Protein AF-0000000074573754 (afdb_homodimer)

Solvent-accessible surface area (backbone atoms only — not comparable to full-atom values): 38544 Å² total; per-residue (Å²): 132,82,50,72,94,44,50,67,53,55,49,32,38,73,66,68,53,31,72,45,97,80,56,43,25,44,46,75,56,83,82,34,53,30,40,33,40,94,71,38,74,14,42,49,56,51,73,85,36,44,64,54,54,50,40,57,41,22,70,36,55,61,22,27,59,49,54,50,67,49,28,42,54,57,42,52,58,48,34,42,51,96,59,43,67,60,50,39,44,52,50,56,72,63,30,66,61,51,62,74,62,58,78,70,80,76,76,80,67,81,81,65,86,69,71,79,72,52,65,67,39,33,39,30,33,42,49,74,48,63,83,47,62,59,21,83,86,52,29,24,32,32,43,36,34,27,19,66,39,34,60,39,70,47,76,42,77,23,66,54,82,48,54,69,54,50,43,54,53,49,45,48,49,29,36,73,53,22,57,42,49,29,41,32,32,48,56,92,45,90,58,42,75,63,41,50,50,44,38,29,45,54,65,14,39,72,67,48,44,72,43,70,48,48,78,91,73,60,54,64,52,61,53,46,50,52,54,52,50,57,34,45,61,62,66,32,50,95,78,35,32,50,47,73,75,46,45,39,30,38,49,26,24,56,29,67,28,56,34,87,92,72,69,43,16,17,43,47,61,55,50,70,52,91,64,37,47,73,68,52,51,50,50,51,49,26,64,71,66,53,48,87,54,72,73,69,53,52,62,24,51,63,40,28,58,56,42,56,48,44,52,46,45,46,49,41,45,46,46,43,42,48,44,40,49,45,38,47,50,40,49,54,53,58,62,64,41,57,19,60,80,82,70,82,70,84,70,82,69,80,81,73,82,127,133,82,50,73,92,44,49,67,53,54,50,32,39,72,66,67,50,30,70,44,97,81,57,41,25,42,45,73,56,83,83,34,53,30,41,33,40,94,74,38,75,13,43,50,56,52,74,85,35,42,66,53,53,51,41,58,41,23,70,36,56,60,21,26,59,50,55,48,68,50,28,40,54,58,40,52,57,47,34,43,52,96,58,44,69,62,50,39,45,52,50,56,71,63,30,66,62,51,64,74,62,58,79,69,78,77,78,81,67,81,82,64,85,70,73,79,72,51,66,68,39,33,39,30,32,42,48,73,47,63,83,48,62,60,22,83,88,52,29,24,32,32,44,36,34,26,20,66,38,33,60,38,70,47,74,41,77,23,66,55,82,46,54,70,55,51,42,53,52,48,46,50,49,28,37,74,53,22,56,41,48,29,43,33,32,46,58,91,44,88,56,42,74,64,43,51,51,45,39,30,43,53,65,16,40,74,67,49,44,74,40,70,49,49,79,91,74,62,55,63,53,60,53,47,49,52,51,50,51,56,34,46,60,61,67,34,50,96,78,35,32,51,45,74,75,47,45,40,31,38,50,27,24,55,28,67,28,57,35,88,91,74,68,43,15,16,42,47,61,54,51,68,54,90,64,38,46,72,68,51,51,50,51,49,49,26,63,71,66,53,48,86,55,74,72,71,56,54,60,23,50,64,40,27,59,58,46,57,47,42,51,46,45,45,49,41,45,46,46,42,42,50,44,42,48,46,39,46,50,40,48,56,51,56,63,64,41,58,21,59,79,82,71,83,69,82,69,82,68,79,80,75,81,128

Sequence (708 aa):
MSDPSLSWLYKQVENGEGKQGSGLRFLVENDILYATGEAGKRLVVPVSCRPLVLHLAHTIPWAGHLGQQKTYMRLGSRFFWPTMFKDVKQYCSTCPDCQVTSHIKVRQAPLHPLPVIGTPFRRIAMDVVGPLEKSSSGYKYILVICDYATRFPEAFPLRSIKTPKIISALVQLFSRVGVPDEIITDQATNFTSGTMKQLQKELGIKGIRTTPYHPQTDGLVERFNQTLKQMLRKFVADTGRDWDKWLPFVLFAYREVPQASTGFSPFELLYGWPVQGPLDLLRKEWEATKKPVPEGILSYVLQMRERLEKYQDEAQVNLERAQQDQKYWYDKRARQREFKPGEMVLILLPTSSNMSDPSLSWLYKQVENGEGKQGSGLRFLVENDILYATGEAGKRLVVPVSCRPLVLHLAHTIPWAGHLGQQKTYMRLGSRFFWPTMFKDVKQYCSTCPDCQVTSHIKVRQAPLHPLPVIGTPFRRIAMDVVGPLEKSSSGYKYILVICDYATRFPEAFPLRSIKTPKIISALVQLFSRVGVPDEIITDQATNFTSGTMKQLQKELGIKGIRTTPYHPQTDGLVERFNQTLKQMLRKFVADTGRDWDKWLPFVLFAYREVPQASTGFSPFELLYGWPVQGPLDLLRKEWEATKKPVPEGILSYVLQMRERLEKYQDEAQVNLERAQQDQKYWYDKRARQREFKPGEMVLILLPTSSN

Nearest PDB structures (foldseek):
  5ejk-assembly1_H  TM=6.898E-01  e=1.369E-09  Rous sarcoma virus - Prague C
  4fw1-assembly1_B  TM=7.582E-01  e=3.941E-08  Rous sarcoma virus - Prague C
  5ejk-assembly1_B  TM=7.195E-01  e=7.345E-09  Rous sarcoma virus - Prague C
  4fw2-assembly1_B  TM=7.451E-01  e=6.419E-08  Rous sarcoma virus - Prague C
  7jn3-assembly1_E  TM=5.873E-01  e=1.569E-08  Rous sarcoma virus (strain Schmidt-Ruppin A)

Radius of gyration: 29.5 Å; Cα contacts (8 Å, |Δi|>4): 1077; chains: 2; bounding box: 59×87×104 Å

Secondary structure (DSSP, 8-state):
---HHHHHHHHHHHTT----TTS-EEEEETTEEEEEETTEEEEE--GGGHHHHHHHHHTSTTTTT--HHHHHHHHHTTEE-TTHHHHHHHHHHT-HHHHHHTTS--------------STTSEEEEEEE-PPPPPTTS--EEEEEEETTT--EEEEEES---HHHHHHHHHHHHHHH---SEEEE-TTSS--HHHHHHHHHHHT-TT-EEEE--TTT--HHHHHHHHHHHHHHTT--TT-TTHHHHHHHHHHHHHHS--TTTSS-HHHHHHSSPPP-HHHHHHHHHHHHT---SSSSHHHHHHHHHHHHHHHHHHHHHHHHHHHHHHHHHHHHHHT----TT------------/---HHHHHHHHHHHTT----TTS-EEEEETTEEEEEETTEEEEEPPGGGHHHHHHHHHTSTTTTT--HHHHHHHHHTTEE-TTHHHHHHHHHHT-HHHHHHTTS--------------STTSEEEEEEE-PPPPPTTS--EEEEEEETTT--EEEEEES---HHHHHHHHHHHHHHH---SEEEE-TTTT--HHHHHHHHHHHT-TT-EEEE--TTT--HHHHHHHHHHHHHHTT--TT-TTHHHHHHHHHHHHHHS--TTTSS-HHHHHHSSPPP-HHHHHHHHHHHHT---SSSSTHHHHHHHHHHHHHHHHHHHHHHHHHHHHHHHHHHHHHT----TT------------

Structure (mmCIF, N/CA/C/O backbone):
data_AF-0000000074573754-model_v1
#
loop_
_entity.id
_entity.type
_entity.pdbx_description
1 polymer 'Gypsy retrotransposon integrase-like protein 1'
#
loop_
_atom_site.group_PDB
_atom_site.id
_atom_site.type_symbol
_atom_site.label_atom_id
_atom_site.label_alt_id
_atom_site.label_comp_id
_atom_site.label_asym_id
_atom_site.label_entity_id
_atom_site.label_seq_id
_atom_site.pdbx_PDB_ins_code
_atom_site.Cartn_x
_atom_site.Cartn_y
_atom_site.Cartn_z
_atom_site.occupancy
_atom_site.B_iso_or_equiv
_atom_site.auth_seq_id
_atom_site.auth_comp_id
_atom_site.auth_asym_id
_atom_site.auth_atom_id
_atom_site.pdbx_PDB_model_num
ATOM 1 N N . MET A 1 1 ? -12.898 42.094 7.832 1 47.41 1 MET A N 1
ATOM 2 C CA . MET A 1 1 ? -11.742 42.969 8.016 1 47.41 1 MET A CA 1
ATOM 3 C C . MET A 1 1 ? -10.609 42.594 7.07 1 47.41 1 MET A C 1
ATOM 5 O O . MET A 1 1 ? -10.352 41.406 6.855 1 47.41 1 MET A O 1
ATOM 9 N N . SER A 1 2 ? -10.219 43.469 6.215 1 64.5 2 SER A N 1
ATOM 10 C CA . SER A 1 2 ? -9.297 43.406 5.082 1 64.5 2 SER A CA 1
ATOM 11 C C . SER A 1 2 ? -7.902 43 5.531 1 64.5 2 SER A C 1
ATOM 13 O O . SER A 1 2 ? -7.363 43.562 6.488 1 64.5 2 SER A O 1
ATOM 15 N N . ASP A 1 3 ? -7.465 41.781 5.371 1 77.62 3 ASP A N 1
ATOM 16 C CA . ASP A 1 3 ? -6.105 41.344 5.641 1 77.62 3 ASP A CA 1
ATOM 17 C C . ASP A 1 3 ? -5.082 42.188 4.906 1 77.62 3 ASP A C 1
ATOM 19 O O . ASP A 1 3 ? -4.934 42.094 3.686 1 77.62 3 ASP A O 1
ATOM 23 N N . PRO A 1 4 ? -4.555 43.219 5.711 1 79.38 4 PRO A N 1
ATOM 24 C CA . PRO A 1 4 ? -3.637 44.188 5.07 1 79.38 4 PRO A CA 1
ATOM 25 C C . PRO A 1 4 ? -2.512 43.469 4.309 1 79.38 4 PRO A C 1
ATOM 27 O O . PRO A 1 4 ? -2.014 44 3.312 1 79.38 4 PRO A O 1
ATOM 30 N N . SER A 1 5 ? -2.193 42.312 4.812 1 80.81 5 SER A N 1
ATOM 31 C CA . SER A 1 5 ? -1.087 41.594 4.18 1 80.81 5 SER A CA 1
ATOM 32 C C . SER A 1 5 ? -1.455 41.125 2.773 1 80.81 5 SER A C 1
ATOM 34 O O . SER A 1 5 ? -0.579 40.781 1.977 1 80.81 5 SER A O 1
ATOM 36 N N . LEU A 1 6 ? -2.752 41.281 2.418 1 81.94 6 LEU A N 1
ATOM 37 C CA . LEU A 1 6 ? -3.195 40.719 1.139 1 81.94 6 LEU A CA 1
ATOM 38 C C . LEU A 1 6 ? -3.803 41.812 0.267 1 81.94 6 LEU A C 1
ATOM 40 O O . LEU A 1 6 ? -4.195 41.562 -0.874 1 81.94 6 LEU A O 1
ATOM 44 N N . SER A 1 7 ? -3.93 43 0.853 1 79 7 SER A N 1
ATOM 45 C CA . SER A 1 7 ? -4.617 44.094 0.177 1 79 7 SER A CA 1
ATOM 46 C C . SER A 1 7 ? -4.047 44.312 -1.219 1 79 7 SER A C 1
ATOM 48 O O . SER A 1 7 ? -4.797 44.531 -2.172 1 79 7 SER A O 1
ATOM 50 N N . TRP A 1 8 ? -2.691 44.219 -1.201 1 77.25 8 TRP A N 1
ATOM 51 C CA . TRP A 1 8 ? -2.061 44.5 -2.484 1 77.25 8 TRP A CA 1
ATOM 52 C C . TRP A 1 8 ? -2.369 43.406 -3.5 1 77.25 8 TRP A C 1
ATOM 54 O O . TRP A 1 8 ? -2.391 43.656 -4.707 1 77.25 8 TRP A O 1
ATOM 64 N N . LEU A 1 9 ? -2.658 42.219 -3.104 1 77.44 9 LEU A N 1
ATOM 65 C CA . LEU A 1 9 ? -2.98 41.125 -4.004 1 77.44 9 LEU A CA 1
ATOM 66 C C . LEU A 1 9 ? -4.348 41.344 -4.648 1 77.44 9 LEU A C 1
ATOM 68 O O . LEU A 1 9 ? -4.527 41.062 -5.836 1 77.44 9 LEU A O 1
ATOM 72 N N . TYR A 1 10 ? -5.238 41.844 -3.904 1 75.56 10 TYR A N 1
ATOM 73 C CA . TYR A 1 10 ? -6.57 42.125 -4.43 1 75.56 10 TYR A CA 1
ATOM 74 C C . TYR A 1 10 ? -6.52 43.219 -5.488 1 75.56 10 TYR A C 1
ATOM 76 O O . TYR A 1 10 ? -7.242 43.156 -6.488 1 75.56 10 TYR A O 1
ATOM 84 N N . LYS A 1 11 ? -5.668 44.094 -5.238 1 75.69 11 LYS A N 1
ATOM 85 C CA . LYS A 1 11 ? -5.492 45.188 -6.211 1 75.69 11 LYS A CA 1
ATOM 86 C C . LYS A 1 11 ? -4.934 44.656 -7.527 1 75.69 11 LYS A C 1
ATOM 88 O O . LYS A 1 11 ? -5.312 45.125 -8.602 1 75.69 11 LYS A O 1
ATOM 93 N N . GLN A 1 12 ? -4.066 43.719 -7.379 1 75.06 12 GLN A N 1
ATOM 94 C CA . GLN A 1 12 ? -3.494 43.125 -8.578 1 75.06 12 GLN A CA 1
ATOM 95 C C . GLN A 1 12 ? -4.562 42.406 -9.406 1 75.06 12 GLN A C 1
ATOM 97 O O . GLN A 1 12 ? -4.523 42.438 -10.633 1 75.06 12 GLN A O 1
ATOM 102 N N . VAL A 1 13 ? -5.441 41.75 -8.812 1 73.25 13 VAL A N 1
ATOM 103 C CA . VAL A 1 13 ? -6.543 41.094 -9.492 1 73.25 13 VAL A CA 1
ATOM 104 C C . VAL A 1 13 ? -7.414 42.094 -10.219 1 73.25 13 VAL A C 1
ATOM 106 O O . VAL A 1 13 ? -7.812 41.875 -11.367 1 73.25 13 VAL A O 1
ATOM 109 N N . GLU A 1 14 ? -7.676 43.156 -9.531 1 70.06 14 GLU A N 1
ATOM 110 C CA . GLU A 1 14 ? -8.539 44.188 -10.094 1 70.06 14 GLU A CA 1
ATOM 111 C C . GLU A 1 14 ? -7.891 44.844 -11.312 1 70.06 14 GLU A C 1
ATOM 113 O O . GLU A 1 14 ? -8.578 45.188 -12.281 1 70.06 14 GLU A O 1
ATOM 118 N N . ASN A 1 15 ? -6.594 44.969 -11.203 1 69.88 15 ASN A N 1
ATOM 119 C CA . ASN A 1 15 ? -5.898 45.656 -12.281 1 69.88 15 ASN A CA 1
ATOM 120 C C . ASN A 1 15 ? -5.602 44.719 -13.445 1 69.88 15 ASN A C 1
ATOM 122 O O . ASN A 1 15 ? -5.145 45.188 -14.5 1 69.88 15 ASN A O 1
ATOM 126 N N . GLY A 1 16 ? -6.137 43.406 -13.344 1 64.69 16 GLY A N 1
ATOM 127 C CA . GLY A 1 16 ? -5.871 42.469 -14.422 1 64.69 16 GLY A CA 1
ATOM 128 C C . GLY A 1 16 ? -4.391 42.219 -14.633 1 64.69 16 GLY A C 1
ATOM 129 O O . GLY A 1 16 ? -3.99 41.688 -15.68 1 64.69 16 GLY A O 1
ATOM 130 N N . GLU A 1 17 ? -3.559 42.844 -13.875 1 56.53 17 GLU A N 1
ATOM 131 C CA . GLU A 1 17 ? -2.109 42.781 -14.039 1 56.53 17 GLU A CA 1
ATOM 132 C C . GLU A 1 17 ? -1.535 41.5 -13.453 1 56.53 17 GLU A C 1
ATOM 134 O O . GLU A 1 17 ? -1.316 41.406 -12.242 1 56.53 17 GLU A O 1
ATOM 139 N N . GLY A 1 18 ? -1.991 40.406 -13.75 1 55.06 18 GLY A N 1
ATOM 140 C CA . GLY A 1 18 ? -1.605 39.125 -13.18 1 55.06 18 GLY A CA 1
ATOM 141 C C . GLY A 1 18 ? -0.103 38.938 -13.125 1 55.06 18 GLY A C 1
ATOM 142 O O . GLY A 1 18 ? 0.375 37.906 -12.609 1 55.06 18 GLY A O 1
ATOM 143 N N . LYS A 1 19 ? 0.656 39.531 -14.078 1 54.75 19 LYS A N 1
ATOM 144 C CA . LYS A 1 19 ? 2.035 39.125 -14.305 1 54.75 19 LYS A CA 1
ATOM 145 C C . LYS A 1 19 ? 3.004 39.938 -13.438 1 54.75 19 LYS A C 1
ATOM 147 O O . LYS A 1 19 ? 3.234 41.125 -13.695 1 54.75 19 LYS A O 1
ATOM 152 N N . GLN A 1 20 ? 2.953 39.688 -12.133 1 53.62 20 GLN A N 1
ATOM 153 C CA . GLN A 1 20 ? 4.207 40.219 -11.609 1 53.62 20 GLN A CA 1
ATOM 154 C C . GLN A 1 20 ? 5.402 39.438 -12.148 1 53.62 20 GLN A C 1
ATOM 156 O O . GLN A 1 20 ? 5.238 38.344 -12.688 1 53.62 20 GLN A O 1
ATOM 161 N N . GLY A 1 21 ? 6.59 40.125 -12.289 1 52.53 21 GLY A N 1
ATOM 162 C CA . GLY A 1 21 ? 7.863 39.562 -12.703 1 52.53 21 GLY A CA 1
ATOM 163 C C . GLY A 1 21 ? 8.039 38.125 -12.258 1 52.53 21 GLY A C 1
ATOM 164 O O . GLY A 1 21 ? 8.836 37.375 -12.836 1 52.53 21 GLY A O 1
ATOM 165 N N . SER A 1 22 ? 7.398 37.75 -11.266 1 60.69 22 SER A N 1
ATOM 166 C CA . SER A 1 22 ? 7.68 36.438 -10.68 1 60.69 22 SER A CA 1
ATOM 167 C C . SER A 1 22 ? 6.805 35.344 -11.305 1 60.69 22 SER A C 1
ATOM 169 O O . SER A 1 22 ? 6.953 34.188 -10.992 1 60.69 22 SER A O 1
ATOM 171 N N . GLY A 1 23 ? 6.059 35.719 -12.359 1 72.81 23 GLY A N 1
ATOM 172 C CA . GLY A 1 23 ? 5.246 34.688 -13.016 1 72.81 23 GLY A CA 1
ATOM 173 C C . GLY A 1 23 ? 4.027 34.281 -12.211 1 72.81 23 GLY A C 1
ATOM 174 O O . GLY A 1 23 ? 3.309 33.344 -12.578 1 72.81 23 GLY A O 1
ATOM 175 N N . LEU A 1 24 ? 3.744 35.062 -11.117 1 81.62 24 LEU A N 1
ATOM 176 C CA . LEU A 1 24 ? 2.582 34.781 -10.281 1 81.62 24 LEU A CA 1
ATOM 177 C C . LEU A 1 24 ? 1.385 35.625 -10.703 1 81.62 24 LEU A C 1
ATOM 179 O O . LEU A 1 24 ? 1.534 36.812 -11.008 1 81.62 24 LEU A O 1
ATOM 183 N N . ARG A 1 25 ? 0.215 34.969 -10.852 1 85.5 25 ARG A N 1
ATOM 184 C CA . ARG A 1 25 ? -1.062 35.625 -11.133 1 85.5 25 ARG A CA 1
ATOM 185 C C . ARG A 1 25 ? -2.074 35.344 -10.031 1 85.5 25 ARG A C 1
ATOM 187 O O . ARG A 1 25 ? -2.08 34.25 -9.445 1 85.5 25 ARG A O 1
ATOM 194 N N . PHE A 1 26 ? -2.805 36.406 -9.781 1 89.44 26 PHE A N 1
ATOM 195 C CA . PHE A 1 26 ? -3.797 36.281 -8.719 1 89.44 26 PHE A CA 1
ATOM 196 C C . PHE A 1 26 ? -5.211 36.344 -9.289 1 89.44 26 PHE A C 1
ATOM 198 O O . PHE A 1 26 ? -5.484 37.125 -10.195 1 89.44 26 PHE A O 1
ATOM 205 N N . LEU A 1 27 ? -6.047 35.469 -8.82 1 88.44 27 LEU A N 1
ATOM 206 C CA . LEU A 1 27 ? -7.43 35.438 -9.289 1 88.44 27 LEU A CA 1
ATOM 207 C C . LEU A 1 27 ? -8.383 35.156 -8.141 1 88.44 27 LEU A C 1
ATOM 209 O O . LEU A 1 27 ? -7.996 34.531 -7.141 1 88.44 27 LEU A O 1
ATOM 213 N N . VAL A 1 28 ? -9.578 35.656 -8.266 1 88.44 28 VAL A N 1
ATOM 214 C CA . VAL A 1 28 ? -10.633 35.406 -7.293 1 88.44 28 VAL A CA 1
ATOM 215 C C . VAL A 1 28 ? -11.688 34.5 -7.906 1 88.44 28 VAL A C 1
ATOM 217 O O . VAL A 1 28 ? -12.219 34.781 -8.984 1 88.44 28 VAL A O 1
ATOM 220 N N . GLU A 1 29 ? -11.797 33.344 -7.297 1 87.38 29 GLU A N 1
ATOM 221 C CA . GLU A 1 29 ? -12.836 32.375 -7.688 1 87.38 29 GLU A CA 1
ATOM 222 C C . GLU A 1 29 ? -13.742 32.062 -6.504 1 87.38 29 GLU A C 1
ATOM 224 O O . GLU A 1 29 ? -13.266 31.578 -5.465 1 87.38 29 GLU A O 1
ATOM 229 N N . ASN A 1 30 ? -15.031 32.281 -6.695 1 87.5 30 ASN A N 1
ATOM 230 C CA . ASN A 1 30 ? -15.992 32 -5.637 1 87.5 30 ASN A CA 1
ATOM 231 C C . ASN A 1 30 ? -15.609 32.688 -4.332 1 87.5 30 ASN A C 1
ATOM 233 O O . ASN A 1 30 ? -15.578 32.062 -3.275 1 87.5 30 ASN A O 1
ATOM 237 N N . ASP A 1 31 ? -15.094 33.875 -4.465 1 85.12 31 ASP A N 1
ATOM 238 C CA . ASP A 1 31 ? -14.781 34.75 -3.338 1 85.12 31 ASP A CA 1
ATOM 239 C C . ASP A 1 31 ? -13.531 34.281 -2.604 1 85.12 31 ASP A C 1
ATOM 241 O O . ASP A 1 31 ? -13.328 34.625 -1.436 1 85.12 31 ASP A O 1
ATOM 245 N N . ILE A 1 32 ? -12.82 33.469 -3.299 1 89.31 32 ILE A N 1
ATOM 246 C CA . ILE A 1 32 ? -11.562 33 -2.723 1 89.31 32 ILE A CA 1
ATOM 247 C C . ILE A 1 32 ? -10.391 33.438 -3.598 1 89.31 32 ILE A C 1
ATOM 249 O O . ILE A 1 32 ? -10.461 33.344 -4.824 1 89.31 32 ILE A O 1
ATOM 253 N N . LEU A 1 33 ? -9.43 33.969 -2.926 1 90.69 33 LEU A N 1
ATOM 254 C CA . LEU A 1 33 ? -8.242 34.438 -3.633 1 90.69 33 LEU A CA 1
ATOM 255 C C . LEU A 1 33 ? -7.25 33.312 -3.863 1 90.69 33 LEU A C 1
ATOM 257 O O . LEU A 1 33 ? -6.938 32.562 -2.941 1 90.69 33 LEU A O 1
ATOM 261 N N . TYR A 1 34 ? -6.797 33.188 -5.125 1 93.44 34 TYR A N 1
ATOM 262 C CA . TYR A 1 34 ? -5.816 32.188 -5.496 1 93.44 34 TYR A CA 1
ATOM 263 C C . TYR A 1 34 ? -4.59 32.812 -6.137 1 93.44 34 TYR A C 1
ATOM 265 O O . TYR A 1 34 ? -4.691 33.875 -6.77 1 93.44 34 TYR A O 1
ATOM 273 N N . ALA A 1 35 ? -3.494 32.188 -5.836 1 92.06 35 ALA A N 1
ATOM 274 C CA . ALA A 1 35 ? -2.266 32.5 -6.566 1 92.06 35 ALA A CA 1
ATOM 275 C C . ALA A 1 35 ? -1.965 31.406 -7.594 1 92.06 35 ALA A C 1
ATOM 277 O O . ALA A 1 35 ? -1.926 30.219 -7.258 1 92.06 35 ALA A O 1
ATOM 278 N N . THR A 1 36 ? -1.83 31.828 -8.844 1 90.38 36 THR A N 1
ATOM 279 C CA . THR A 1 36 ? -1.549 30.844 -9.898 1 90.38 36 THR A CA 1
ATOM 280 C C . THR A 1 36 ? -0.174 31.094 -10.508 1 90.38 36 THR A C 1
ATOM 282 O O . THR A 1 36 ? 0.23 32.25 -10.695 1 90.38 36 THR A O 1
ATOM 285 N N . GLY A 1 37 ? 0.581 30 -10.656 1 85.31 37 GLY A N 1
ATOM 286 C CA . GLY A 1 37 ? 1.907 30.047 -11.25 1 85.31 37 GLY A CA 1
ATOM 287 C C . GLY A 1 37 ? 2.416 28.672 -11.664 1 85.31 37 GLY A C 1
ATOM 288 O O . GLY A 1 37 ? 1.631 27.797 -12.031 1 85.31 37 GLY A O 1
ATOM 289 N N . GLU A 1 38 ? 3.693 28.547 -11.68 1 77.31 38 GLU A N 1
ATOM 290 C CA . GLU A 1 38 ? 4.32 27.281 -12.094 1 77.31 38 GLU A CA 1
ATOM 291 C C . GLU A 1 38 ? 3.947 26.141 -11.148 1 77.31 38 GLU A C 1
ATOM 293 O O . GLU A 1 38 ? 3.818 25 -11.578 1 77.31 38 GLU A O 1
ATOM 298 N N . ALA A 1 39 ? 3.658 26.562 -9.961 1 81.12 39 ALA A N 1
ATOM 299 C CA . ALA A 1 39 ? 3.363 25.562 -8.938 1 81.12 39 ALA A CA 1
ATOM 300 C C . ALA A 1 39 ? 1.884 25.188 -8.945 1 81.12 39 ALA A C 1
ATOM 302 O O . ALA A 1 39 ? 1.438 24.375 -8.133 1 81.12 39 ALA A O 1
ATOM 303 N N . GLY A 1 40 ? 1.163 25.859 -9.789 1 86.44 40 GLY A N 1
ATOM 304 C CA . GLY A 1 40 ? -0.258 25.547 -9.859 1 86.44 40 GLY A CA 1
ATOM 305 C C . GLY A 1 40 ? -1.12 26.578 -9.141 1 86.44 40 GLY A C 1
ATOM 306 O O . GLY A 1 40 ? -0.685 27.703 -8.898 1 86.44 40 GLY A O 1
ATOM 307 N N . LYS A 1 41 ? -2.352 26.203 -8.922 1 92.56 41 LYS A N 1
ATOM 308 C CA . LYS A 1 41 ? -3.311 27.047 -8.227 1 92.56 41 LYS A CA 1
ATOM 309 C C . LYS A 1 41 ? -3.223 26.859 -6.719 1 92.56 41 LYS A C 1
ATOM 311 O O . LYS A 1 41 ? -3.461 25.766 -6.211 1 92.56 41 LYS A O 1
ATOM 316 N N . ARG A 1 42 ? -2.879 27.875 -6.02 1 95.19 42 ARG A N 1
ATOM 317 C CA . ARG A 1 42 ? -2.691 27.812 -4.574 1 95.19 42 ARG A CA 1
ATOM 318 C C . ARG A 1 42 ? -3.646 28.766 -3.859 1 95.19 42 ARG A C 1
ATOM 320 O O . ARG A 1 42 ? -3.881 29.891 -4.32 1 95.19 42 ARG A O 1
ATOM 327 N N . LEU A 1 43 ? -4.164 28.312 -2.816 1 95.31 43 LEU A N 1
ATOM 328 C CA . LEU A 1 43 ? -5.078 29.125 -2.021 1 95.31 43 LEU A CA 1
ATOM 329 C C . LEU A 1 43 ? -4.316 30.156 -1.195 1 95.31 43 LEU A C 1
ATOM 331 O O . LEU A 1 43 ? -3.371 29.812 -0.483 1 95.31 43 LEU A O 1
ATOM 335 N N . VAL A 1 44 ? -4.695 31.406 -1.367 1 94 44 VAL A N 1
ATOM 336 C CA . VAL A 1 44 ? -4.051 32.469 -0.585 1 94 44 VAL A CA 1
ATOM 337 C C . VAL A 1 44 ? -4.602 32.469 0.838 1 94 44 VAL A C 1
ATOM 339 O O . VAL A 1 44 ? -5.816 32.469 1.04 1 94 44 VAL A O 1
ATOM 342 N N . VAL A 1 45 ? -3.678 32.438 1.842 1 94.62 45 VAL A N 1
ATOM 343 C CA . VAL A 1 45 ? -4.078 32.25 3.232 1 94.62 45 VAL A CA 1
ATOM 344 C C . VAL A 1 45 ? -4.004 33.562 3.975 1 94.62 45 VAL A C 1
ATOM 346 O O . VAL A 1 45 ? -2.951 34.219 4.004 1 94.62 45 VAL A O 1
ATOM 349 N N . PRO A 1 46 ? -5.094 34 4.527 1 91.94 46 PRO A N 1
ATOM 350 C CA . PRO A 1 46 ? -5.062 35.219 5.34 1 91.94 46 PRO A CA 1
ATOM 351 C C . PRO A 1 46 ? -4.215 35.062 6.602 1 91.94 46 PRO A C 1
ATOM 353 O O . PRO A 1 46 ? -3.967 33.938 7.051 1 91.94 46 PRO A O 1
ATOM 356 N N . VAL A 1 47 ? -3.826 36.094 7.152 1 91.56 47 VAL A N 1
ATOM 357 C CA . VAL A 1 47 ? -2.912 36.125 8.289 1 91.56 47 VAL A CA 1
ATOM 358 C C . VAL A 1 47 ? -3.512 35.375 9.461 1 91.56 47 VAL A C 1
ATOM 360 O O . VAL A 1 47 ? -2.801 34.656 10.172 1 91.56 47 VAL A O 1
ATOM 363 N N . SER A 1 48 ? -4.793 35.5 9.68 1 89 48 SER A N 1
ATOM 364 C CA . SER A 1 48 ? -5.465 34.875 10.828 1 89 48 SER A CA 1
ATOM 365 C C . SER A 1 48 ? -5.418 33.375 10.766 1 89 48 SER A C 1
ATOM 367 O O . SER A 1 48 ? -5.52 32.688 11.789 1 89 48 SER A O 1
ATOM 369 N N . CYS A 1 49 ? -5.176 32.781 9.578 1 92 49 CYS A N 1
ATOM 370 C CA . CYS A 1 49 ? -5.242 31.328 9.406 1 92 49 CYS A CA 1
ATOM 371 C C . CYS A 1 49 ? -3.848 30.734 9.281 1 92 49 CYS A C 1
ATOM 373 O O . CYS A 1 49 ? -3.689 29.516 9.297 1 92 49 CYS A O 1
ATOM 375 N N . ARG A 1 50 ? -2.896 31.562 9.148 1 93.31 50 ARG A N 1
ATOM 376 C CA . ARG A 1 50 ? -1.543 31.109 8.844 1 93.31 50 ARG A CA 1
ATOM 377 C C . ARG A 1 50 ? -0.984 30.266 9.984 1 93.31 50 ARG A C 1
ATOM 379 O O . ARG A 1 50 ? -0.338 29.234 9.75 1 93.31 50 ARG A O 1
ATOM 386 N N . PRO A 1 51 ? -1.254 30.625 11.273 1 91.69 51 PRO A N 1
ATOM 387 C CA . PRO A 1 51 ? -0.775 29.766 12.359 1 91.69 51 PRO A CA 1
ATOM 388 C C . PRO A 1 51 ? -1.338 28.344 12.273 1 91.69 51 PRO A C 1
ATOM 390 O O . PRO A 1 51 ? -0.62 27.375 12.539 1 91.69 51 PRO A O 1
ATOM 393 N N . LEU A 1 52 ? -2.52 28.234 11.875 1 87.94 52 LEU A N 1
ATOM 394 C CA . LEU A 1 52 ? -3.156 26.922 11.742 1 87.94 52 LEU A CA 1
ATOM 395 C C . LEU A 1 52 ? -2.49 26.109 10.641 1 87.94 52 LEU A C 1
ATOM 397 O O . LEU A 1 52 ? -2.162 24.938 10.852 1 87.94 52 LEU A O 1
ATOM 401 N N . VAL A 1 53 ? -2.307 26.703 9.547 1 92.75 53 VAL A N 1
ATOM 402 C CA . VAL A 1 53 ? -1.737 26.016 8.391 1 92.75 53 VAL A CA 1
ATOM 403 C C . VAL A 1 53 ? -0.3 25.594 8.695 1 92.75 53 VAL A C 1
ATOM 405 O O . VAL A 1 53 ? 0.124 24.5 8.336 1 92.75 53 VAL A O 1
ATOM 408 N N . LEU A 1 54 ? 0.417 26.469 9.398 1 94.62 54 LEU A N 1
ATOM 409 C CA . LEU A 1 54 ? 1.786 26.156 9.797 1 94.62 54 LEU A CA 1
ATOM 410 C C . LEU A 1 54 ? 1.816 24.984 10.773 1 94.62 54 LEU A C 1
ATOM 412 O O . LEU A 1 54 ? 2.662 24.094 10.664 1 94.62 54 LEU A O 1
ATOM 416 N N . HIS A 1 55 ? 0.945 24.969 11.641 1 90.5 55 HIS A N 1
ATOM 417 C CA . HIS A 1 55 ? 0.843 23.891 12.617 1 90.5 55 HIS A CA 1
ATOM 418 C C . HIS A 1 55 ? 0.575 22.547 11.938 1 90.5 55 HIS A C 1
ATOM 420 O O . HIS A 1 55 ? 1.246 21.562 12.219 1 90.5 55 HIS A O 1
ATOM 426 N N . LEU A 1 56 ? -0.298 22.547 10.961 1 88.25 56 LEU A N 1
ATOM 427 C CA . LEU A 1 56 ? -0.679 21.328 10.242 1 88.25 56 LEU A CA 1
ATOM 428 C C . LEU A 1 56 ? 0.452 20.859 9.336 1 88.25 56 LEU A C 1
ATOM 430 O O . LEU A 1 56 ? 0.601 19.656 9.094 1 88.25 56 LEU A O 1
ATOM 434 N N . ALA A 1 57 ? 1.196 21.781 8.945 1 94.12 57 ALA A N 1
ATOM 435 C CA . ALA A 1 57 ? 2.242 21.453 7.984 1 94.12 57 ALA A CA 1
ATOM 436 C C . ALA A 1 57 ? 3.514 20.984 8.688 1 94.12 57 ALA A C 1
ATOM 438 O O . ALA A 1 57 ? 4.418 20.438 8.055 1 94.12 57 ALA A O 1
ATOM 439 N N . HIS A 1 58 ? 3.59 21.141 10.023 1 93.38 58 HIS A N 1
ATOM 440 C CA . HIS A 1 58 ? 4.859 20.859 10.688 1 93.38 58 HIS A CA 1
ATOM 441 C C . HIS A 1 58 ? 4.656 20.016 11.938 1 93.38 58 HIS A C 1
ATOM 443 O O . HIS A 1 58 ? 5.312 18.984 12.102 1 93.38 58 HIS A O 1
ATOM 449 N N . THR A 1 59 ? 3.773 20.328 12.719 1 88.69 59 THR A N 1
ATOM 450 C CA . THR A 1 59 ? 3.783 19.938 14.125 1 88.69 59 THR A CA 1
ATOM 451 C C . THR A 1 59 ? 3.004 18.641 14.328 1 88.69 59 THR A C 1
ATOM 453 O O . THR A 1 59 ? 3.34 17.828 15.203 1 88.69 59 THR A O 1
ATOM 456 N N . ILE A 1 60 ? 2.006 18.422 13.523 1 84.62 60 ILE A N 1
ATOM 457 C CA . ILE A 1 60 ? 1.17 17.25 13.742 1 84.62 60 ILE A CA 1
ATOM 458 C C . ILE A 1 60 ? 1.892 16 13.234 1 84.62 60 ILE A C 1
ATOM 460 O O . ILE A 1 60 ? 2.777 16.094 12.383 1 84.62 60 ILE A O 1
ATOM 464 N N . PRO A 1 61 ? 1.497 14.867 13.664 1 84.5 61 PRO A N 1
ATOM 465 C CA . PRO A 1 61 ? 2.168 13.625 13.273 1 84.5 61 PRO A CA 1
ATOM 466 C C . PRO A 1 61 ? 2.154 13.398 11.766 1 84.5 61 PRO A C 1
ATOM 468 O O . PRO A 1 61 ? 3.139 12.914 11.195 1 84.5 61 PRO A O 1
ATOM 471 N N . TRP A 1 62 ? 1.11 13.844 11.117 1 87.25 62 TRP A N 1
ATOM 472 C CA . TRP A 1 62 ? 0.973 13.672 9.672 1 87.25 62 TRP A CA 1
ATOM 473 C C . TRP A 1 62 ? 2.021 14.492 8.922 1 87.25 62 TRP A C 1
ATOM 475 O O . TRP A 1 62 ? 2.238 14.289 7.727 1 87.25 62 TRP A O 1
ATOM 485 N N . ALA A 1 63 ? 2.609 15.398 9.641 1 91.44 63 ALA A N 1
ATOM 486 C CA . ALA A 1 63 ? 3.621 16.25 9.016 1 91.44 63 ALA A CA 1
ATOM 487 C C . ALA A 1 63 ? 5.016 15.914 9.531 1 91.44 63 ALA A C 1
ATOM 489 O O . ALA A 1 63 ? 6.02 16.297 8.93 1 91.44 63 ALA A O 1
ATOM 490 N N . GLY A 1 64 ? 5.121 15.32 10.656 1 90.81 64 GLY A N 1
ATOM 491 C CA . GLY A 1 64 ? 6.297 14.609 11.125 1 90.81 64 GLY A CA 1
ATOM 492 C C . GLY A 1 64 ? 7.43 15.531 11.539 1 90.81 64 GLY A C 1
ATOM 493 O O . GLY A 1 64 ? 8.594 15.125 11.57 1 90.81 64 GLY A O 1
ATOM 494 N N . HIS A 1 65 ? 7.18 16.844 11.664 1 93.06 65 HIS A N 1
ATOM 495 C CA . HIS A 1 65 ? 8.195 17.812 12.07 1 93.06 65 HIS A CA 1
ATOM 496 C C . HIS A 1 65 ? 9.383 17.797 11.117 1 93.06 65 HIS A C 1
ATOM 498 O O . HIS A 1 65 ? 10.539 17.875 11.547 1 93.06 65 HIS A O 1
ATOM 504 N N . LEU A 1 66 ? 9.109 17.609 9.906 1 93.12 66 LEU A N 1
ATOM 505 C CA . LEU A 1 66 ? 10.172 17.641 8.906 1 93.12 66 LEU A CA 1
ATOM 506 C C . LEU A 1 66 ? 10.789 19.031 8.812 1 93.12 66 LEU A C 1
ATOM 508 O O . LEU A 1 66 ? 10.219 20 9.328 1 93.12 66 LEU A O 1
ATOM 512 N N . GLY A 1 67 ? 11.906 19.188 8.203 1 92.31 67 GLY A N 1
ATOM 513 C CA . GLY A 1 67 ? 12.68 20.406 8.156 1 92.31 67 GLY A CA 1
ATOM 514 C C . GLY A 1 67 ? 11.961 21.531 7.43 1 92.31 67 GLY A C 1
ATOM 515 O O . GLY A 1 67 ? 10.867 21.344 6.902 1 92.31 67 GLY A O 1
ATOM 516 N N . GLN A 1 68 ? 12.617 22.688 7.438 1 94.44 68 GLN A N 1
ATOM 517 C CA . GLN A 1 68 ? 12.039 23.906 6.906 1 94.44 68 GLN A CA 1
ATOM 518 C C . GLN A 1 68 ? 11.719 23.766 5.422 1 94.44 68 GLN A C 1
ATOM 520 O O . GLN A 1 68 ? 10.641 24.172 4.973 1 94.44 68 GLN A O 1
ATOM 525 N N . GLN A 1 69 ? 12.602 23.219 4.707 1 93.69 69 GLN A N 1
ATOM 526 C CA . GLN A 1 69 ? 12.398 23.078 3.27 1 93.69 69 GLN A CA 1
ATOM 527 C C . GLN A 1 69 ? 11.219 22.156 2.971 1 93.69 69 GLN A C 1
ATOM 529 O O . GLN A 1 69 ? 10.367 22.469 2.133 1 93.69 69 GLN A O 1
ATOM 534 N N . LYS A 1 70 ? 11.172 21.047 3.613 1 94.94 70 LYS A N 1
ATOM 535 C CA . LYS A 1 70 ? 10.086 20.094 3.4 1 94.94 70 LYS A CA 1
ATOM 536 C C . LYS A 1 70 ? 8.75 20.688 3.842 1 94.94 70 LYS A C 1
ATOM 538 O O . LYS A 1 70 ? 7.73 20.469 3.182 1 94.94 70 LYS A O 1
ATOM 543 N N . THR A 1 71 ? 8.773 21.391 4.945 1 96.75 71 THR A N 1
ATOM 544 C CA . THR A 1 71 ? 7.559 22.047 5.418 1 96.75 71 THR A CA 1
ATOM 545 C C . THR A 1 71 ? 7.078 23.078 4.406 1 96.75 71 THR A C 1
ATOM 547 O O . THR A 1 71 ? 5.883 23.172 4.113 1 96.75 71 THR A O 1
ATOM 550 N N . TYR A 1 72 ? 8.031 23.781 3.875 1 96.56 72 TYR A N 1
ATOM 551 C CA . TYR A 1 72 ? 7.695 24.781 2.865 1 96.56 72 TYR A CA 1
ATOM 552 C C . TYR A 1 72 ? 7.105 24.125 1.624 1 96.56 72 TYR A C 1
ATOM 554 O O . TYR A 1 72 ? 6.113 24.594 1.072 1 96.56 72 TYR A O 1
ATOM 562 N N . MET A 1 73 ? 7.695 23.078 1.199 1 94.44 73 MET A N 1
ATOM 563 C CA . MET A 1 73 ? 7.211 22.375 0.013 1 94.44 73 MET A CA 1
ATOM 564 C C . MET A 1 73 ? 5.809 21.828 0.242 1 94.44 73 MET A C 1
ATOM 566 O O . MET A 1 73 ? 4.973 21.859 -0.663 1 94.44 73 MET A O 1
ATOM 570 N N . ARG A 1 74 ? 5.574 21.359 1.412 1 95.75 74 ARG A N 1
ATOM 571 C CA . ARG A 1 74 ? 4.258 20.859 1.78 1 95.75 74 ARG A CA 1
ATOM 572 C C . ARG A 1 74 ? 3.201 21.953 1.675 1 95.75 74 ARG A C 1
ATOM 574 O O . ARG A 1 74 ? 2.119 21.734 1.128 1 95.75 74 ARG A O 1
ATOM 581 N N . LEU A 1 75 ? 3.508 23.109 2.086 1 96.75 75 LEU A N 1
ATOM 582 C CA . LEU A 1 75 ? 2.588 24.234 2.076 1 96.75 75 LEU A CA 1
ATOM 583 C C . LEU A 1 75 ? 2.479 24.844 0.679 1 96.75 75 LEU A C 1
ATOM 585 O O . LEU A 1 75 ? 1.38 25.156 0.217 1 96.75 75 LEU A O 1
ATOM 589 N N . GLY A 1 76 ? 3.59 24.938 0.072 1 94.62 76 GLY A N 1
ATOM 590 C CA . GLY A 1 76 ? 3.689 25.672 -1.18 1 94.62 76 GLY A CA 1
ATOM 591 C C . GLY A 1 76 ? 2.939 25.016 -2.32 1 94.62 76 GLY A C 1
ATOM 592 O O . GLY A 1 76 ? 2.637 25.656 -3.326 1 94.62 76 GLY A O 1
ATOM 593 N N . SER A 1 77 ? 2.664 23.797 -2.15 1 92.62 77 SER A N 1
ATOM 594 C CA . SER A 1 77 ? 1.916 23.094 -3.193 1 92.62 77 SER A CA 1
ATOM 595 C C . SER A 1 77 ? 0.419 23.359 -3.066 1 92.62 77 SER A C 1
ATOM 597 O O . SER A 1 77 ? -0.346 23.062 -3.99 1 92.62 77 SER A O 1
ATOM 599 N N . ARG A 1 78 ? -0.024 24.016 -2.002 1 94.38 78 ARG A N 1
ATOM 600 C CA . ARG A 1 78 ? -1.45 24.156 -1.721 1 94.38 78 ARG A CA 1
ATOM 601 C C . ARG A 1 78 ? -1.817 25.594 -1.417 1 94.38 78 ARG A C 1
ATOM 603 O O . ARG A 1 78 ? -2.91 26.062 -1.762 1 94.38 78 ARG A O 1
ATOM 610 N N . PHE A 1 79 ? -0.884 26.234 -0.806 1 96.19 79 PHE A N 1
ATOM 611 C CA . PHE A 1 79 ? -1.19 27.547 -0.235 1 96.19 79 PHE A CA 1
ATOM 612 C C . PHE A 1 79 ? -0.148 28.578 -0.653 1 96.19 79 PHE A C 1
ATOM 614 O O . PHE A 1 79 ? 0.911 28.219 -1.174 1 96.19 79 PHE A O 1
ATOM 621 N N . PHE A 1 80 ? -0.54 29.844 -0.434 1 94.5 80 PHE A N 1
ATOM 622 C CA . PHE A 1 80 ? 0.386 30.938 -0.717 1 94.5 80 PHE A CA 1
ATOM 623 C C . PHE A 1 80 ? 0.116 32.125 0.198 1 94.5 80 PHE A C 1
ATOM 625 O O . PHE A 1 80 ? -1.039 32.438 0.491 1 94.5 80 PHE A O 1
ATOM 632 N N . TRP A 1 81 ? 1.133 32.719 0.652 1 94.56 81 TRP A N 1
ATOM 633 C CA . TRP A 1 81 ? 1.13 34.062 1.173 1 94.56 81 TRP A CA 1
ATOM 634 C C . TRP A 1 81 ? 2.512 34.719 1.044 1 94.56 81 TRP A C 1
ATOM 636 O O . TRP A 1 81 ? 3.516 34 0.925 1 94.56 81 TRP A O 1
ATOM 646 N N . PRO A 1 82 ? 2.707 35.938 0.869 1 90.19 82 PRO A N 1
ATOM 647 C CA . PRO A 1 82 ? 3.949 36.625 0.473 1 90.19 82 PRO A CA 1
ATOM 648 C C . PRO A 1 82 ? 5.121 36.25 1.387 1 90.19 82 PRO A C 1
ATOM 650 O O . PRO A 1 82 ? 6.246 36.062 0.911 1 90.19 82 PRO A O 1
ATOM 653 N N . THR A 1 83 ? 4.977 36.125 2.742 1 93.62 83 THR A N 1
ATOM 654 C CA . THR A 1 83 ? 6.082 35.875 3.66 1 93.62 83 THR A CA 1
ATOM 655 C C . THR A 1 83 ? 6.117 34.406 4.098 1 93.62 83 THR A C 1
ATOM 657 O O . THR A 1 83 ? 6.625 34.094 5.176 1 93.62 83 THR A O 1
ATOM 660 N N . MET A 1 84 ? 5.676 33.594 3.193 1 95.81 84 MET A N 1
ATOM 661 C CA . MET A 1 84 ? 5.484 32.188 3.598 1 95.81 84 MET A CA 1
ATOM 662 C C . MET A 1 84 ? 6.816 31.547 3.959 1 95.81 84 MET A C 1
ATOM 664 O O . MET A 1 84 ? 6.93 30.891 4.996 1 95.81 84 MET A O 1
ATOM 668 N N . PHE A 1 85 ? 7.793 31.734 3.096 1 95.56 85 PHE A N 1
ATOM 669 C CA . PHE A 1 85 ? 9.078 31.094 3.35 1 95.56 85 PHE A CA 1
ATOM 670 C C . PHE A 1 85 ? 9.664 31.547 4.676 1 95.56 85 PHE A C 1
ATOM 672 O O . PHE A 1 85 ? 10.125 30.734 5.48 1 95.56 85 PHE A O 1
ATOM 679 N N . LYS A 1 86 ? 9.664 32.844 4.863 1 96.19 86 LYS A N 1
ATOM 680 C CA . LYS A 1 86 ? 10.172 33.406 6.105 1 96.19 86 LYS A CA 1
ATOM 681 C C . LYS A 1 86 ? 9.383 32.906 7.309 1 96.19 86 LYS A C 1
ATOM 683 O O . LYS A 1 86 ? 9.969 32.562 8.344 1 96.19 86 LYS A O 1
ATOM 688 N N . ASP A 1 87 ? 8.117 32.844 7.164 1 97.19 87 ASP A N 1
ATOM 689 C CA . ASP A 1 87 ? 7.25 32.406 8.25 1 97.19 87 ASP A CA 1
ATOM 690 C C . ASP A 1 87 ? 7.508 30.938 8.594 1 97.19 87 ASP A C 1
ATOM 692 O O . ASP A 1 87 ? 7.523 30.562 9.766 1 97.19 87 ASP A O 1
ATOM 696 N N . VAL A 1 88 ? 7.691 30.078 7.562 1 97.81 88 VAL A N 1
ATOM 697 C CA . VAL A 1 88 ? 7.984 28.672 7.766 1 97.81 88 VAL A CA 1
ATOM 698 C C . VAL A 1 88 ? 9.32 28.516 8.5 1 97.81 88 VAL A C 1
ATOM 700 O O . VAL A 1 88 ? 9.422 27.75 9.453 1 97.81 88 VAL A O 1
ATOM 703 N N . LYS A 1 89 ? 10.297 29.219 8.031 1 96.5 89 LYS A N 1
ATOM 704 C CA . LYS A 1 89 ? 11.609 29.172 8.664 1 96.5 89 LYS A CA 1
ATOM 705 C C . LYS A 1 89 ? 11.516 29.547 10.141 1 96.5 89 LYS A C 1
ATOM 707 O O . LYS A 1 89 ? 12.07 28.859 11 1 96.5 89 LYS A O 1
ATOM 712 N N . GLN A 1 90 ? 10.875 30.625 10.383 1 96.56 90 GLN A N 1
ATOM 713 C CA . GLN A 1 90 ? 10.711 31.078 11.766 1 96.56 90 GLN A CA 1
ATOM 714 C C . GLN A 1 90 ? 9.953 30.062 12.594 1 96.56 90 GLN A C 1
ATOM 716 O O . GLN A 1 90 ? 10.352 29.75 13.719 1 96.56 90 GLN A O 1
ATOM 721 N N . TYR A 1 91 ? 8.891 29.547 12.078 1 96.56 91 TYR A N 1
ATOM 722 C CA . TYR A 1 91 ? 8.07 28.562 12.789 1 96.56 91 TYR A CA 1
ATOM 723 C C . TYR A 1 91 ? 8.875 27.328 13.141 1 96.56 91 TYR A C 1
ATOM 725 O O . TYR A 1 91 ? 8.875 26.891 14.297 1 96.56 91 TYR A O 1
ATOM 733 N N . CYS A 1 92 ? 9.547 26.75 12.164 1 95.19 92 CYS A N 1
ATOM 734 C CA . CYS A 1 92 ? 10.312 25.531 12.367 1 95.19 92 CYS A CA 1
ATOM 735 C C . CYS A 1 92 ? 11.461 25.75 13.344 1 95.19 92 CYS A C 1
ATOM 737 O O . CYS A 1 92 ? 11.773 24.891 14.164 1 95.19 92 CYS A O 1
ATOM 739 N N . SER A 1 93 ? 12.094 26.922 13.266 1 93.56 93 SER A N 1
ATOM 740 C CA . SER A 1 93 ? 13.234 27.234 14.109 1 93.56 93 SER A CA 1
ATOM 741 C C . SER A 1 93 ? 12.812 27.453 15.555 1 93.56 93 SER A C 1
ATOM 743 O O . SER A 1 93 ? 13.625 27.328 16.469 1 93.56 93 SER A O 1
ATOM 745 N N . THR A 1 94 ? 11.562 27.781 15.766 1 93.62 94 THR A N 1
ATOM 746 C CA . THR A 1 94 ? 11.094 28.078 17.125 1 93.62 94 THR A CA 1
ATOM 747 C C . THR A 1 94 ? 10.227 26.953 17.656 1 93.62 94 THR A C 1
ATOM 749 O O . THR A 1 94 ? 9.633 27.062 18.734 1 93.62 94 THR A O 1
ATOM 752 N N . CYS A 1 95 ? 10.07 25.922 16.891 1 91.88 95 CYS A N 1
ATOM 753 C CA . CYS A 1 95 ? 9.258 24.797 17.344 1 91.88 95 CYS A CA 1
ATOM 754 C C . CYS A 1 95 ? 9.859 24.141 18.594 1 91.88 95 CYS A C 1
ATOM 756 O O . CYS A 1 95 ? 11.008 23.703 18.562 1 91.88 95 CYS A O 1
ATOM 758 N N . PRO A 1 96 ? 9.164 24.078 19.641 1 87.81 96 PRO A N 1
ATOM 759 C CA . PRO A 1 96 ? 9.711 23.531 20.891 1 87.81 96 PRO A CA 1
ATOM 760 C C . PRO A 1 96 ? 10.148 22.078 20.766 1 87.81 96 PRO A C 1
ATOM 762 O O . PRO A 1 96 ? 11.195 21.703 21.297 1 87.81 96 PRO A O 1
ATOM 765 N N . ASP A 1 97 ? 9.367 21.266 20.125 1 86 97 ASP A N 1
ATOM 766 C CA . ASP A 1 97 ? 9.688 19.859 19.984 1 86 97 ASP A CA 1
ATOM 767 C C . ASP A 1 97 ? 10.977 19.656 19.203 1 86 97 ASP A C 1
ATOM 769 O O . ASP A 1 97 ? 11.789 18.797 19.531 1 86 97 ASP A O 1
ATOM 773 N N . CYS A 1 98 ? 11.125 20.422 18.188 1 88.25 98 CYS A N 1
ATOM 774 C CA . CYS A 1 98 ? 12.305 20.2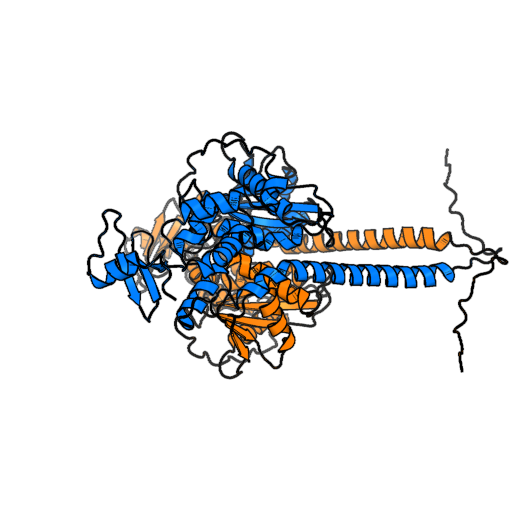97 17.344 1 88.25 98 CYS A CA 1
ATOM 775 C C . CYS A 1 98 ? 13.539 20.828 18.062 1 88.25 98 CYS A C 1
ATOM 777 O O . CYS A 1 98 ? 14.648 20.344 17.828 1 88.25 98 CYS A O 1
ATOM 779 N N . GLN A 1 99 ? 13.422 21.797 18.844 1 83.38 99 GLN A N 1
ATOM 780 C CA . GLN A 1 99 ? 14.539 22.391 19.562 1 83.38 99 GLN A CA 1
ATOM 781 C C . GLN A 1 99 ? 15.109 21.406 20.578 1 83.38 99 GLN A C 1
ATOM 783 O O . GLN A 1 99 ? 16.312 21.359 20.812 1 83.38 99 GLN A O 1
ATOM 788 N N . VAL A 1 100 ? 14.297 20.672 21.125 1 80.12 100 VAL A N 1
ATOM 789 C CA . VAL A 1 100 ? 14.703 19.734 22.172 1 80.12 100 VAL A CA 1
ATOM 790 C C . VAL A 1 100 ? 15.422 18.531 21.547 1 80.12 100 VAL A C 1
ATOM 792 O O . VAL A 1 100 ? 16.328 17.953 22.141 1 80.12 100 VAL A O 1
ATOM 795 N N . THR A 1 101 ? 15.078 18.203 20.375 1 71.25 101 THR A N 1
ATOM 796 C CA . THR A 1 101 ? 15.578 16.969 19.797 1 71.25 101 THR A CA 1
ATOM 797 C C . THR A 1 101 ? 16.688 17.25 18.797 1 71.25 101 THR A C 1
ATOM 799 O O . THR A 1 101 ? 17.359 16.328 18.312 1 71.25 101 THR A O 1
ATOM 802 N N . SER A 1 102 ? 16.953 18.453 18.172 1 61.25 102 SER A N 1
ATOM 803 C CA . SER A 1 102 ? 17.781 18.812 17.031 1 61.25 102 SER A CA 1
ATOM 804 C C . SER A 1 102 ? 19.266 18.547 17.312 1 61.25 102 SER A C 1
ATOM 806 O O . SER A 1 102 ? 20.094 18.625 16.406 1 61.25 102 SER A O 1
ATOM 808 N N . HIS A 1 103 ? 19.719 18.078 18.375 1 54.62 103 HIS A N 1
ATOM 809 C CA . HIS A 1 103 ? 21.156 18.109 18.594 1 54.62 103 HIS A CA 1
ATOM 810 C C . HIS A 1 103 ? 21.875 17.156 17.625 1 54.62 103 HIS A C 1
ATOM 812 O O . HIS A 1 103 ? 23.109 17.094 17.609 1 54.62 103 HIS A O 1
ATOM 818 N N . ILE A 1 104 ? 21.25 16.219 17.016 1 49.06 104 ILE A N 1
ATOM 819 C CA . ILE A 1 104 ? 22.156 15.305 16.328 1 49.06 104 ILE A CA 1
ATOM 820 C C . ILE A 1 104 ? 22.266 15.688 14.859 1 49.06 104 ILE A C 1
ATOM 822 O O . ILE A 1 104 ? 21.266 15.688 14.133 1 49.06 104 ILE A O 1
ATOM 826 N N . LYS A 1 105 ? 23.375 16.453 14.461 1 47.69 105 LYS A N 1
ATOM 827 C CA . LYS A 1 105 ? 23.75 16.844 13.102 1 47.69 105 LYS A CA 1
ATOM 828 C C . LYS A 1 105 ? 23.781 15.625 12.18 1 47.69 105 LYS A C 1
ATOM 830 O O . LYS A 1 105 ? 24.469 14.641 12.453 1 47.69 105 LYS A O 1
ATOM 835 N N . VAL A 1 106 ? 22.797 15.469 11.344 1 47.22 106 VAL A N 1
ATOM 836 C CA . VAL A 1 106 ? 22.828 14.398 10.352 1 47.22 106 VAL A CA 1
ATOM 837 C C . VAL A 1 106 ? 23.781 14.773 9.219 1 47.22 106 VAL A C 1
ATOM 839 O O . VAL A 1 106 ? 23.734 15.898 8.711 1 47.22 106 VAL A O 1
ATOM 842 N N . ARG A 1 107 ? 24.969 14.188 9.07 1 43.94 107 ARG A N 1
ATOM 843 C CA . ARG A 1 107 ? 25.938 14.344 7.992 1 43.94 107 ARG A CA 1
ATOM 844 C C . ARG A 1 107 ? 25.281 14.164 6.629 1 43.94 107 ARG A C 1
ATOM 846 O O . ARG A 1 107 ? 24.531 13.211 6.422 1 43.94 107 ARG A O 1
ATOM 853 N N . GLN A 1 108 ? 25.297 15.172 5.855 1 44.5 108 GLN A N 1
ATOM 854 C CA . GLN A 1 108 ? 24.75 15.172 4.5 1 44.5 108 GLN A CA 1
ATOM 855 C C . GLN A 1 108 ? 25.422 14.094 3.648 1 44.5 108 GLN A C 1
ATOM 857 O O . GLN A 1 108 ? 26.641 14.031 3.561 1 44.5 108 GLN A O 1
ATOM 862 N N . ALA A 1 109 ? 24.938 13.008 3.598 1 43.03 109 ALA A N 1
ATOM 863 C CA . ALA A 1 109 ? 25.562 12.047 2.689 1 43.03 109 ALA A CA 1
ATOM 864 C C . ALA A 1 109 ? 25.453 12.516 1.24 1 43.03 109 ALA A C 1
ATOM 866 O O . ALA A 1 109 ? 24.469 13.156 0.86 1 43.03 109 ALA A O 1
ATOM 867 N N . PRO A 1 110 ? 26.609 12.367 0.565 1 43.5 110 PRO A N 1
ATOM 868 C CA . PRO A 1 110 ? 26.594 12.773 -0.843 1 43.5 110 PRO A CA 1
ATOM 869 C C . PRO A 1 110 ? 25.484 12.094 -1.642 1 43.5 110 PRO A C 1
ATOM 871 O O . PRO A 1 110 ? 25.125 10.953 -1.362 1 43.5 110 PRO A O 1
ATOM 874 N N . LEU A 1 111 ? 24.672 12.875 -2.312 1 45.34 111 LEU A N 1
ATOM 875 C CA . LEU A 1 111 ? 23.641 12.383 -3.201 1 45.34 111 LEU A CA 1
ATOM 876 C C . LEU A 1 111 ? 24.234 11.562 -4.34 1 45.34 111 LEU A C 1
ATOM 878 O O . LEU A 1 111 ? 25.141 12.023 -5.027 1 45.34 111 LEU A O 1
ATOM 882 N N . HIS A 1 112 ? 24.406 10.406 -4.246 1 45.22 112 HIS A N 1
ATOM 883 C CA . HIS A 1 112 ? 24.781 9.664 -5.449 1 45.22 112 HIS A CA 1
ATOM 884 C C . HIS A 1 112 ? 23.625 9.617 -6.438 1 45.22 112 HIS A C 1
ATOM 886 O O . HIS A 1 112 ? 22.453 9.5 -6.039 1 45.22 112 HIS A O 1
ATOM 892 N N . PRO A 1 113 ? 23.938 9.984 -7.668 1 45.09 113 PRO A N 1
ATOM 893 C CA . PRO A 1 113 ? 22.906 9.93 -8.703 1 45.09 113 PRO A CA 1
ATOM 894 C C . PRO A 1 113 ? 22.141 8.602 -8.703 1 45.09 113 PRO A C 1
ATOM 896 O O . PRO A 1 113 ? 22.766 7.539 -8.625 1 45.09 113 PRO A O 1
ATOM 899 N N . LEU A 1 114 ? 21.109 8.594 -8.227 1 48.78 114 LEU A N 1
ATOM 900 C CA . LEU A 1 114 ? 20.297 7.379 -8.188 1 48.78 114 LEU A CA 1
ATOM 901 C C . LEU A 1 114 ? 19.906 6.938 -9.594 1 48.78 114 LEU A C 1
ATOM 903 O O . LEU A 1 114 ? 19.609 7.77 -10.445 1 48.78 114 LEU A O 1
ATOM 907 N N . PRO A 1 115 ? 20.281 5.773 -9.961 1 46.53 115 PRO A N 1
ATOM 908 C CA . PRO A 1 115 ? 19.906 5.246 -11.281 1 46.53 115 PRO A CA 1
ATOM 909 C C . PRO A 1 115 ? 18.484 5.605 -11.68 1 46.53 115 PRO A C 1
ATOM 911 O O . PRO A 1 115 ? 17.656 5.949 -10.82 1 46.53 115 PRO A O 1
ATOM 914 N N . VAL A 1 116 ? 18.266 5.602 -13.094 1 49.62 116 VAL A N 1
ATOM 915 C CA . VAL A 1 116 ? 17.047 5.746 -13.898 1 49.62 116 VAL A CA 1
ATOM 916 C C . VAL A 1 116 ? 15.875 5.062 -13.195 1 49.62 116 VAL A C 1
ATOM 918 O O . VAL A 1 116 ? 16.047 4.008 -12.578 1 49.62 116 VAL A O 1
ATOM 921 N N . ILE A 1 117 ? 14.82 5.832 -13.047 1 58.72 117 ILE A N 1
ATOM 922 C CA . ILE A 1 117 ? 13.539 5.48 -12.445 1 58.72 117 ILE A CA 1
ATOM 923 C C . ILE A 1 117 ? 13.031 4.176 -13.055 1 58.72 117 ILE A C 1
ATOM 925 O O . ILE A 1 117 ? 12.75 4.105 -14.25 1 58.72 117 ILE A O 1
ATOM 929 N N . GLY A 1 118 ? 13.383 3.062 -12.562 1 76.06 118 GLY A N 1
ATOM 930 C CA . GLY A 1 118 ? 12.867 1.759 -12.953 1 76.06 118 GLY A CA 1
ATOM 931 C C . GLY A 1 118 ? 11.453 1.512 -12.469 1 76.06 118 GLY A C 1
ATOM 932 O O . GLY A 1 118 ? 10.789 2.426 -11.969 1 76.06 118 GLY A O 1
ATOM 933 N N . THR A 1 119 ? 10.852 0.475 -12.805 1 84.5 119 THR A N 1
ATOM 934 C CA . THR A 1 119 ? 9.547 0.039 -12.32 1 84.5 119 THR A CA 1
ATOM 935 C C . THR A 1 119 ? 9.508 0.011 -10.797 1 84.5 119 THR A C 1
ATOM 937 O O . THR A 1 119 ? 10.422 -0.524 -10.156 1 84.5 119 THR A O 1
ATOM 940 N N . PRO A 1 120 ? 8.547 0.689 -10.258 1 91.06 120 PRO A N 1
ATOM 941 C CA . PRO A 1 120 ? 8.453 0.728 -8.797 1 91.06 120 PRO A CA 1
ATOM 942 C C . PRO A 1 120 ? 8.547 -0.658 -8.164 1 91.06 120 PRO A C 1
ATOM 944 O O . PRO A 1 120 ? 7.961 -1.616 -8.68 1 91.06 120 PRO A O 1
ATOM 947 N N . PHE A 1 121 ? 9.391 -0.759 -7.137 1 92.25 121 PHE A N 1
ATOM 948 C CA . PHE A 1 121 ? 9.531 -1.877 -6.211 1 92.25 121 PHE A CA 1
ATOM 949 C C . PHE A 1 121 ? 10.18 -3.07 -6.902 1 92.25 121 PHE A C 1
ATOM 951 O O . PHE A 1 121 ? 10.086 -4.199 -6.422 1 92.25 121 PHE A O 1
ATOM 958 N N . ARG A 1 122 ? 10.82 -2.875 -8.039 1 87.94 122 ARG A N 1
ATOM 959 C CA . ARG A 1 122 ? 11.625 -3.922 -8.664 1 87.94 122 ARG A CA 1
ATOM 960 C C . ARG A 1 122 ? 12.961 -4.09 -7.949 1 87.94 122 ARG A C 1
ATOM 962 O O . ARG A 1 122 ? 13.516 -5.191 -7.91 1 87.94 122 ARG A O 1
ATOM 969 N N . ARG A 1 123 ? 13.422 -3.006 -7.492 1 86.5 123 ARG A N 1
ATOM 970 C CA . ARG A 1 123 ? 14.617 -2.99 -6.66 1 86.5 123 ARG A CA 1
ATOM 971 C C . ARG A 1 123 ? 14.344 -2.307 -5.324 1 86.5 123 ARG A C 1
ATOM 973 O O . ARG A 1 123 ? 13.961 -1.137 -5.285 1 86.5 123 ARG A O 1
ATOM 980 N N . ILE A 1 124 ? 14.539 -3.113 -4.25 1 89.81 124 ILE A N 1
ATOM 981 C CA . ILE A 1 124 ? 14.234 -2.539 -2.945 1 89.81 124 ILE A CA 1
ATOM 982 C C . ILE A 1 124 ? 15.438 -2.678 -2.021 1 89.81 124 ILE A C 1
ATOM 984 O O . ILE A 1 124 ? 16.219 -3.623 -2.148 1 89.81 124 ILE A O 1
ATOM 988 N N . ALA A 1 125 ? 15.594 -1.646 -1.155 1 87.81 125 ALA A N 1
ATOM 989 C CA . ALA A 1 125 ? 16.562 -1.702 -0.064 1 87.81 125 ALA A CA 1
ATOM 990 C C . ALA A 1 125 ? 15.875 -2.037 1.259 1 87.81 125 ALA A C 1
ATOM 992 O O . ALA A 1 125 ? 14.773 -1.556 1.535 1 87.81 125 ALA A O 1
ATOM 993 N N . MET A 1 126 ? 16.484 -2.855 2.033 1 88.94 126 MET A N 1
ATOM 994 C CA . MET A 1 126 ? 15.891 -3.244 3.309 1 88.94 126 MET A CA 1
ATOM 995 C C . MET A 1 126 ? 16.906 -3.121 4.441 1 88.94 126 MET A C 1
ATOM 997 O O . MET A 1 126 ? 18.094 -3.428 4.258 1 88.94 126 MET A O 1
ATOM 1001 N N . ASP A 1 127 ? 16.469 -2.709 5.594 1 86.88 127 ASP A N 1
ATOM 1002 C CA . ASP A 1 127 ? 17.266 -2.59 6.816 1 86.88 127 ASP A CA 1
ATOM 1003 C C . ASP A 1 127 ? 16.391 -2.758 8.055 1 86.88 127 ASP A C 1
ATOM 1005 O O . ASP A 1 127 ? 15.156 -2.662 7.973 1 86.88 127 ASP A O 1
ATOM 1009 N N . VAL A 1 128 ? 17.047 -3.105 9.133 1 90.25 128 VAL A N 1
ATOM 1010 C CA . VAL A 1 128 ? 16.312 -3.248 10.383 1 90.25 128 VAL A CA 1
ATOM 1011 C C . VAL A 1 128 ? 16.781 -2.186 11.375 1 90.25 128 VAL A C 1
ATOM 1013 O O . VAL A 1 128 ? 17.984 -2.037 11.617 1 90.25 128 VAL A O 1
ATOM 1016 N N . VAL A 1 129 ? 15.844 -1.455 11.852 1 91.06 129 VAL A N 1
ATOM 1017 C CA . VAL A 1 129 ? 16.109 -0.485 12.914 1 91.06 129 VAL A CA 1
ATOM 1018 C C . VAL A 1 129 ? 15.789 -1.104 14.273 1 91.06 129 VAL A C 1
ATOM 1020 O O . VAL A 1 129 ? 14.695 -1.633 14.477 1 91.06 129 VAL A O 1
ATOM 1023 N N . GLY A 1 130 ? 16.656 -0.904 15.227 1 89.44 130 GLY A N 1
ATOM 1024 C CA . GLY A 1 130 ? 16.438 -1.405 16.578 1 89.44 130 GLY A CA 1
ATOM 1025 C C . GLY A 1 130 ? 17.656 -2.094 17.156 1 89.44 130 GLY A C 1
ATOM 1026 O O . GLY A 1 130 ? 18.719 -2.127 16.547 1 89.44 130 GLY A O 1
ATOM 1027 N N . PRO A 1 131 ? 17.672 -2.576 18.297 1 91.25 131 PRO A N 1
ATOM 1028 C CA . PRO A 1 131 ? 16.469 -2.645 19.125 1 91.25 131 PRO A CA 1
ATOM 1029 C C . PRO A 1 131 ? 16.047 -1.281 19.672 1 91.25 131 PRO A C 1
ATOM 1031 O O . PRO A 1 131 ? 16.891 -0.467 20.031 1 91.25 131 PRO A O 1
ATOM 1034 N N . LEU A 1 132 ? 14.75 -1.106 19.594 1 92.25 132 LEU A N 1
ATOM 1035 C CA . LEU A 1 132 ? 14.109 0.054 20.203 1 92.25 132 LEU A CA 1
ATOM 1036 C C . LEU A 1 132 ? 13.461 -0.32 21.531 1 92.25 132 LEU A C 1
ATOM 1038 O O . LEU A 1 132 ? 13.469 -1.489 21.938 1 92.25 132 LEU A O 1
ATOM 1042 N N . GLU A 1 133 ? 13.055 0.744 22.25 1 91.19 133 GLU A N 1
ATOM 1043 C CA . GLU A 1 133 ? 12.242 0.454 23.438 1 91.19 133 GLU A CA 1
ATOM 1044 C C . GLU A 1 133 ? 11.031 -0.397 23.078 1 91.19 133 GLU A C 1
ATOM 1046 O O . GLU A 1 133 ? 10.344 -0.117 22.094 1 91.19 133 GLU A O 1
ATOM 1051 N N . LYS A 1 134 ? 10.906 -1.418 23.891 1 92.12 134 LYS A N 1
ATOM 1052 C CA . LYS A 1 134 ? 9.773 -2.293 23.609 1 92.12 134 LYS A CA 1
ATOM 1053 C C . LYS A 1 134 ? 8.453 -1.524 23.688 1 92.12 134 LYS A C 1
ATOM 1055 O O . LYS A 1 134 ? 8.156 -0.886 24.703 1 92.12 134 LYS A O 1
ATOM 1060 N N . SER A 1 135 ? 7.738 -1.636 22.641 1 91.38 135 SER A N 1
ATOM 1061 C CA . SER A 1 135 ? 6.461 -0.93 22.609 1 91.38 135 SER A CA 1
ATOM 1062 C C . SER A 1 135 ? 5.41 -1.646 23.453 1 91.38 135 SER A C 1
ATOM 1064 O O . SER A 1 135 ? 5.602 -2.803 23.844 1 91.38 135 SER A O 1
ATOM 1066 N N . SER A 1 136 ? 4.324 -0.973 23.703 1 84.06 136 SER A N 1
ATOM 1067 C CA . SER A 1 136 ? 3.221 -1.557 24.453 1 84.06 136 SER A CA 1
ATOM 1068 C C . SER A 1 136 ? 2.623 -2.752 23.719 1 84.06 136 SER A C 1
ATOM 1070 O O . SER A 1 136 ? 2.084 -3.666 24.344 1 84.06 136 SER A O 1
ATOM 1072 N N . SER A 1 137 ? 2.824 -2.77 22.422 1 86.81 137 SER A N 1
ATOM 1073 C CA . SER A 1 137 ? 2.322 -3.875 21.609 1 86.81 137 SER A CA 1
ATOM 1074 C C . SER A 1 137 ? 3.367 -4.98 21.469 1 86.81 137 SER A C 1
ATOM 1076 O O . SER A 1 137 ? 3.137 -5.977 20.781 1 86.81 137 SER A O 1
ATOM 1078 N N . GLY A 1 138 ? 4.535 -4.75 22.016 1 90.5 138 GLY A N 1
ATOM 1079 C CA . GLY A 1 138 ? 5.559 -5.785 22.078 1 90.5 138 GLY A CA 1
ATOM 1080 C C . GLY A 1 138 ? 6.574 -5.703 20.969 1 90.5 138 GLY A C 1
ATOM 1081 O O . GLY A 1 138 ? 7.375 -6.625 20.781 1 90.5 138 GLY A O 1
ATOM 1082 N N . TYR A 1 139 ? 6.582 -4.637 20.25 1 94.31 139 TYR A N 1
ATOM 1083 C CA . TYR A 1 139 ? 7.52 -4.473 19.141 1 94.31 139 TYR A CA 1
ATOM 1084 C C . TYR A 1 139 ? 8.844 -3.904 19.625 1 94.31 139 TYR A C 1
ATOM 1086 O 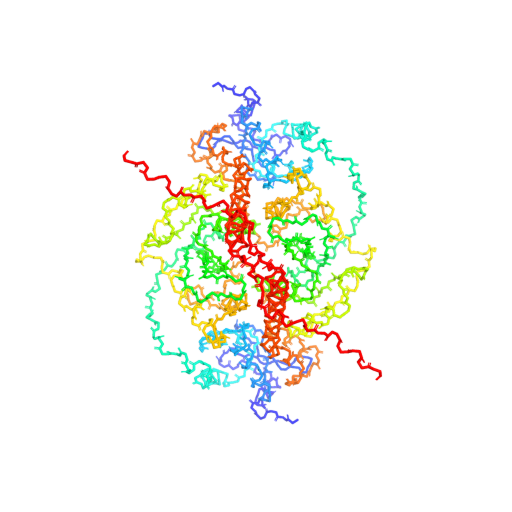O . TYR A 1 139 ? 8.875 -3.064 20.531 1 94.31 139 TYR A O 1
ATOM 1094 N N . LYS A 1 140 ? 9.938 -4.363 18.969 1 95.62 140 LYS A N 1
ATOM 1095 C CA . LYS A 1 140 ? 11.266 -3.9 19.375 1 95.62 140 LYS A CA 1
ATOM 1096 C C . LYS A 1 140 ? 12.078 -3.445 18.172 1 95.62 140 LYS A C 1
ATOM 1098 O O . LYS A 1 140 ? 13.141 -2.84 18.312 1 95.62 140 LYS A O 1
ATOM 1103 N N . TYR A 1 141 ? 11.609 -3.811 17.016 1 93.69 141 TYR A N 1
ATOM 1104 C CA . TYR A 1 141 ? 12.352 -3.525 15.797 1 93.69 141 TYR A CA 1
ATOM 1105 C C . TYR A 1 141 ? 11.438 -2.945 14.727 1 93.69 141 TYR A C 1
ATOM 1107 O O . TYR A 1 141 ? 10.211 -3.059 14.82 1 93.69 141 TYR A O 1
ATOM 1115 N N . ILE A 1 142 ? 12.055 -2.246 13.75 1 95.75 142 ILE A N 1
ATOM 1116 C CA . ILE A 1 142 ? 11.352 -1.804 12.547 1 95.75 142 ILE A CA 1
ATOM 1117 C C . ILE A 1 142 ? 12.07 -2.332 11.312 1 95.75 142 ILE A C 1
ATOM 1119 O O . ILE A 1 142 ? 13.258 -2.061 11.109 1 95.75 142 ILE A O 1
ATOM 1123 N N . LEU A 1 143 ? 11.398 -3.162 10.555 1 93.69 143 LEU A N 1
ATOM 1124 C CA . LEU A 1 143 ? 11.891 -3.473 9.219 1 93.69 143 LEU A CA 1
ATOM 1125 C C . LEU A 1 143 ? 11.602 -2.33 8.258 1 93.69 143 LEU A C 1
ATOM 1127 O O . LEU A 1 143 ? 10.438 -2.008 8 1 93.69 143 LEU A O 1
ATOM 1131 N N . VAL A 1 144 ? 12.641 -1.753 7.762 1 95 144 VAL A N 1
ATOM 1132 C CA . VAL A 1 144 ? 12.492 -0.617 6.859 1 95 144 VAL A CA 1
ATOM 1133 C C . VAL A 1 144 ? 12.844 -1.043 5.434 1 95 144 VAL A C 1
ATOM 1135 O O . VAL A 1 144 ? 13.859 -1.693 5.203 1 95 144 VAL A O 1
ATOM 1138 N N . ILE A 1 145 ? 11.945 -0.706 4.527 1 93.94 145 ILE A N 1
ATOM 1139 C CA . ILE A 1 145 ? 12.133 -0.996 3.111 1 93.94 145 ILE A CA 1
ATOM 1140 C C . ILE A 1 145 ? 11.969 0.284 2.295 1 93.94 145 ILE A C 1
ATOM 1142 O O . ILE A 1 145 ? 11.047 1.067 2.539 1 93.94 145 ILE A O 1
ATOM 1146 N N . CYS A 1 146 ? 12.875 0.498 1.383 1 93.25 146 CYS A N 1
ATOM 1147 C CA . CYS A 1 146 ? 12.766 1.659 0.507 1 93.25 146 CYS A CA 1
ATOM 1148 C C . CYS A 1 146 ? 12.875 1.25 -0.957 1 93.25 146 CYS A C 1
ATOM 1150 O O . CYS A 1 146 ? 13.758 0.469 -1.324 1 93.25 146 CYS A O 1
ATOM 1152 N N . ASP A 1 147 ? 11.969 1.721 -1.72 1 91.12 147 ASP A N 1
ATOM 1153 C CA . ASP A 1 147 ? 11.992 1.479 -3.158 1 91.12 147 ASP A CA 1
ATOM 1154 C C . ASP A 1 147 ? 13.008 2.385 -3.852 1 91.12 147 ASP A C 1
ATOM 1156 O O . ASP A 1 147 ? 13.008 3.6 -3.646 1 91.12 147 ASP A O 1
ATOM 1160 N N . TYR A 1 148 ? 13.789 1.82 -4.684 1 85.38 148 TYR A N 1
ATOM 1161 C CA . TYR A 1 148 ? 14.812 2.607 -5.355 1 85.38 148 TYR A CA 1
ATOM 1162 C C . TYR A 1 148 ? 14.203 3.521 -6.41 1 85.38 148 TYR A C 1
ATOM 1164 O O . TYR A 1 148 ? 14.695 4.625 -6.645 1 85.38 148 TYR A O 1
ATOM 1172 N N . ALA A 1 149 ? 13.148 3.041 -7.004 1 86.31 149 ALA A N 1
ATOM 1173 C CA . ALA A 1 149 ? 12.562 3.785 -8.117 1 86.31 149 ALA A CA 1
ATOM 1174 C C . ALA A 1 149 ? 11.82 5.02 -7.629 1 86.31 149 ALA A C 1
ATOM 1176 O O . ALA A 1 149 ? 11.93 6.098 -8.219 1 86.31 149 ALA A O 1
ATOM 1177 N N . THR A 1 150 ? 11.094 4.879 -6.504 1 88.19 150 THR A N 1
ATOM 1178 C CA . THR A 1 150 ? 10.18 5.941 -6.102 1 88.19 150 THR A CA 1
ATOM 1179 C C . THR A 1 150 ? 10.609 6.551 -4.773 1 88.19 150 THR A C 1
ATOM 1181 O O . THR A 1 150 ? 10.062 7.574 -4.352 1 88.19 150 THR A O 1
ATOM 1184 N N . ARG A 1 151 ? 11.508 5.926 -4.062 1 89.38 151 ARG A N 1
ATOM 1185 C CA . ARG A 1 151 ? 11.945 6.332 -2.73 1 89.38 151 ARG A CA 1
ATOM 1186 C C . ARG A 1 151 ? 10.828 6.148 -1.71 1 89.38 151 ARG A C 1
ATOM 1188 O O . ARG A 1 151 ? 10.883 6.703 -0.609 1 89.38 151 ARG A O 1
ATOM 1195 N N . PHE A 1 152 ? 9.836 5.395 -2.107 1 95.06 152 PHE A N 1
ATOM 1196 C CA . PHE A 1 152 ? 8.711 5.102 -1.226 1 95.06 152 PHE A CA 1
ATOM 1197 C C . PHE A 1 152 ? 9.148 4.188 -0.085 1 95.06 152 PHE A C 1
ATOM 1199 O O . PHE A 1 152 ? 9.578 3.057 -0.319 1 95.06 152 PHE A O 1
ATOM 1206 N N . PRO A 1 153 ? 8.992 4.699 1.126 1 96.94 153 PRO A N 1
ATOM 1207 C CA . PRO A 1 153 ? 9.391 3.855 2.258 1 96.94 153 PRO A CA 1
ATOM 1208 C C . PRO A 1 153 ? 8.234 3.016 2.797 1 96.94 153 PRO A C 1
ATOM 1210 O O . PRO A 1 153 ? 7.078 3.445 2.75 1 96.94 153 PRO A O 1
ATOM 1213 N N . GLU A 1 154 ? 8.516 1.854 3.178 1 97.38 154 GLU A N 1
ATOM 1214 C CA . GLU A 1 154 ? 7.66 1.008 4.004 1 97.38 154 GLU A CA 1
ATOM 1215 C C . GLU A 1 154 ? 8.352 0.629 5.309 1 97.38 154 GLU A C 1
ATOM 1217 O O . GLU A 1 154 ? 9.578 0.504 5.355 1 97.38 154 GLU A O 1
ATOM 1222 N N . ALA A 1 155 ? 7.602 0.574 6.32 1 97.06 155 ALA A N 1
ATOM 1223 C CA . ALA A 1 155 ? 8.141 0.194 7.625 1 97.06 155 ALA A CA 1
ATOM 1224 C C . ALA A 1 155 ? 7.176 -0.727 8.367 1 97.06 155 ALA A C 1
ATOM 1226 O O . ALA A 1 155 ? 5.973 -0.454 8.438 1 97.06 155 ALA A O 1
ATOM 1227 N N . PHE A 1 156 ? 7.715 -1.785 8.867 1 96.25 156 PHE A N 1
ATOM 1228 C CA . PHE A 1 156 ? 6.938 -2.775 9.602 1 96.25 156 PHE A CA 1
ATOM 1229 C C . PHE A 1 156 ? 7.5 -2.98 11.008 1 96.25 156 PHE A C 1
ATOM 1231 O O . PHE A 1 156 ? 8.672 -3.318 11.164 1 96.25 156 PHE A O 1
ATOM 1238 N N . PRO A 1 157 ? 6.68 -2.711 12.031 1 96.31 157 PRO A N 1
ATOM 1239 C CA . PRO A 1 157 ? 7.148 -3.076 13.375 1 96.31 157 PRO A CA 1
ATOM 1240 C C . PRO A 1 157 ? 7.289 -4.586 13.562 1 96.31 157 PRO A C 1
ATOM 1242 O O . PRO A 1 157 ? 6.465 -5.352 13.055 1 96.31 157 PRO A O 1
ATOM 1245 N N . LEU A 1 158 ? 8.344 -5.004 14.219 1 94.12 158 LEU A N 1
ATOM 1246 C CA . LEU A 1 158 ? 8.617 -6.418 14.453 1 94.12 158 LEU A CA 1
ATOM 1247 C C . LEU A 1 158 ? 8.883 -6.68 15.938 1 94.12 158 LEU A C 1
ATOM 1249 O O . LEU A 1 158 ? 9.523 -5.871 16.609 1 94.12 158 LEU A O 1
ATOM 1253 N N . ARG A 1 159 ? 8.422 -7.805 16.375 1 91.38 159 ARG A N 1
ATOM 1254 C CA . ARG A 1 159 ? 8.719 -8.211 17.75 1 91.38 159 ARG A CA 1
ATOM 1255 C C . ARG A 1 159 ? 10.109 -8.828 17.844 1 91.38 159 ARG A C 1
ATOM 1257 O O . ARG A 1 159 ? 10.742 -8.766 18.906 1 91.38 159 ARG A O 1
ATOM 1264 N N . SER A 1 160 ? 10.531 -9.438 16.734 1 87.94 160 SER A N 1
ATOM 1265 C CA . SER A 1 160 ? 11.859 -10.039 16.641 1 87.94 160 SER A CA 1
ATOM 1266 C C . SER A 1 160 ? 12.391 -9.992 15.211 1 87.94 160 SER A C 1
ATOM 1268 O O . SER A 1 160 ? 11.633 -9.703 14.281 1 87.94 160 SER A O 1
ATOM 1270 N N . ILE A 1 161 ? 13.602 -10.219 15.086 1 83.12 161 ILE A N 1
ATOM 1271 C CA . ILE A 1 161 ? 14.203 -10.156 13.758 1 83.12 161 ILE A CA 1
ATOM 1272 C C . ILE A 1 161 ? 14.414 -11.57 13.219 1 83.12 161 ILE A C 1
ATOM 1274 O O . ILE A 1 161 ? 15.25 -11.789 12.336 1 83.12 161 ILE A O 1
ATOM 1278 N N . LYS A 1 162 ? 13.672 -12.383 13.828 1 79.56 162 LYS A N 1
ATOM 1279 C CA . LYS A 1 162 ? 13.734 -13.742 13.305 1 79.56 162 LYS A CA 1
ATOM 1280 C C . LYS A 1 162 ? 13.156 -13.82 11.898 1 79.56 162 LYS A C 1
ATOM 1282 O O . LYS A 1 162 ? 12.227 -13.086 11.555 1 79.56 162 LYS A O 1
ATOM 1287 N N . THR A 1 163 ? 13.555 -14.734 11.172 1 76.62 163 THR A N 1
ATOM 1288 C CA . THR A 1 163 ? 13.289 -14.883 9.75 1 76.62 163 THR A CA 1
ATOM 1289 C C . THR A 1 163 ? 11.789 -14.945 9.484 1 76.62 163 THR A C 1
ATOM 1291 O O . THR A 1 163 ? 11.273 -14.273 8.586 1 76.62 163 THR A O 1
ATOM 1294 N N . PRO A 1 164 ? 11.016 -15.664 10.258 1 75.81 164 PRO A N 1
ATOM 1295 C CA . PRO A 1 164 ? 9.586 -15.766 9.953 1 75.81 164 PRO A CA 1
ATOM 1296 C C . PRO A 1 164 ? 8.867 -14.414 10.023 1 75.81 164 PRO A C 1
ATOM 1298 O O . PRO A 1 164 ? 7.941 -14.164 9.25 1 75.81 164 PRO A O 1
ATOM 1301 N N . LYS A 1 165 ? 9.336 -13.656 10.961 1 83.06 165 LYS A N 1
ATOM 1302 C CA . LYS A 1 165 ? 8.703 -12.344 11.102 1 83.06 165 LYS A CA 1
ATOM 1303 C C . LYS A 1 165 ? 9.055 -11.438 9.93 1 83.06 165 LYS A C 1
ATOM 1305 O O . LYS A 1 165 ? 8.203 -10.688 9.438 1 83.06 165 LYS A O 1
ATOM 1310 N N . ILE A 1 166 ? 10.195 -11.523 9.492 1 83.25 166 ILE A N 1
ATOM 1311 C CA . ILE A 1 166 ? 10.648 -10.727 8.352 1 83.25 166 ILE A CA 1
ATOM 1312 C C . ILE A 1 166 ? 9.922 -11.18 7.09 1 83.25 166 ILE A C 1
ATOM 1314 O O . ILE A 1 166 ? 9.461 -10.352 6.301 1 83.25 166 ILE A O 1
ATOM 1318 N N . ILE A 1 167 ? 9.797 -12.383 6.934 1 79.69 167 ILE A N 1
ATOM 1319 C CA . ILE A 1 167 ? 9.125 -12.945 5.766 1 79.69 167 ILE A CA 1
ATOM 1320 C C . ILE A 1 167 ? 7.668 -12.508 5.746 1 79.69 167 ILE A C 1
ATOM 1322 O O . ILE A 1 167 ? 7.137 -12.141 4.695 1 79.69 167 ILE A O 1
ATOM 1326 N N . SER A 1 168 ? 7.102 -12.594 6.875 1 83.12 168 SER A N 1
ATOM 1327 C CA . SER A 1 168 ? 5.707 -12.172 6.969 1 83.12 168 SER A CA 1
ATOM 1328 C C . SER A 1 168 ? 5.531 -10.727 6.516 1 83.12 168 SER A C 1
ATOM 1330 O O . SER A 1 168 ? 4.586 -10.406 5.797 1 83.12 168 SER A O 1
ATOM 1332 N N . ALA A 1 169 ? 6.477 -9.93 6.922 1 89.44 169 ALA A N 1
ATOM 1333 C CA . ALA A 1 169 ? 6.441 -8.523 6.527 1 89.44 169 ALA A CA 1
ATOM 1334 C C . ALA A 1 169 ? 6.648 -8.367 5.023 1 89.44 169 ALA A C 1
ATOM 1336 O O . ALA A 1 169 ? 5.953 -7.586 4.375 1 89.44 169 ALA A O 1
ATOM 1337 N N . LEU A 1 170 ? 7.496 -9.094 4.504 1 86.94 170 LEU A N 1
ATOM 1338 C CA . LEU A 1 170 ? 7.797 -9.016 3.078 1 86.94 170 LEU A CA 1
ATOM 1339 C C . LEU A 1 170 ? 6.621 -9.523 2.248 1 86.94 170 LEU A C 1
ATOM 1341 O O . LEU A 1 170 ? 6.309 -8.953 1.199 1 86.94 170 LEU A O 1
ATOM 1345 N N . VAL A 1 171 ? 6.012 -10.555 2.697 1 84.88 171 VAL A N 1
ATOM 1346 C CA . VAL A 1 171 ? 4.852 -11.094 1.996 1 84.88 171 VAL A CA 1
ATOM 1347 C C . VAL A 1 171 ? 3.742 -10.047 1.96 1 84.88 171 VAL A C 1
ATOM 1349 O O . VAL A 1 171 ? 3.076 -9.875 0.937 1 84.88 171 VAL A O 1
ATOM 1352 N N . GLN A 1 172 ? 3.58 -9.398 3.039 1 91.06 172 GLN A N 1
ATOM 1353 C CA . GLN A 1 172 ? 2.592 -8.328 3.082 1 91.06 172 GLN A CA 1
ATOM 1354 C C . GLN A 1 172 ? 2.916 -7.242 2.061 1 91.06 172 GLN A C 1
ATOM 1356 O O . GLN A 1 172 ? 2.033 -6.781 1.334 1 91.06 172 GLN A O 1
ATOM 1361 N N . LEU A 1 173 ? 4.145 -6.891 2.002 1 93.5 173 LEU A N 1
ATOM 1362 C CA . LEU A 1 173 ? 4.57 -5.871 1.052 1 93.5 173 LEU A CA 1
ATOM 1363 C C . LEU A 1 173 ? 4.375 -6.344 -0.384 1 93.5 173 LEU A C 1
ATOM 1365 O O . LEU A 1 173 ? 3.766 -5.645 -1.196 1 93.5 173 LEU A O 1
ATOM 1369 N N . PHE A 1 174 ? 4.809 -7.531 -0.662 1 90.69 174 PHE A N 1
ATOM 1370 C CA . PHE A 1 174 ? 4.781 -8.055 -2.023 1 90.69 174 PHE A CA 1
ATOM 1371 C C . PHE A 1 174 ? 3.344 -8.242 -2.498 1 90.69 174 PHE A C 1
ATOM 1373 O O . PHE A 1 174 ? 3.051 -8.086 -3.686 1 90.69 174 PHE A O 1
ATOM 1380 N N . SER A 1 175 ? 2.492 -8.547 -1.59 1 92.75 175 SER A N 1
ATOM 1381 C CA . SER A 1 175 ? 1.085 -8.703 -1.943 1 92.75 175 SER A CA 1
ATOM 1382 C C . SER A 1 175 ? 0.489 -7.387 -2.434 1 92.75 175 SER A C 1
ATOM 1384 O O . SER A 1 175 ? -0.562 -7.379 -3.078 1 92.75 175 SER A O 1
ATOM 1386 N N . ARG A 1 176 ? 1.153 -6.312 -2.127 1 95.88 176 ARG A N 1
ATOM 1387 C CA . ARG A 1 176 ? 0.612 -5 -2.467 1 95.88 176 ARG A CA 1
ATOM 1388 C C . ARG A 1 176 ? 1.318 -4.414 -3.686 1 95.88 176 ARG A C 1
ATOM 1390 O O . ARG A 1 176 ? 0.701 -3.717 -4.4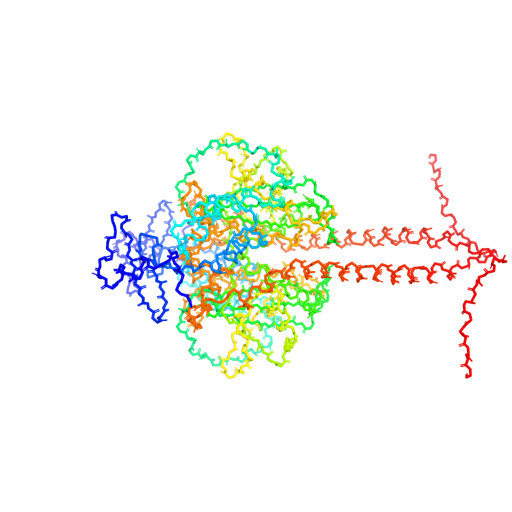92 1 95.88 176 ARG A O 1
ATOM 1397 N N . VAL A 1 177 ? 2.602 -4.754 -3.781 1 95.25 177 VAL A N 1
ATOM 1398 C CA . VAL A 1 177 ? 3.357 -4.02 -4.789 1 95.25 177 VAL A CA 1
ATOM 1399 C C . VAL A 1 177 ? 4.062 -5 -5.727 1 95.25 177 VAL A C 1
ATOM 1401 O O . VAL A 1 177 ? 4.73 -4.586 -6.676 1 95.25 177 VAL A O 1
ATOM 1404 N N . GLY A 1 178 ? 3.971 -6.254 -5.473 1 90.94 178 GLY A N 1
ATOM 1405 C CA . GLY A 1 178 ? 4.602 -7.258 -6.316 1 90.94 178 GLY A CA 1
ATOM 1406 C C . GLY A 1 178 ? 5.945 -7.723 -5.789 1 90.94 178 GLY A C 1
ATOM 1407 O O . GLY A 1 178 ? 6.484 -7.137 -4.844 1 90.94 178 GLY A O 1
ATOM 1408 N N . VAL A 1 179 ? 6.434 -8.758 -6.43 1 87.5 179 VAL A N 1
ATOM 1409 C CA . VAL A 1 179 ? 7.719 -9.336 -6.055 1 87.5 179 VAL A CA 1
ATOM 1410 C C . VAL A 1 179 ? 8.852 -8.586 -6.75 1 87.5 179 VAL A C 1
ATOM 1412 O O . VAL A 1 179 ? 8.805 -8.359 -7.961 1 87.5 179 VAL A O 1
ATOM 1415 N N . PRO A 1 180 ? 9.844 -8.172 -5.996 1 87.69 180 PRO A N 1
ATOM 1416 C CA . PRO A 1 180 ? 10.953 -7.434 -6.609 1 87.69 180 PRO A CA 1
ATOM 1417 C C . PRO A 1 180 ? 11.914 -8.344 -7.379 1 87.69 180 PRO A C 1
ATOM 1419 O O . PRO A 1 180 ? 11.883 -9.562 -7.203 1 87.69 180 PRO A O 1
ATOM 1422 N N . ASP A 1 181 ? 12.75 -7.668 -8.164 1 83.94 181 ASP A N 1
ATOM 1423 C CA . ASP A 1 181 ? 13.844 -8.367 -8.836 1 83.94 181 ASP A CA 1
ATOM 1424 C C . ASP A 1 181 ? 15.055 -8.492 -7.922 1 83.94 181 ASP A C 1
ATOM 1426 O O . ASP A 1 181 ? 15.812 -9.461 -8.016 1 83.94 181 ASP A O 1
ATOM 1430 N N . GLU A 1 182 ? 15.148 -7.484 -7.082 1 83.81 182 GLU A N 1
ATOM 1431 C CA . GLU A 1 182 ? 16.375 -7.391 -6.285 1 83.81 182 GLU A CA 1
ATOM 1432 C C . GLU A 1 182 ? 16.094 -6.766 -4.922 1 83.81 182 GLU A C 1
ATOM 1434 O O . GLU A 1 182 ? 15.344 -5.793 -4.816 1 83.81 182 GLU A O 1
ATOM 1439 N N . ILE A 1 183 ? 16.641 -7.43 -3.914 1 84.06 183 ILE A N 1
ATOM 1440 C CA . ILE A 1 183 ? 16.609 -6.895 -2.559 1 84.06 183 ILE A CA 1
ATOM 1441 C C . ILE A 1 183 ? 18.031 -6.578 -2.102 1 84.06 183 ILE A C 1
ATOM 1443 O O . ILE A 1 183 ? 18.891 -7.461 -2.055 1 84.06 183 ILE A O 1
ATOM 1447 N N . ILE A 1 184 ? 18.281 -5.332 -1.806 1 80.94 184 ILE A N 1
ATOM 1448 C CA . ILE A 1 184 ? 19.578 -4.879 -1.352 1 80.94 184 ILE A CA 1
ATOM 1449 C C . ILE A 1 184 ? 19.578 -4.727 0.168 1 80.94 184 ILE A C 1
ATOM 1451 O O . ILE A 1 184 ? 18.703 -4.07 0.73 1 80.94 184 ILE A O 1
ATOM 1455 N N . THR A 1 185 ? 20.438 -5.484 0.873 1 78.62 185 THR A N 1
ATOM 1456 C CA . THR A 1 185 ? 20.531 -5.402 2.326 1 78.62 185 THR A CA 1
ATOM 1457 C C . THR A 1 185 ? 21.938 -5.02 2.766 1 78.62 185 THR A C 1
ATOM 1459 O O . THR A 1 185 ? 22.906 -5.246 2.033 1 78.62 185 THR A O 1
ATOM 1462 N N . ASP A 1 186 ? 22.078 -4.258 3.842 1 62.88 186 ASP A N 1
ATOM 1463 C CA . ASP A 1 186 ? 23.406 -4.004 4.406 1 62.88 186 ASP A CA 1
ATOM 1464 C C . ASP A 1 186 ? 23.938 -5.234 5.141 1 62.88 186 ASP A C 1
ATOM 1466 O O . ASP A 1 186 ? 23.25 -5.793 5.996 1 62.88 186 ASP A O 1
ATOM 1470 N N . GLN A 1 187 ? 24.969 -5.934 4.547 1 55.75 187 GLN A N 1
ATOM 1471 C CA . GLN A 1 187 ? 25.594 -7.145 5.07 1 55.75 187 GLN A CA 1
ATOM 1472 C C . GLN A 1 187 ? 25.953 -6.984 6.547 1 55.75 187 GLN A C 1
ATOM 1474 O O . GLN A 1 187 ? 26.141 -7.973 7.254 1 55.75 187 GLN A O 1
ATOM 1479 N N . ALA A 1 188 ? 26.328 -5.875 6.871 1 52.47 188 ALA A N 1
ATOM 1480 C CA . ALA A 1 188 ? 26.734 -5.793 8.273 1 52.47 188 ALA A CA 1
ATOM 1481 C C . ALA A 1 188 ? 25.547 -6.07 9.195 1 52.47 188 ALA A C 1
ATOM 1483 O O . ALA A 1 188 ? 25.734 -6.266 10.406 1 52.47 188 ALA A O 1
ATOM 1484 N N . THR A 1 189 ? 24.406 -6.113 8.523 1 56 189 THR A N 1
ATOM 1485 C CA . THR A 1 189 ? 23.234 -6.074 9.391 1 56 189 THR A CA 1
ATOM 1486 C C . THR A 1 189 ? 22.688 -7.48 9.633 1 56 189 THR A C 1
ATOM 1488 O O . THR A 1 189 ? 23.281 -8.461 9.18 1 56 189 THR A O 1
ATOM 1491 N N . ASN A 1 190 ? 21.469 -7.602 10.344 1 58.28 190 ASN A N 1
ATOM 1492 C CA . ASN A 1 190 ? 20.609 -8.648 10.883 1 58.28 190 ASN A CA 1
ATOM 1493 C C . ASN A 1 190 ? 20.141 -9.609 9.789 1 58.28 190 ASN A C 1
ATOM 1495 O O . ASN A 1 190 ? 19.5 -10.617 10.078 1 58.28 190 ASN A O 1
ATOM 1499 N N . PHE A 1 191 ? 20.516 -9.211 8.555 1 60.84 191 PHE A N 1
ATOM 1500 C CA . PHE A 1 191 ? 20.047 -10.125 7.527 1 60.84 191 PHE A CA 1
ATOM 1501 C C . PHE A 1 191 ? 21.172 -11.016 7.031 1 60.84 191 PHE A C 1
ATOM 1503 O O . PHE A 1 191 ? 22.094 -10.547 6.363 1 60.84 191 PHE A O 1
ATOM 1510 N N . THR A 1 192 ? 21.109 -12.117 7.617 1 58.59 192 THR A N 1
ATOM 1511 C CA . THR A 1 192 ? 22.141 -13.094 7.266 1 58.59 192 THR A CA 1
ATOM 1512 C C . THR A 1 192 ? 21.812 -13.781 5.949 1 58.59 192 THR A C 1
ATOM 1514 O O . THR A 1 192 ? 20.672 -13.711 5.477 1 58.59 192 THR A O 1
ATOM 1517 N N . SER A 1 193 ? 22.844 -14.219 5.285 1 59.75 193 SER A N 1
ATOM 1518 C CA . SER A 1 193 ? 22.703 -15.078 4.113 1 59.75 193 SER A CA 1
ATOM 1519 C C . SER A 1 193 ? 21.625 -16.141 4.332 1 59.75 193 SER A C 1
ATOM 1521 O O . SER A 1 193 ? 20.844 -16.438 3.422 1 59.75 193 SER A O 1
ATOM 1523 N N . GLY A 1 194 ? 21.531 -16.516 5.512 1 61.72 194 GLY A N 1
ATOM 1524 C CA . GLY A 1 194 ? 20.547 -17.547 5.84 1 61.72 194 GLY A CA 1
ATOM 1525 C C . GLY A 1 194 ? 19.125 -17.047 5.801 1 61.72 194 GLY A C 1
ATOM 1526 O O . GLY A 1 194 ? 18.234 -17.719 5.27 1 61.72 194 GLY A O 1
ATOM 1527 N N . THR A 1 195 ? 18.938 -15.867 6.23 1 62.88 195 THR A N 1
ATOM 1528 C CA . THR A 1 195 ? 17.609 -15.266 6.223 1 62.88 195 THR A CA 1
ATOM 1529 C C . THR A 1 195 ? 17.141 -15.008 4.793 1 62.88 195 THR A C 1
ATOM 1531 O O . THR A 1 195 ? 15.984 -15.289 4.453 1 62.88 195 THR A O 1
ATOM 1534 N N . MET A 1 196 ? 18.031 -14.578 4.059 1 64.69 196 MET A N 1
ATOM 1535 C CA . MET A 1 196 ? 17.703 -14.281 2.672 1 64.69 196 MET A CA 1
ATOM 1536 C C . MET A 1 196 ? 17.406 -15.562 1.894 1 64.69 196 MET A C 1
ATOM 1538 O O . MET A 1 196 ? 16.5 -15.602 1.063 1 64.69 196 MET A O 1
ATOM 1542 N N . LYS A 1 197 ? 18.281 -16.438 2.213 1 65.62 197 LYS A N 1
ATOM 1543 C CA . LYS A 1 197 ? 18.047 -17.734 1.589 1 65.62 197 LYS A CA 1
ATOM 1544 C C . LYS A 1 197 ? 16.688 -18.297 1.986 1 65.62 197 LYS A C 1
ATOM 1546 O O . LYS A 1 197 ? 15.969 -18.859 1.151 1 65.62 197 LYS A O 1
ATOM 1551 N N . GLN A 1 198 ? 16.453 -18.047 3.203 1 64.12 198 GLN A N 1
ATOM 1552 C CA . GLN A 1 198 ? 15.164 -18.5 3.703 1 64.12 198 GLN A CA 1
ATOM 1553 C C . GLN A 1 198 ? 14.023 -17.719 3.068 1 64.12 198 GLN A C 1
ATOM 1555 O O . GLN A 1 198 ? 12.984 -18.281 2.736 1 64.12 198 GLN A O 1
ATOM 1560 N N . LEU A 1 199 ? 14.211 -16.5 2.871 1 63.25 199 LEU A N 1
ATOM 1561 C CA . LEU A 1 199 ? 13.211 -15.648 2.223 1 63.25 199 LEU A CA 1
ATOM 1562 C C . LEU A 1 199 ? 12.945 -16.125 0.796 1 63.25 199 LEU A C 1
ATOM 1564 O O . LEU A 1 199 ? 11.789 -16.234 0.382 1 63.25 199 LEU A O 1
ATOM 1568 N N . GLN A 1 200 ? 14.016 -16.297 0.182 1 63.97 200 GLN A N 1
ATOM 1569 C CA . GLN A 1 200 ? 13.906 -16.75 -1.197 1 63.97 200 GLN A CA 1
ATOM 1570 C C . GLN A 1 200 ? 13.172 -18.094 -1.274 1 63.97 200 GLN A C 1
ATOM 1572 O O . GLN A 1 200 ? 12.32 -18.281 -2.146 1 63.97 200 GLN A O 1
ATOM 1577 N N . LYS A 1 201 ? 13.562 -18.75 -0.313 1 61.59 201 LYS A N 1
ATOM 1578 C CA . LYS A 1 201 ? 12.953 -20.078 -0.242 1 61.59 201 LYS A CA 1
ATOM 1579 C C . LYS A 1 201 ? 11.461 -19.984 0.082 1 61.59 201 LYS A C 1
ATOM 1581 O O . LYS A 1 201 ? 10.641 -20.672 -0.534 1 61.59 201 LYS A O 1
ATOM 1586 N N . GLU A 1 202 ? 11.242 -19.109 0.944 1 60.5 202 GLU A N 1
ATOM 1587 C CA . GLU A 1 202 ? 9.867 -18.969 1.431 1 60.5 202 GLU A CA 1
ATOM 1588 C C . GLU A 1 202 ? 8.984 -18.266 0.402 1 60.5 202 GLU A C 1
ATOM 1590 O O . GLU A 1 202 ? 7.789 -18.547 0.31 1 60.5 202 GLU A O 1
ATOM 1595 N N . LEU A 1 203 ? 9.609 -17.391 -0.199 1 58.5 203 LEU A N 1
ATOM 1596 C CA . LEU A 1 203 ? 8.852 -16.656 -1.214 1 58.5 203 LEU A CA 1
ATOM 1597 C C . LEU A 1 203 ? 8.75 -17.484 -2.498 1 58.5 203 LEU A C 1
ATOM 1599 O O . LEU A 1 203 ? 7.883 -17.219 -3.338 1 58.5 203 LEU A O 1
ATOM 1603 N N . GLY A 1 204 ? 9.453 -18.594 -2.451 1 52.81 204 GLY A N 1
ATOM 1604 C CA . GLY A 1 204 ? 9.492 -19.453 -3.621 1 52.81 204 GLY A CA 1
ATOM 1605 C C . GLY A 1 204 ? 10.078 -18.781 -4.844 1 52.81 204 GLY A C 1
ATOM 1606 O O . GLY A 1 204 ? 9.742 -19.125 -5.977 1 52.81 204 GLY A O 1
ATOM 1607 N N . ILE A 1 205 ? 10.586 -17.672 -4.672 1 55.16 205 ILE A N 1
ATOM 1608 C CA . ILE A 1 205 ? 11.047 -16.891 -5.816 1 55.16 205 ILE A CA 1
ATOM 1609 C C . ILE A 1 205 ? 12.57 -16.938 -5.883 1 55.16 205 ILE A C 1
ATOM 1611 O O . ILE A 1 205 ? 13.258 -16.266 -5.098 1 55.16 205 ILE A O 1
ATOM 1615 N N . LYS A 1 206 ? 13.188 -18.031 -6.43 1 55.69 206 LYS A N 1
ATOM 1616 C CA . LYS A 1 206 ? 14.633 -18.109 -6.641 1 55.69 206 LYS A CA 1
ATOM 1617 C C . LYS A 1 206 ? 15.141 -16.875 -7.387 1 55.69 206 LYS A C 1
ATOM 1619 O O . LYS A 1 206 ? 16.328 -16.562 -7.336 1 55.69 206 LYS A O 1
ATOM 1624 N N . GLY A 1 207 ? 14.367 -16.094 -7.797 1 57.12 207 GLY A N 1
ATOM 1625 C CA . GLY A 1 207 ? 14.766 -15.055 -8.742 1 57.12 207 GLY A CA 1
ATOM 1626 C C . GLY A 1 207 ? 15.102 -13.734 -8.07 1 57.12 207 GLY A C 1
ATOM 1627 O O . GLY A 1 207 ? 15.57 -12.805 -8.727 1 57.12 207 GLY A O 1
ATOM 1628 N N . ILE A 1 208 ? 14.875 -13.773 -6.734 1 61.22 208 ILE A N 1
ATOM 1629 C CA . ILE A 1 208 ? 15.195 -12.477 -6.152 1 61.22 208 ILE A CA 1
ATOM 1630 C C . ILE A 1 208 ? 16.688 -12.398 -5.84 1 61.22 208 ILE A C 1
ATOM 1632 O O . ILE A 1 208 ? 17.203 -13.188 -5.047 1 61.22 208 ILE A O 1
ATOM 1636 N N . ARG A 1 209 ? 17.391 -11.57 -6.539 1 66.5 209 ARG A N 1
ATOM 1637 C CA . ARG A 1 209 ? 18.812 -11.344 -6.281 1 66.5 209 ARG A CA 1
ATOM 1638 C C . ARG A 1 209 ? 19.016 -10.547 -5 1 66.5 209 ARG A C 1
ATOM 1640 O O . ARG A 1 209 ? 18.297 -9.586 -4.738 1 66.5 209 ARG A O 1
ATOM 1647 N N . THR A 1 210 ? 19.734 -11.094 -4.113 1 65.38 210 THR A N 1
ATOM 1648 C CA . THR A 1 210 ? 20.109 -10.344 -2.918 1 65.38 210 THR A CA 1
ATOM 1649 C C . THR A 1 210 ? 21.516 -9.773 -3.051 1 65.38 210 THR A C 1
ATOM 1651 O O . THR A 1 210 ? 22.453 -10.484 -3.436 1 65.38 210 THR A O 1
ATOM 1654 N N . THR A 1 211 ? 21.672 -8.477 -3.061 1 63.75 211 THR A N 1
ATOM 1655 C CA . THR A 1 211 ? 22.969 -7.828 -3.191 1 63.75 211 THR A CA 1
ATOM 1656 C C . THR A 1 211 ? 23.359 -7.129 -1.892 1 63.75 211 THR A C 1
ATOM 1658 O O . THR A 1 211 ? 22.562 -6.395 -1.311 1 63.75 211 THR A O 1
ATOM 1661 N N . PRO A 1 212 ? 24.609 -7.594 -1.305 1 62.56 212 PRO A N 1
ATOM 1662 C CA . PRO A 1 212 ? 25.062 -6.867 -0.115 1 62.56 212 PRO A CA 1
ATOM 1663 C C . PRO A 1 212 ? 25.219 -5.371 -0.364 1 62.56 212 PRO A C 1
ATOM 1665 O O . PRO A 1 212 ? 25.594 -4.965 -1.471 1 62.56 212 PRO A O 1
ATOM 1668 N N . TYR A 1 213 ? 24.812 -4.703 0.702 1 57.53 213 TYR A N 1
ATOM 1669 C CA . TYR A 1 213 ? 24.906 -3.248 0.688 1 57.53 213 TYR A CA 1
ATOM 1670 C C . TYR A 1 213 ? 26.359 -2.793 0.595 1 57.53 213 TYR A C 1
ATOM 1672 O O . TYR A 1 213 ? 27.219 -3.324 1.291 1 57.53 213 TYR A O 1
ATOM 1680 N N . HIS A 1 214 ? 26.766 -2.033 -0.491 1 53.28 214 HIS A N 1
ATOM 1681 C CA . HIS A 1 214 ? 28.016 -1.298 -0.463 1 53.28 214 HIS A CA 1
ATOM 1682 C C . HIS A 1 214 ? 27.797 0.151 -0.041 1 53.28 214 HIS A C 1
ATOM 1684 O O . HIS A 1 214 ? 27.047 0.884 -0.686 1 53.28 214 HIS A O 1
ATOM 1690 N N . PRO A 1 215 ? 28.359 0.492 1.245 1 51.41 215 PRO A N 1
ATOM 1691 C CA . PRO A 1 215 ? 28.188 1.827 1.824 1 51.41 215 PRO A CA 1
ATOM 1692 C C . PRO A 1 215 ? 28.219 2.934 0.774 1 51.41 215 PRO A C 1
ATOM 1694 O O . PRO A 1 215 ? 27.516 3.943 0.916 1 51.41 215 PRO A O 1
ATOM 1697 N N . GLN A 1 216 ? 29.234 2.818 -0.062 1 47.19 216 GLN A N 1
ATOM 1698 C CA . GLN A 1 216 ? 29.484 3.926 -0.981 1 47.19 216 GLN A CA 1
ATOM 1699 C C . GLN A 1 216 ? 28.281 4.156 -1.897 1 47.19 216 GLN A C 1
ATOM 1701 O O . GLN A 1 216 ? 28.094 5.258 -2.414 1 47.19 216 GLN A O 1
ATOM 1706 N N . THR A 1 217 ? 27.594 3.111 -2.137 1 47.19 217 THR A N 1
ATOM 1707 C CA . THR A 1 217 ? 26.656 3.25 -3.236 1 47.19 217 THR A CA 1
ATOM 1708 C C . THR A 1 217 ? 25.234 3.398 -2.711 1 47.19 217 THR A C 1
ATOM 1710 O O . THR A 1 217 ? 24.375 3.967 -3.385 1 47.19 217 THR A O 1
ATOM 1713 N N . ASP A 1 218 ? 24.891 2.82 -1.505 1 57.78 218 ASP A N 1
ATOM 1714 C CA . ASP A 1 218 ? 23.453 2.678 -1.456 1 57.78 218 ASP A CA 1
ATOM 1715 C C . ASP A 1 218 ? 22.891 3.17 -0.122 1 57.78 218 ASP A C 1
ATOM 1717 O O . ASP A 1 218 ? 22.547 2.367 0.749 1 57.78 218 ASP A O 1
ATOM 1721 N N . GLY A 1 219 ? 23.062 4.531 0.14 1 72.31 219 GLY A N 1
ATOM 1722 C CA . GLY A 1 219 ? 22.719 5.191 1.39 1 72.31 219 GLY A CA 1
ATOM 1723 C C . GLY A 1 219 ? 21.25 5.512 1.512 1 72.31 219 GLY A C 1
ATOM 1724 O O . GLY A 1 219 ? 20.844 6.324 2.348 1 72.31 219 GLY A O 1
ATOM 1725 N N . LEU A 1 220 ? 20.406 4.855 0.689 1 79.69 220 LEU A N 1
ATOM 1726 C CA . LEU A 1 220 ? 18.984 5.219 0.646 1 79.69 220 LEU A CA 1
ATOM 1727 C C . LEU A 1 220 ? 18.297 4.887 1.966 1 79.69 220 LEU A C 1
ATOM 1729 O O . LEU A 1 220 ? 17.75 5.77 2.619 1 79.69 220 LEU A O 1
ATOM 1733 N N . VAL A 1 221 ? 18.406 3.682 2.439 1 84.25 221 VAL A N 1
ATOM 1734 C CA . VAL A 1 221 ? 17.688 3.24 3.633 1 84.25 221 VAL A CA 1
ATOM 1735 C C . VAL A 1 221 ? 18.312 3.863 4.875 1 84.25 221 VAL A C 1
ATOM 1737 O O . VAL A 1 221 ? 17.625 4.203 5.832 1 84.25 221 VAL A O 1
ATOM 1740 N N . GLU A 1 222 ? 19.672 4.039 4.887 1 81.62 222 GLU A N 1
ATOM 1741 C CA . GLU A 1 222 ? 20.359 4.652 6.023 1 81.62 222 GLU A CA 1
ATOM 1742 C C . GLU A 1 222 ? 19.891 6.086 6.238 1 81.62 222 GLU A C 1
ATOM 1744 O O . GLU A 1 222 ? 19.625 6.5 7.375 1 81.62 222 GLU A O 1
ATOM 1749 N N . ARG A 1 223 ? 19.828 6.793 5.172 1 82.75 223 ARG A N 1
ATOM 1750 C CA . ARG A 1 223 ? 19.359 8.172 5.258 1 82.75 223 ARG A CA 1
ATOM 1751 C C . ARG A 1 223 ? 17.922 8.234 5.746 1 82.75 223 ARG A C 1
ATOM 1753 O O . ARG A 1 223 ? 17.578 9.047 6.613 1 82.75 223 ARG A O 1
ATOM 1760 N N . PHE A 1 224 ? 17.172 7.367 5.211 1 90.69 224 PHE A N 1
ATOM 1761 C CA . PHE A 1 224 ? 15.773 7.355 5.645 1 90.69 224 PHE A CA 1
ATOM 1762 C C . PHE A 1 224 ? 15.664 6.949 7.113 1 90.69 224 PHE A C 1
ATOM 1764 O O . PHE A 1 224 ? 14.852 7.504 7.855 1 90.69 224 PHE A O 1
ATOM 1771 N N . ASN A 1 225 ? 16.469 5.984 7.48 1 90.38 225 ASN A N 1
ATOM 1772 C CA . ASN A 1 225 ? 16.422 5.539 8.867 1 90.38 225 ASN A CA 1
ATOM 1773 C C . ASN A 1 225 ? 16.75 6.68 9.836 1 90.38 225 ASN A C 1
ATOM 1775 O O . ASN A 1 225 ? 16.141 6.785 10.898 1 90.38 225 ASN A O 1
ATOM 1779 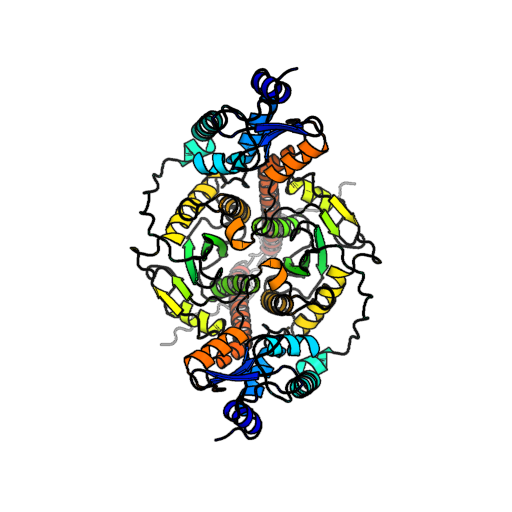N N . GLN A 1 226 ? 17.672 7.449 9.461 1 89.12 226 GLN A N 1
ATOM 1780 C CA . GLN A 1 226 ? 17.984 8.609 10.281 1 89.12 226 GLN A CA 1
ATOM 1781 C C . GLN A 1 226 ? 16.812 9.562 10.375 1 89.12 226 GLN A C 1
ATOM 1783 O O . GLN A 1 226 ? 16.469 10.031 11.469 1 89.12 226 GLN A O 1
ATOM 1788 N N . THR A 1 227 ? 16.234 9.836 9.258 1 91.12 227 THR A N 1
ATOM 1789 C CA . THR A 1 227 ? 15.07 10.711 9.211 1 91.12 227 THR A CA 1
ATOM 1790 C C . THR A 1 227 ? 13.93 10.117 10.031 1 91.12 227 THR A C 1
ATOM 1792 O O . THR A 1 227 ? 13.289 10.828 10.82 1 91.12 227 THR A O 1
ATOM 1795 N N . LEU A 1 228 ? 13.695 8.836 9.867 1 93.88 228 LEU A N 1
ATOM 1796 C CA . LEU A 1 228 ? 12.633 8.133 10.57 1 93.88 228 LEU A CA 1
ATOM 1797 C C . LEU A 1 228 ? 12.82 8.234 12.086 1 93.88 228 LEU A C 1
ATOM 1799 O O . LEU A 1 228 ? 11.875 8.562 12.805 1 93.88 228 LEU A O 1
ATOM 1803 N N . LYS A 1 229 ? 14 8.008 12.508 1 91.31 229 LYS A N 1
ATOM 1804 C CA . LYS A 1 229 ? 14.297 8.078 13.938 1 91.31 229 LYS A CA 1
ATOM 1805 C C . LYS A 1 229 ? 14.062 9.484 14.477 1 91.31 229 LYS A C 1
ATOM 1807 O O . LYS A 1 229 ? 13.484 9.648 15.555 1 91.31 229 LYS A O 1
ATOM 1812 N N . GLN A 1 230 ? 14.523 10.453 13.742 1 89.56 230 GLN A N 1
ATOM 1813 C CA . GLN A 1 230 ? 14.352 11.836 14.164 1 89.56 230 GLN A CA 1
ATOM 1814 C C . GLN A 1 230 ? 12.875 12.211 14.25 1 89.56 230 GLN A C 1
ATOM 1816 O O . GLN A 1 230 ? 12.453 12.875 15.203 1 89.56 230 GLN A O 1
ATOM 1821 N N . MET A 1 231 ? 12.117 11.766 13.305 1 92.12 231 MET A N 1
ATOM 1822 C CA . MET A 1 231 ? 10.68 12.055 13.305 1 92.12 231 MET A CA 1
ATOM 1823 C C . MET A 1 231 ? 9.992 11.375 14.484 1 92.12 231 MET A C 1
ATOM 1825 O O . MET A 1 231 ? 9.203 12 15.195 1 92.12 231 MET A O 1
ATOM 1829 N N . LEU A 1 232 ? 10.312 10.133 14.734 1 90.88 232 LEU A N 1
ATOM 1830 C CA . LEU A 1 232 ? 9.68 9.375 15.805 1 90.88 232 LEU A CA 1
ATOM 1831 C C . LEU A 1 232 ? 10.008 9.977 17.172 1 90.88 232 LEU A C 1
ATOM 1833 O O . LEU A 1 232 ? 9.156 10.023 18.062 1 90.88 232 LEU A O 1
ATOM 1837 N N . ARG A 1 233 ? 11.18 10.461 17.312 1 88.12 233 ARG A N 1
ATOM 1838 C CA . ARG A 1 233 ? 11.625 11.031 18.578 1 88.12 233 ARG A CA 1
ATOM 1839 C C . ARG A 1 233 ? 10.781 12.242 18.953 1 88.12 233 ARG A C 1
ATOM 1841 O O . ARG A 1 233 ? 10.609 12.531 20.141 1 88.12 233 ARG A O 1
ATOM 1848 N N . LYS A 1 234 ? 10.281 12.891 17.969 1 86.56 234 LYS A N 1
ATOM 1849 C CA . LYS A 1 234 ? 9.508 14.109 18.219 1 86.56 234 LYS A CA 1
ATOM 1850 C C . LYS A 1 234 ? 8.141 13.781 18.797 1 86.56 234 LYS A C 1
ATOM 1852 O O . LYS A 1 234 ? 7.461 14.656 19.328 1 86.56 234 LYS A O 1
ATOM 1857 N N . PHE A 1 235 ? 7.703 12.594 18.672 1 82.25 235 PHE A N 1
ATOM 1858 C CA . PHE A 1 235 ? 6.332 12.273 19.047 1 82.25 235 PHE A CA 1
ATOM 1859 C C . PHE A 1 235 ? 6.305 11.266 20.188 1 82.25 235 PHE A C 1
ATOM 1861 O O . PHE A 1 235 ? 5.309 11.164 20.906 1 82.25 235 PHE A O 1
ATOM 1868 N N . VAL A 1 236 ? 7.309 10.555 20.281 1 76.25 236 VAL A N 1
ATOM 1869 C CA . VAL A 1 236 ? 7.316 9.477 21.266 1 76.25 236 VAL A CA 1
ATOM 1870 C C . VAL A 1 236 ? 7.285 10.07 22.672 1 76.25 236 VAL A C 1
ATOM 1872 O O . VAL A 1 236 ? 7.957 11.062 22.953 1 76.25 236 VAL A O 1
ATOM 1875 N N . ALA A 1 237 ? 6.383 9.484 23.391 1 67.5 237 ALA A N 1
ATOM 1876 C CA . ALA A 1 237 ? 6.27 9.875 24.797 1 67.5 237 ALA A CA 1
ATOM 1877 C C . ALA A 1 237 ? 7.582 9.641 25.531 1 67.5 237 ALA A C 1
ATOM 1879 O O . ALA A 1 237 ? 8.508 9.039 25 1 67.5 237 ALA A O 1
ATOM 1880 N N . ASP A 1 238 ? 7.473 10.141 26.656 1 63.59 238 ASP A N 1
ATOM 1881 C CA . ASP A 1 238 ? 8.648 10.031 27.516 1 63.59 238 ASP A CA 1
ATOM 1882 C C . ASP A 1 238 ? 9.07 8.57 27.672 1 63.59 238 ASP A C 1
ATOM 1884 O O . ASP A 1 238 ? 10.266 8.266 27.719 1 63.59 238 ASP A O 1
ATOM 1888 N N . THR A 1 239 ? 8.039 7.723 27.578 1 65.62 239 THR A N 1
ATOM 1889 C CA . THR A 1 239 ? 8.367 6.316 27.797 1 65.62 239 THR A CA 1
ATOM 1890 C C . THR A 1 239 ? 8.906 5.688 26.516 1 65.62 239 THR A C 1
ATOM 1892 O O . THR A 1 239 ? 9.547 4.637 26.562 1 65.62 239 THR A O 1
ATOM 1895 N N . GLY A 1 240 ? 8.594 6.297 25.469 1 75.38 240 GLY A N 1
ATOM 1896 C CA . GLY A 1 240 ? 9.055 5.797 24.188 1 75.38 240 GLY A CA 1
ATOM 1897 C C . GLY A 1 240 ? 8.312 4.559 23.734 1 75.38 240 GLY A C 1
ATOM 1898 O O . GLY A 1 240 ? 8.633 3.988 22.688 1 75.38 240 GLY A O 1
ATOM 1899 N N . ARG A 1 241 ? 7.277 4.113 24.422 1 81.31 241 ARG A N 1
ATOM 1900 C CA . ARG A 1 241 ? 6.652 2.814 24.203 1 81.31 241 ARG A CA 1
ATOM 1901 C C . ARG A 1 241 ? 5.547 2.902 23.156 1 81.31 241 ARG A C 1
ATOM 1903 O O . ARG A 1 241 ? 4.879 1.908 22.859 1 81.31 241 ARG A O 1
ATOM 1910 N N . ASP A 1 242 ? 5.41 4.012 22.516 1 86.5 242 ASP A N 1
ATOM 1911 C CA . ASP A 1 242 ? 4.309 4.152 21.578 1 86.5 242 ASP A CA 1
ATOM 1912 C C . ASP A 1 242 ? 4.828 4.477 20.172 1 86.5 242 ASP A C 1
ATOM 1914 O O . ASP A 1 242 ? 4.078 4.961 19.328 1 86.5 242 ASP A O 1
ATOM 1918 N N . TRP A 1 243 ? 6.105 4.16 19.969 1 90.88 243 TRP A N 1
ATOM 1919 C CA . TRP A 1 243 ? 6.719 4.547 18.703 1 90.88 243 TRP A CA 1
ATOM 1920 C C . TRP A 1 243 ? 6.02 3.873 17.531 1 90.88 243 TRP A C 1
ATOM 1922 O O . TRP A 1 243 ? 5.918 4.453 16.453 1 90.88 243 TRP A O 1
ATOM 1932 N N . ASP A 1 244 ? 5.523 2.66 17.703 1 91.31 244 ASP A N 1
ATOM 1933 C CA . ASP A 1 244 ? 4.902 1.906 16.625 1 91.31 244 ASP A CA 1
ATOM 1934 C C . ASP A 1 244 ? 3.592 2.557 16.188 1 91.31 244 ASP A C 1
ATOM 1936 O O . ASP A 1 244 ? 3.205 2.459 15.023 1 91.31 244 ASP A O 1
ATOM 1940 N N . LYS A 1 245 ? 2.969 3.25 17.031 1 86.25 245 LYS A N 1
ATOM 1941 C CA . LYS A 1 245 ? 1.689 3.881 16.719 1 86.25 245 LYS A CA 1
ATOM 1942 C C . LYS A 1 245 ? 1.877 5.094 15.812 1 86.25 245 LYS A C 1
ATOM 1944 O O . LYS A 1 245 ? 0.966 5.465 15.07 1 86.25 245 LYS A O 1
ATOM 1949 N N . TRP A 1 246 ? 3.02 5.645 15.867 1 88.69 246 TRP A N 1
ATOM 1950 C CA . TRP A 1 246 ? 3.281 6.867 15.125 1 88.69 246 TRP A CA 1
ATOM 1951 C C . TRP A 1 246 ? 3.838 6.551 13.734 1 88.69 246 TRP A C 1
ATOM 1953 O O . TRP A 1 246 ? 3.873 7.418 12.859 1 88.69 246 TRP A O 1
ATOM 1963 N N . LEU A 1 247 ? 4.145 5.336 13.492 1 93.31 247 LEU A N 1
ATOM 1964 C CA . LEU A 1 247 ? 4.84 4.934 12.273 1 93.31 247 LEU A CA 1
ATOM 1965 C C . LEU A 1 247 ? 4.012 5.277 11.039 1 93.31 247 LEU A C 1
ATOM 1967 O O . LEU A 1 247 ? 4.516 5.91 10.109 1 93.31 247 LEU A O 1
ATOM 1971 N N . PRO A 1 248 ? 2.713 4.988 11.039 1 92.5 248 PRO A N 1
ATOM 1972 C CA . PRO A 1 248 ? 1.949 5.301 9.828 1 92.5 248 PRO A CA 1
ATOM 1973 C C . PRO A 1 248 ? 1.915 6.797 9.523 1 92.5 248 PRO A C 1
ATOM 1975 O O . PRO A 1 248 ? 1.976 7.195 8.359 1 92.5 248 PRO A O 1
ATOM 1978 N N . PHE A 1 249 ? 1.945 7.566 10.5 1 89.62 249 PHE A N 1
ATOM 1979 C CA . PHE A 1 249 ? 1.851 9.016 10.32 1 89.62 249 PHE A CA 1
ATOM 1980 C C . PHE A 1 249 ? 3.152 9.578 9.766 1 89.62 249 PHE A C 1
ATOM 1982 O O . PHE A 1 249 ? 3.143 10.344 8.797 1 89.62 249 PHE A O 1
ATOM 1989 N N . VAL A 1 250 ? 4.191 9.164 10.398 1 93.69 250 VAL A N 1
ATOM 1990 C CA . VAL A 1 250 ? 5.477 9.711 9.977 1 93.69 250 VAL A CA 1
ATOM 1991 C C . VAL A 1 250 ? 5.82 9.211 8.578 1 93.69 250 VAL A C 1
ATOM 1993 O O . VAL A 1 250 ? 6.445 9.93 7.789 1 93.69 250 VAL A O 1
ATOM 1996 N N . LEU A 1 251 ? 5.387 8.016 8.25 1 97.12 251 LEU A N 1
ATOM 1997 C CA . LEU A 1 251 ? 5.582 7.523 6.895 1 97.12 251 LEU A CA 1
ATOM 1998 C C . LEU A 1 251 ? 4.805 8.367 5.891 1 97.12 251 LEU A C 1
ATOM 2000 O O . LEU A 1 251 ? 5.332 8.719 4.832 1 97.12 251 LEU A O 1
ATOM 2004 N N . PHE A 1 252 ? 3.584 8.703 6.176 1 95.38 252 PHE A N 1
ATOM 2005 C CA . PHE A 1 252 ? 2.803 9.578 5.312 1 95.38 252 PHE A CA 1
ATOM 2006 C C . PHE A 1 252 ? 3.521 10.906 5.094 1 95.38 252 PHE A C 1
ATOM 2008 O O . PHE A 1 252 ? 3.617 11.383 3.963 1 95.38 252 PHE A O 1
ATOM 2015 N N . ALA A 1 253 ? 3.959 11.414 6.215 1 95.62 253 ALA A N 1
ATOM 2016 C CA . ALA A 1 253 ? 4.641 12.703 6.172 1 95.62 253 ALA A CA 1
ATOM 2017 C C . ALA A 1 253 ? 5.812 12.68 5.195 1 95.62 253 ALA A C 1
ATOM 2019 O O . ALA A 1 253 ? 6.004 13.617 4.422 1 95.62 253 ALA A O 1
ATOM 2020 N N . TYR A 1 254 ? 6.539 11.641 5.25 1 96.06 254 TYR A N 1
ATOM 2021 C CA . TYR A 1 254 ? 7.695 11.492 4.375 1 96.06 254 TYR A CA 1
ATOM 2022 C C . TYR A 1 254 ? 7.262 11.266 2.93 1 96.06 254 TYR A C 1
ATOM 2024 O O . TYR A 1 254 ? 7.844 11.836 2.004 1 96.06 254 TYR A O 1
ATOM 2032 N N . ARG A 1 255 ? 6.246 10.484 2.744 1 97 255 ARG A N 1
ATOM 2033 C CA . ARG A 1 255 ? 5.777 10.102 1.415 1 97 255 ARG A CA 1
ATOM 2034 C C . ARG A 1 255 ? 5.191 11.297 0.675 1 97 255 ARG A C 1
ATOM 2036 O O . ARG A 1 255 ? 5.172 11.328 -0.557 1 97 255 ARG A O 1
ATOM 2043 N N . GLU A 1 256 ? 4.754 12.242 1.391 1 96.06 256 GLU A N 1
ATOM 2044 C CA . GLU A 1 256 ? 3.984 13.352 0.827 1 96.06 256 GLU A CA 1
ATOM 2045 C C . GLU A 1 256 ? 4.902 14.43 0.264 1 96.06 256 GLU A C 1
ATOM 2047 O O . GLU A 1 256 ? 4.504 15.195 -0.619 1 96.06 256 GLU A O 1
ATOM 2052 N N . VAL A 1 257 ? 6.129 14.539 0.69 1 94.88 257 VAL A N 1
ATOM 2053 C CA . VAL A 1 257 ? 6.953 15.695 0.353 1 94.88 257 VAL A CA 1
ATOM 2054 C C . VAL A 1 257 ? 8.008 15.297 -0.677 1 94.88 257 VAL A C 1
ATOM 2056 O O . VAL A 1 257 ? 8.555 14.188 -0.616 1 94.88 257 VAL A O 1
ATOM 2059 N N . PRO A 1 258 ? 8.328 16.188 -1.554 1 89.12 258 PRO A N 1
ATOM 2060 C CA . PRO A 1 258 ? 9.344 15.891 -2.562 1 89.12 258 PRO A CA 1
ATOM 2061 C C . PRO A 1 258 ? 10.719 15.609 -1.951 1 89.12 258 PRO A C 1
ATOM 2063 O O . PRO A 1 258 ? 11.094 16.234 -0.958 1 89.12 258 PRO A O 1
ATOM 2066 N N . GLN A 1 259 ? 11.336 14.664 -2.547 1 84.56 259 GLN A N 1
ATOM 2067 C CA . GLN A 1 259 ? 12.703 14.352 -2.158 1 84.56 259 GLN A CA 1
ATOM 2068 C C . GLN A 1 259 ? 13.711 15.133 -3.002 1 84.56 259 GLN A C 1
ATOM 2070 O O . GLN A 1 259 ? 13.508 15.328 -4.203 1 84.56 259 GLN A O 1
ATOM 2075 N N . ALA A 1 260 ? 14.797 15.523 -2.354 1 78.5 260 ALA A N 1
ATOM 2076 C CA 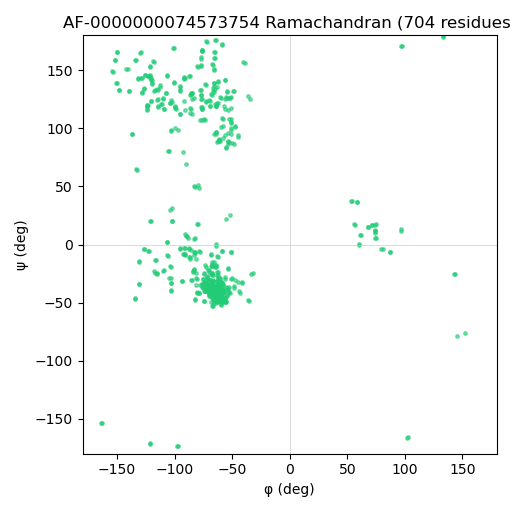. ALA A 1 260 ? 15.812 16.344 -3.025 1 78.5 260 ALA A CA 1
ATOM 2077 C C . ALA A 1 260 ? 16.422 15.586 -4.203 1 78.5 260 ALA A C 1
ATOM 2079 O O . ALA A 1 260 ? 16.734 16.188 -5.234 1 78.5 260 ALA A O 1
ATOM 2080 N N . SER A 1 261 ? 16.547 14.297 -4.074 1 73.31 261 SER A N 1
ATOM 2081 C CA . SER A 1 261 ? 17.219 13.477 -5.078 1 73.31 261 SER A CA 1
ATOM 2082 C C . SER A 1 261 ? 16.375 13.352 -6.344 1 73.31 261 SER A C 1
ATOM 2084 O O . SER A 1 261 ? 16.906 13.336 -7.453 1 73.31 261 SER A O 1
ATOM 2086 N N . THR A 1 262 ? 14.977 13.422 -6.242 1 76.69 262 THR A N 1
ATOM 2087 C CA . THR A 1 262 ? 14.109 13.172 -7.391 1 76.69 262 THR A CA 1
ATOM 2088 C C . THR A 1 262 ? 13.328 14.422 -7.77 1 76.69 262 THR A C 1
ATOM 2090 O O . THR A 1 262 ? 12.859 14.555 -8.898 1 76.69 262 THR A O 1
ATOM 2093 N N . GLY A 1 263 ? 13.148 15.25 -6.789 1 81.06 263 GLY A N 1
ATOM 2094 C CA . GLY A 1 263 ? 12.305 16.422 -6.996 1 81.06 263 GLY A CA 1
ATOM 2095 C C . GLY A 1 263 ? 10.828 16.125 -6.883 1 81.06 263 GLY A C 1
ATOM 2096 O O . GLY A 1 263 ? 9.992 17.031 -7.008 1 81.06 263 GLY A O 1
ATOM 2097 N N . PHE A 1 264 ? 10.5 14.852 -6.695 1 85.19 264 PHE A N 1
ATOM 2098 C CA . PHE A 1 264 ? 9.125 14.406 -6.539 1 85.19 264 PHE A CA 1
ATOM 2099 C C . PHE A 1 264 ? 8.938 13.688 -5.203 1 85.19 264 PHE A C 1
ATOM 2101 O O . PHE A 1 264 ? 9.898 13.195 -4.621 1 85.19 264 PHE A O 1
ATOM 2108 N N . SER A 1 265 ? 7.746 13.781 -4.801 1 90.81 265 SER A N 1
ATOM 2109 C CA . SER A 1 265 ? 7.461 13.008 -3.598 1 90.81 265 SER A CA 1
ATOM 2110 C C . SER A 1 265 ? 7.312 11.523 -3.92 1 90.81 265 SER A C 1
ATOM 2112 O O . SER A 1 265 ? 6.961 11.156 -5.043 1 90.81 265 SER A O 1
ATOM 2114 N N . PRO A 1 266 ? 7.57 10.68 -2.973 1 94 266 PRO A N 1
ATOM 2115 C CA . PRO A 1 266 ? 7.312 9.25 -3.166 1 94 266 PRO A CA 1
ATOM 2116 C C . PRO A 1 266 ? 5.875 8.961 -3.598 1 94 266 PRO A C 1
ATOM 2118 O O . PRO A 1 266 ? 5.645 8.102 -4.453 1 94 266 PRO A O 1
ATOM 2121 N N . PHE A 1 267 ? 4.871 9.656 -3.09 1 93.56 267 PHE A N 1
ATOM 2122 C CA . PHE A 1 267 ? 3.48 9.508 -3.504 1 93.56 267 PHE A CA 1
ATOM 2123 C C . PHE A 1 267 ? 3.322 9.805 -4.988 1 93.56 267 PHE A C 1
ATOM 2125 O O . PHE A 1 267 ? 2.686 9.047 -5.719 1 93.56 267 PHE A O 1
ATOM 2132 N N . GLU A 1 268 ? 3.885 10.844 -5.414 1 87.44 268 GLU A N 1
ATOM 2133 C CA . GLU A 1 268 ? 3.77 11.25 -6.812 1 87.44 268 GLU A CA 1
ATOM 2134 C C . GLU A 1 268 ? 4.406 10.219 -7.738 1 87.44 268 GLU A C 1
ATOM 2136 O O . GLU A 1 268 ? 3.846 9.883 -8.781 1 87.44 268 GLU A O 1
ATOM 2141 N N . LEU A 1 269 ? 5.5 9.766 -7.297 1 86.19 269 LEU A N 1
ATOM 2142 C CA . LEU A 1 269 ? 6.238 8.828 -8.141 1 86.19 269 LEU A CA 1
ATOM 2143 C C . LEU A 1 269 ? 5.566 7.457 -8.148 1 86.19 269 LEU A C 1
ATOM 2145 O O . LEU A 1 269 ? 5.598 6.754 -9.156 1 86.19 269 LEU A O 1
ATOM 2149 N N . LEU A 1 270 ? 4.961 7.105 -7.09 1 90.69 270 LEU A N 1
ATOM 2150 C CA . LEU A 1 270 ? 4.367 5.777 -6.992 1 90.69 270 LEU A CA 1
ATOM 2151 C C . LEU A 1 270 ? 2.996 5.742 -7.66 1 90.69 270 LEU A C 1
ATOM 2153 O O . LEU A 1 270 ? 2.686 4.809 -8.398 1 90.69 270 LEU A O 1
ATOM 2157 N N . TYR A 1 271 ? 2.133 6.727 -7.375 1 89.12 271 TYR A N 1
ATOM 2158 C CA . TYR A 1 271 ? 0.731 6.652 -7.773 1 89.12 271 TYR A CA 1
ATOM 2159 C C . TYR A 1 271 ? 0.46 7.535 -8.984 1 89.12 271 TYR A C 1
ATOM 2161 O O . TYR A 1 271 ? -0.344 7.18 -9.852 1 89.12 271 TYR A O 1
ATOM 2169 N N . GLY A 1 272 ? 1.037 8.688 -9.039 1 85.12 272 GLY A N 1
ATOM 2170 C CA . GLY A 1 272 ? 0.804 9.602 -10.141 1 85.12 272 GLY A CA 1
ATOM 2171 C C . GLY A 1 272 ? -0.398 10.5 -9.922 1 85.12 272 GLY A C 1
ATOM 2172 O O . GLY A 1 272 ? -0.735 11.312 -10.789 1 85.12 272 GLY A O 1
ATOM 2173 N N . TRP A 1 273 ? -1.13 10.289 -8.914 1 80.81 273 TRP A N 1
ATOM 2174 C CA . TRP A 1 273 ? -2.234 11.164 -8.539 1 80.81 273 TRP A CA 1
ATOM 2175 C C . TRP A 1 273 ? -1.998 11.773 -7.164 1 80.81 273 TRP A C 1
ATOM 2177 O O . TRP A 1 273 ? -1.208 11.258 -6.371 1 80.81 273 TRP A O 1
ATOM 2187 N N . PRO A 1 274 ? -2.646 12.891 -6.926 1 83.56 274 PRO A N 1
ATOM 2188 C CA . PRO A 1 274 ? -2.453 13.516 -5.613 1 83.56 274 PRO A CA 1
ATOM 2189 C C . PRO A 1 274 ? -3.086 12.719 -4.477 1 83.56 274 PRO A C 1
ATOM 2191 O O . PRO A 1 274 ? -4.281 12.422 -4.52 1 83.56 274 PRO A O 1
ATOM 2194 N N . VAL A 1 275 ? -2.254 12.406 -3.559 1 92.25 275 VAL A N 1
ATOM 2195 C CA . VAL A 1 275 ? -2.717 11.719 -2.359 1 92.25 275 VAL A CA 1
ATOM 2196 C C . VAL A 1 275 ? -3.201 12.742 -1.332 1 92.25 275 VAL A C 1
ATOM 2198 O O . VAL A 1 275 ? -2.5 13.711 -1.031 1 92.25 275 VAL A O 1
ATOM 2201 N N . GLN A 1 276 ? -4.359 12.531 -0.824 1 90.94 276 GLN A N 1
ATOM 2202 C CA . GLN A 1 276 ? -5.02 13.523 0.018 1 90.94 276 GLN A CA 1
ATOM 2203 C C . GLN A 1 276 ? -4.559 13.414 1.469 1 90.94 276 GLN A C 1
ATOM 2205 O O . GLN A 1 276 ? -4.609 12.328 2.057 1 90.94 276 GLN A O 1
ATOM 2210 N N . GLY A 1 277 ? -4.109 14.5 1.973 1 89.06 277 GLY A N 1
ATOM 2211 C CA . GLY A 1 277 ? -3.748 14.586 3.379 1 89.06 277 GLY A CA 1
ATOM 2212 C C . GLY A 1 277 ? -4.52 15.664 4.125 1 89.06 277 GLY A C 1
ATOM 2213 O O . GLY A 1 277 ? -5.484 16.219 3.596 1 89.06 277 GLY A O 1
ATOM 2214 N N . PRO A 1 278 ? -4.121 15.922 5.344 1 85.06 278 PRO A N 1
ATOM 2215 C CA . PRO A 1 278 ? -4.852 16.875 6.184 1 85.06 278 PRO A CA 1
ATOM 2216 C C . PRO A 1 278 ? -4.926 18.266 5.566 1 85.06 278 PRO A C 1
ATOM 2218 O O . PRO A 1 278 ? -5.973 18.922 5.625 1 85.06 278 PRO A O 1
ATOM 2221 N N . LEU A 1 279 ? -3.887 18.734 4.973 1 90.19 279 LEU A N 1
ATOM 2222 C CA . LEU A 1 279 ? -3.885 20.078 4.387 1 90.19 279 LEU A CA 1
ATOM 2223 C C . LEU A 1 279 ? -4.801 20.141 3.17 1 90.19 279 LEU A C 1
ATOM 2225 O O . LEU A 1 279 ? -5.41 21.172 2.9 1 90.19 279 LEU A O 1
ATOM 2229 N N . ASP A 1 280 ? -4.855 19.078 2.48 1 90.44 280 ASP A N 1
ATOM 2230 C CA . ASP A 1 280 ? -5.777 19.016 1.352 1 90.44 280 ASP A CA 1
ATOM 2231 C C . ASP A 1 280 ? -7.227 19.094 1.82 1 90.44 280 ASP A C 1
ATOM 2233 O O . ASP A 1 280 ? -8.055 19.75 1.183 1 90.44 280 ASP A O 1
ATOM 2237 N N . LEU A 1 281 ? -7.5 18.438 2.838 1 84.56 281 LEU A N 1
ATOM 2238 C CA . LEU A 1 281 ? -8.844 18.469 3.396 1 84.56 281 LEU A CA 1
ATOM 2239 C C . LEU A 1 281 ? -9.195 19.875 3.889 1 84.56 281 LEU A C 1
ATOM 2241 O O . LEU A 1 281 ? -10.328 20.328 3.721 1 84.56 281 LEU A O 1
ATOM 2245 N N . LEU A 1 282 ? -8.266 20.484 4.496 1 85.81 282 LEU A N 1
ATOM 2246 C CA . LEU A 1 282 ? -8.469 21.844 4.953 1 85.81 282 LEU A CA 1
ATOM 2247 C C . LEU A 1 282 ? -8.781 22.766 3.777 1 85.81 282 LEU A C 1
ATOM 2249 O O . LEU A 1 282 ? -9.719 23.562 3.84 1 85.81 282 LEU A O 1
ATOM 2253 N N . ARG A 1 283 ? -7.98 22.656 2.795 1 90.06 283 ARG A N 1
ATOM 2254 C CA . ARG A 1 283 ? -8.195 23.453 1.598 1 90.06 283 ARG A CA 1
ATOM 2255 C C . ARG A 1 283 ? -9.586 23.234 1.023 1 90.06 283 ARG A C 1
ATOM 2257 O O . ARG A 1 283 ? -10.289 24.188 0.678 1 90.06 283 ARG A O 1
ATOM 2264 N N . LYS A 1 284 ? -9.953 22.031 0.939 1 86.25 284 LYS A N 1
ATOM 2265 C CA . LYS A 1 284 ? -11.273 21.672 0.409 1 86.25 284 LYS A CA 1
ATOM 2266 C C . LYS A 1 284 ? -12.383 22.297 1.25 1 86.25 284 LYS A C 1
ATOM 2268 O O . LYS A 1 284 ? -13.375 22.797 0.709 1 86.25 284 LYS A O 1
ATOM 2273 N N . GLU A 1 285 ? -12.18 22.203 2.482 1 83.5 285 GLU A N 1
ATOM 2274 C CA . GLU A 1 285 ? -13.172 22.766 3.389 1 83.5 285 GLU A CA 1
ATOM 2275 C C . GLU A 1 285 ? -13.289 24.281 3.203 1 83.5 285 GLU A C 1
ATOM 2277 O O . GLU A 1 285 ? -14.398 24.828 3.158 1 83.5 285 GLU A O 1
ATOM 2282 N N . TRP A 1 286 ? -12.18 24.922 3.158 1 87 286 TRP A N 1
ATOM 2283 C CA . TRP A 1 286 ? -12.164 26.375 2.984 1 87 286 TRP A CA 1
ATOM 2284 C C . TRP A 1 286 ? -12.773 26.766 1.643 1 87 286 TRP A C 1
ATOM 2286 O O . TRP A 1 286 ? -13.461 27.781 1.541 1 87 286 TRP A O 1
ATOM 2296 N N . GLU A 1 287 ? -12.508 25.953 0.679 1 89.25 287 GLU A N 1
ATOM 2297 C CA . GLU A 1 287 ? -13.055 26.219 -0.646 1 89.25 287 GLU A CA 1
ATOM 2298 C C . GLU A 1 287 ? -14.562 25.984 -0.676 1 89.25 287 GLU A C 1
ATOM 2300 O O . GLU A 1 287 ? -15.297 26.688 -1.364 1 89.25 287 GLU A O 1
ATOM 2305 N N . ALA A 1 288 ? -14.961 25.047 0.031 1 83.19 288 ALA A N 1
ATOM 2306 C CA . ALA A 1 288 ? -16.391 24.703 0.069 1 83.19 288 ALA A CA 1
ATOM 2307 C C . ALA A 1 288 ? -17.172 25.75 0.857 1 83.19 288 ALA A C 1
ATOM 2309 O O . ALA A 1 288 ? -18.281 26.109 0.483 1 83.19 288 ALA A O 1
ATOM 2310 N N . THR A 1 289 ? -16.625 26.25 1.946 1 80.94 289 THR A N 1
ATOM 2311 C CA . THR A 1 289 ? -17.344 27.156 2.836 1 80.94 289 THR A CA 1
ATOM 2312 C C . THR A 1 289 ? -17.078 28.609 2.449 1 80.94 289 THR A C 1
ATOM 2314 O O . THR A 1 289 ? -17.734 29.516 2.949 1 80.94 289 THR A O 1
ATOM 2317 N N . LYS A 1 290 ? -16.156 28.781 1.541 1 75.69 290 LYS A N 1
ATOM 2318 C CA . LYS A 1 290 ? -15.742 30.094 1.095 1 75.69 290 LYS A CA 1
ATOM 2319 C C . LYS A 1 290 ? -15.266 30.953 2.27 1 75.69 290 LYS A C 1
ATOM 2321 O O . LYS A 1 290 ? -15.406 32.188 2.25 1 75.69 290 LYS A O 1
ATOM 2326 N N . LYS A 1 291 ? -14.969 30.281 3.418 1 72.06 291 LYS A N 1
ATOM 2327 C CA . LYS A 1 291 ? -14.547 31 4.617 1 72.06 291 LYS A CA 1
ATOM 2328 C C . LYS A 1 291 ? -13.375 30.297 5.289 1 72.06 291 LYS A C 1
ATOM 2330 O O . LYS A 1 291 ? -13.562 29.312 6.012 1 72.06 291 LYS A O 1
ATOM 2335 N N . PRO A 1 292 ? -12.219 30.828 4.906 1 68.94 292 PRO A N 1
ATOM 2336 C CA . PRO A 1 292 ? -11.109 30.297 5.695 1 68.94 292 PRO A CA 1
ATOM 2337 C C . PRO A 1 292 ? -11.195 30.672 7.172 1 68.94 292 PRO A C 1
ATOM 2339 O O . PRO A 1 292 ? -11.164 31.859 7.512 1 68.94 292 PRO A O 1
ATOM 2342 N N . VAL A 1 293 ? -11.742 29.766 8.031 1 65.88 293 VAL A N 1
ATOM 2343 C CA . VAL A 1 293 ? -11.836 29.969 9.477 1 65.88 293 VAL A CA 1
ATOM 2344 C C . VAL A 1 293 ? -10.875 29.031 10.195 1 65.88 293 VAL A C 1
ATOM 2346 O O . VAL A 1 293 ? -10.727 27.875 9.82 1 65.88 293 VAL A O 1
ATOM 2349 N N . PRO A 1 294 ? -10.008 29.734 11.047 1 61.72 294 PRO A N 1
ATOM 2350 C CA . PRO A 1 294 ? -9.102 28.859 11.805 1 61.72 294 PRO A CA 1
ATOM 2351 C C . PRO A 1 294 ? -9.844 27.766 12.586 1 61.72 294 PRO A C 1
ATOM 2353 O O . PRO A 1 294 ? -9.25 26.75 12.953 1 61.72 294 PRO A O 1
ATOM 2356 N N . GLU A 1 295 ? -11.195 27.984 12.844 1 54.03 295 GLU A N 1
ATOM 2357 C CA . GLU A 1 295 ? -12.031 27.156 13.703 1 54.03 295 GLU A CA 1
ATOM 2358 C C . GLU A 1 295 ? -12.711 26.047 12.898 1 54.03 295 GLU A C 1
ATOM 2360 O O . GLU A 1 295 ? -12.961 26.203 11.695 1 54.03 295 GLU A O 1
ATOM 2365 N N . GLY A 1 296 ? -12.359 24.656 13.195 1 49.94 296 GLY A N 1
ATOM 2366 C CA . GLY A 1 296 ? -13.195 23.562 12.742 1 49.94 296 GLY A CA 1
ATOM 2367 C C . GLY A 1 296 ? -12.43 22.266 12.523 1 49.94 296 GLY A C 1
ATOM 2368 O O . GLY A 1 296 ? -12.797 21.219 13.062 1 49.94 296 GLY A O 1
ATOM 2369 N N . ILE A 1 297 ? -11.758 22.312 11.438 1 47.5 297 ILE A N 1
ATOM 2370 C CA . ILE A 1 297 ? -11.273 21.016 10.984 1 47.5 297 ILE A CA 1
ATOM 2371 C C . ILE A 1 297 ? -10.266 20.453 11.992 1 47.5 297 ILE A C 1
ATOM 2373 O O . ILE A 1 297 ? -10.219 19.25 12.234 1 47.5 297 ILE A O 1
ATOM 2377 N N . LEU A 1 298 ? -9.453 21.438 12.562 1 47.22 298 LEU A N 1
ATOM 2378 C CA . LEU A 1 298 ? -8.148 21.125 13.148 1 47.22 298 LEU A CA 1
ATOM 2379 C C . LEU A 1 298 ? -8.312 20.594 14.57 1 47.22 298 LEU A C 1
ATOM 2381 O O . LEU A 1 298 ? -7.332 20.188 15.195 1 47.22 298 LEU A O 1
ATOM 2385 N N . SER A 1 299 ? -9.406 21 15.07 1 46.53 299 SER A N 1
ATOM 2386 C CA . SER A 1 299 ? -9.445 20.531 16.453 1 46.53 299 SER A CA 1
ATOM 2387 C C . SER A 1 299 ? -9 19.078 16.562 1 46.53 299 SER A C 1
ATOM 2389 O O . SER A 1 299 ? -8.305 18.703 17.516 1 46.53 299 SER A O 1
ATOM 2391 N N . TYR A 1 300 ? -9.422 18.406 15.656 1 42.94 300 TYR A N 1
ATOM 2392 C CA . TYR A 1 300 ? -9.328 16.969 15.805 1 42.94 300 TYR A CA 1
ATOM 2393 C C . TYR A 1 300 ? -7.93 16.469 15.453 1 42.94 300 TYR A C 1
ATOM 2395 O O . TYR A 1 300 ? -7.395 15.578 16.109 1 42.94 300 TYR A O 1
ATOM 2403 N N . VAL A 1 301 ? -7.285 17.094 14.477 1 46.31 301 VAL A N 1
ATOM 2404 C CA . VAL A 1 301 ? -5.906 16.672 14.227 1 46.31 301 VAL A CA 1
ATOM 2405 C C . VAL A 1 301 ? -5.094 16.781 15.516 1 46.31 301 VAL A C 1
ATOM 2407 O O . VAL A 1 301 ? -4.266 15.906 15.805 1 46.31 301 VAL A O 1
ATOM 2410 N N . LEU A 1 302 ? -5.473 17.828 16.203 1 45.66 302 LEU A N 1
ATOM 2411 C CA . LEU A 1 302 ? -4.758 18.141 17.438 1 45.66 302 LEU A CA 1
ATOM 2412 C C . LEU A 1 302 ? -5.035 17.109 18.516 1 45.66 302 LEU A C 1
ATOM 2414 O O . LEU A 1 302 ? -4.145 16.75 19.297 1 45.66 302 LEU A O 1
ATOM 2418 N N . GLN A 1 303 ? -6.242 16.594 18.391 1 48.94 303 GLN A N 1
ATOM 2419 C CA . GLN A 1 303 ? -6.621 15.664 19.453 1 48.94 303 GLN A CA 1
ATOM 2420 C C . GLN A 1 303 ? -6.09 14.258 19.188 1 48.94 303 GLN A C 1
ATOM 2422 O O . GLN A 1 303 ? -6.176 13.383 20.047 1 48.94 303 GLN A O 1
ATOM 2427 N N . MET A 1 304 ? -5.582 14.188 18.094 1 48.44 304 MET A N 1
ATOM 2428 C CA . MET A 1 304 ? -5.094 12.852 17.75 1 48.44 304 MET A CA 1
ATOM 2429 C C . MET A 1 304 ? -4.047 12.391 18.766 1 48.44 304 MET A C 1
ATOM 2431 O O . MET A 1 304 ? -4.066 11.234 19.188 1 48.44 304 MET A O 1
ATOM 2435 N N . ARG A 1 305 ? -3.174 13.336 19.156 1 47.91 305 ARG A N 1
ATOM 2436 C CA . ARG A 1 305 ? -2.184 12.953 20.156 1 47.91 305 ARG A CA 1
ATOM 2437 C C . ARG A 1 305 ? -2.854 12.477 21.438 1 47.91 305 ARG A C 1
ATOM 2439 O O . ARG A 1 305 ? -2.482 11.445 22 1 47.91 305 ARG A O 1
ATOM 2446 N N . GLU A 1 306 ? -3.725 13.336 21.766 1 51.5 306 GLU A N 1
ATOM 2447 C CA . GLU A 1 306 ? -4.355 13.023 23.047 1 51.5 306 GLU A CA 1
ATOM 2448 C C . GLU A 1 306 ? -5.078 11.68 22.984 1 51.5 306 GLU A C 1
ATOM 2450 O O . GLU A 1 306 ? -5.027 10.891 23.938 1 51.5 306 GLU A O 1
ATOM 2455 N N . ARG A 1 307 ? -5.66 11.484 21.922 1 50.88 307 ARG A N 1
ATOM 2456 C CA . ARG A 1 307 ? -6.52 10.305 21.828 1 50.88 307 ARG A CA 1
ATOM 2457 C C . ARG A 1 307 ? -5.699 9.047 21.562 1 50.88 307 ARG A C 1
ATOM 2459 O O . ARG A 1 307 ? -5.973 7.992 22.141 1 50.88 307 ARG A O 1
ATOM 2466 N N . LEU A 1 308 ? -4.766 9.234 20.719 1 49.75 308 LEU A N 1
ATOM 2467 C CA . LEU A 1 308 ? -3.875 8.094 20.562 1 49.75 308 LEU A CA 1
ATOM 2468 C C . LEU A 1 308 ? -3.207 7.723 21.875 1 49.75 308 LEU A C 1
ATOM 2470 O O . LEU A 1 308 ? -3.002 6.543 22.172 1 49.75 308 LEU A O 1
ATOM 2474 N N . GLU A 1 309 ? -3.002 8.797 22.609 1 51.56 309 GLU A N 1
ATOM 2475 C CA . GLU A 1 309 ? -2.477 8.586 23.953 1 51.56 309 GLU A CA 1
ATOM 2476 C C . GLU A 1 309 ? -3.49 7.859 24.828 1 51.56 309 GLU A C 1
ATOM 2478 O O . GLU A 1 309 ? -3.125 6.984 25.625 1 51.56 309 GLU A O 1
ATOM 2483 N N . LYS A 1 310 ? -4.738 8.266 24.625 1 51.31 310 LYS A N 1
ATOM 2484 C CA . LYS A 1 310 ? -5.797 7.629 25.406 1 51.31 310 LYS A CA 1
ATOM 2485 C C . LYS A 1 310 ? -5.961 6.16 25.016 1 51.31 310 LYS A C 1
ATOM 2487 O O . LYS A 1 310 ? -6.238 5.316 25.859 1 51.31 310 LYS A O 1
ATOM 2492 N N . TYR A 1 311 ? -5.961 5.953 23.812 1 46.81 311 TYR A N 1
ATOM 2493 C CA . TYR A 1 311 ? -6.055 4.566 23.375 1 46.81 311 TYR A CA 1
ATOM 2494 C C . TYR A 1 311 ? -4.914 3.734 23.953 1 46.81 311 TYR A C 1
ATOM 2496 O O . TYR A 1 311 ? -5.094 2.551 24.25 1 46.81 311 TYR A O 1
ATOM 2504 N N . GLN A 1 312 ? -3.816 4.344 24.078 1 45.19 312 GLN A N 1
ATOM 2505 C CA . GLN A 1 312 ? -2.674 3.719 24.734 1 45.19 312 GLN A CA 1
ATOM 2506 C C . GLN A 1 312 ? -2.977 3.422 26.203 1 45.19 312 GLN A C 1
ATOM 2508 O O . GLN A 1 312 ? -2.611 2.361 26.719 1 45.19 312 GLN A O 1
ATOM 2513 N N . ASP A 1 313 ? -3.553 4.41 26.766 1 45.34 313 ASP A N 1
ATOM 2514 C CA . ASP A 1 313 ? -3.895 4.234 28.172 1 45.34 313 ASP A CA 1
ATOM 2515 C C . ASP A 1 313 ? -4.957 3.15 28.344 1 45.34 313 ASP A C 1
ATOM 2517 O O . ASP A 1 313 ? -4.887 2.35 29.281 1 45.34 313 ASP A O 1
ATOM 2521 N N . GLU A 1 314 ? -5.809 3.211 27.422 1 44.03 314 GLU A N 1
ATOM 2522 C CA . GLU A 1 314 ? -6.852 2.195 27.516 1 44.03 314 GLU A CA 1
ATOM 2523 C C . GLU A 1 314 ? -6.305 0.809 27.203 1 44.03 314 GLU A C 1
ATOM 2525 O O . GLU A 1 314 ? -6.68 -0.178 27.828 1 44.03 314 GLU A O 1
ATOM 2530 N N . ALA A 1 315 ? -5.531 0.824 26.203 1 41.91 315 ALA A N 1
ATOM 2531 C CA . ALA A 1 315 ? -4.832 -0.433 25.953 1 41.91 315 ALA A CA 1
ATOM 2532 C C . ALA A 1 315 ? -3.994 -0.854 27.156 1 41.91 315 ALA A C 1
ATOM 2534 O O . ALA A 1 315 ? -3.938 -2.037 27.484 1 41.91 315 ALA A O 1
ATOM 2535 N N . GLN A 1 316 ? -3.398 0.161 27.766 1 41.94 316 GLN A N 1
ATOM 2536 C CA . GLN A 1 316 ? -2.668 -0.085 29 1 41.94 316 GLN A CA 1
ATOM 2537 C C . GLN A 1 316 ? -3.613 -0.5 30.125 1 41.94 316 GLN A C 1
ATOM 2539 O O . GLN A 1 316 ? -3.309 -1.414 30.891 1 41.94 316 GLN A O 1
ATOM 2544 N N . VAL A 1 317 ? -4.668 0.231 30.219 1 42.56 317 VAL A N 1
ATOM 2545 C CA . VAL A 1 317 ? -5.625 -0.137 31.25 1 42.56 317 VAL A CA 1
ATOM 2546 C C . VAL A 1 317 ? -6.18 -1.532 30.969 1 42.56 317 VAL A C 1
ATOM 2548 O O . VAL A 1 317 ? -6.316 -2.348 31.891 1 42.56 317 VAL A O 1
ATOM 2551 N N . ASN A 1 318 ? -6.383 -1.684 29.75 1 40.34 318 ASN A N 1
ATOM 2552 C CA . ASN A 1 318 ? -6.863 -3.018 29.406 1 40.34 318 ASN A CA 1
ATOM 2553 C C . ASN A 1 318 ? -5.766 -4.066 29.562 1 40.34 318 ASN A C 1
ATOM 2555 O O . ASN A 1 318 ? -6.035 -5.188 30 1 40.34 318 ASN A O 1
ATOM 2559 N N . LEU A 1 319 ? -4.625 -3.695 29.188 1 39.53 319 LEU A N 1
ATOM 2560 C CA . LEU A 1 319 ? -3.479 -4.555 29.469 1 39.53 319 LEU A CA 1
ATOM 2561 C C . LEU A 1 319 ? -3.266 -4.695 30.984 1 39.53 319 LEU A C 1
ATOM 2563 O O . LEU A 1 319 ? -2.996 -5.797 31.469 1 39.53 319 LEU A O 1
ATOM 2567 N N . GLU A 1 320 ? -3.359 -3.566 31.625 1 43.31 320 GLU A N 1
ATOM 2568 C CA . GLU A 1 320 ? -3.273 -3.609 33.094 1 43.31 320 GLU A CA 1
ATOM 2569 C C . GLU A 1 320 ? -4.449 -4.379 33.688 1 43.31 320 GLU A C 1
ATOM 2571 O O . GLU A 1 320 ? -4.27 -5.168 34.625 1 43.31 320 GLU A O 1
ATOM 2576 N N . ARG A 1 321 ? -5.539 -4.113 33.156 1 42.69 321 ARG A N 1
ATOM 2577 C CA . ARG A 1 321 ? -6.699 -4.879 33.594 1 42.69 321 ARG A CA 1
ATOM 2578 C C . ARG A 1 321 ? -6.562 -6.352 33.219 1 42.69 321 ARG A C 1
ATOM 2580 O O . ARG A 1 321 ? -6.875 -7.234 34.031 1 42.69 321 ARG A O 1
ATOM 2587 N N . ALA A 1 322 ? -6.145 -6.469 32.062 1 40.41 322 ALA A N 1
ATOM 2588 C CA . ALA A 1 322 ? -5.836 -7.836 31.656 1 40.41 322 ALA A CA 1
ATOM 2589 C C . ALA A 1 322 ? -4.695 -8.406 32.5 1 40.41 322 ALA A C 1
ATOM 2591 O O . ALA A 1 322 ? -4.738 -9.57 32.906 1 40.41 322 ALA A O 1
ATOM 2592 N N . GLN A 1 323 ? -3.766 -7.562 32.75 1 42.75 323 GLN A N 1
ATOM 2593 C CA . GLN A 1 323 ? -2.689 -7.93 33.656 1 42.75 323 GLN A CA 1
ATOM 2594 C C . GLN A 1 323 ? -3.201 -8.031 35.094 1 42.75 323 GLN A C 1
ATOM 2596 O O . GLN A 1 323 ? -2.822 -8.945 35.812 1 42.75 323 GLN A O 1
ATOM 2601 N N . GLN A 1 324 ? -3.99 -7.07 35.469 1 45.62 324 GLN A N 1
ATOM 2602 C CA . GLN A 1 324 ? -4.605 -7.129 36.781 1 45.62 324 GLN A CA 1
ATOM 2603 C C . GLN A 1 324 ? -5.574 -8.305 36.906 1 45.62 324 GLN A C 1
ATOM 2605 O O . GLN A 1 324 ? -5.605 -9 37.906 1 45.62 324 GLN A O 1
ATOM 2610 N N . ASP A 1 325 ? -6.383 -8.414 35.938 1 40.62 325 ASP A N 1
ATOM 2611 C CA . ASP A 1 325 ? -7.262 -9.578 35.875 1 40.62 325 ASP A CA 1
ATOM 2612 C C . ASP A 1 325 ? -6.461 -10.875 35.844 1 40.62 325 ASP A C 1
ATOM 2614 O O . ASP A 1 325 ? -6.805 -11.852 36.5 1 40.62 325 ASP A O 1
ATOM 2618 N N . GLN A 1 326 ? -5.426 -10.766 35.094 1 40.59 326 GLN A N 1
ATOM 2619 C CA . GLN A 1 326 ? -4.48 -11.875 35.125 1 40.59 326 GLN A CA 1
ATOM 2620 C C . GLN A 1 326 ? -3.797 -11.992 36.469 1 40.59 326 GLN A C 1
ATOM 2622 O O . GLN A 1 326 ? -3.605 -13.102 37 1 40.59 326 GLN A O 1
ATOM 2627 N N . LYS A 1 327 ? -3.426 -10.812 37 1 45.34 327 LYS A N 1
ATOM 2628 C CA . LYS A 1 327 ? -2.887 -10.797 38.344 1 45.34 327 LYS A CA 1
ATOM 2629 C C . LYS A 1 327 ? -3.939 -11.234 39.375 1 45.34 327 LYS A C 1
ATOM 2631 O O . LYS A 1 327 ? -3.637 -11.992 40.281 1 45.34 327 LYS A O 1
ATOM 2636 N N . TYR A 1 328 ? -5.141 -10.672 39.344 1 42.75 328 TYR A N 1
ATOM 2637 C CA . TYR A 1 328 ? -6.254 -11.047 40.188 1 42.75 328 TYR A CA 1
ATOM 2638 C C . TYR A 1 328 ? -6.551 -12.539 40.062 1 42.75 328 TYR A C 1
ATOM 2640 O O . TYR A 1 328 ? -6.688 -13.234 41.094 1 42.75 328 TYR A O 1
ATOM 2648 N N . TRP A 1 329 ? -6.637 -12.945 38.938 1 39.59 329 TRP A N 1
ATOM 2649 C CA . TRP A 1 329 ? -6.848 -14.383 38.719 1 39.59 329 TRP A CA 1
ATOM 2650 C C . TRP A 1 329 ? -5.609 -15.172 39.156 1 39.59 329 TRP A C 1
ATOM 2652 O O . TRP A 1 329 ? -5.723 -16.25 39.75 1 39.59 329 TRP A O 1
ATOM 2662 N N . TYR A 1 330 ? -4.496 -14.516 38.875 1 38 330 TYR A N 1
ATOM 2663 C CA . TYR A 1 330 ? -3.238 -15.078 39.344 1 38 330 TYR A CA 1
ATOM 2664 C C . TYR A 1 330 ? -3.168 -15.039 40.875 1 38 330 TYR A C 1
ATOM 2666 O O . TYR A 1 330 ? -2.775 -16.031 41.5 1 38 330 TYR A O 1
ATOM 2674 N N . ASP A 1 331 ? -3.439 -13.836 41.406 1 42.47 331 ASP A N 1
ATOM 2675 C CA . ASP A 1 331 ? -3.492 -13.672 42.844 1 42.47 331 ASP A CA 1
ATOM 2676 C C . ASP A 1 331 ? -4.562 -14.562 43.469 1 42.47 331 ASP A C 1
ATOM 2678 O O . ASP A 1 331 ? -4.371 -15.117 44.562 1 42.47 331 ASP A O 1
ATOM 2682 N N . LYS A 1 332 ? -5.684 -14.672 42.906 1 38.88 332 LYS A N 1
ATOM 2683 C CA . LYS A 1 332 ? -6.77 -15.523 43.375 1 38.88 332 LYS A CA 1
ATOM 2684 C C . LYS A 1 332 ? -6.398 -17 43.25 1 38.88 332 LYS A C 1
ATOM 2686 O O . LYS A 1 332 ? -6.68 -17.797 44.156 1 38.88 332 LYS A O 1
ATOM 2691 N N . ARG A 1 333 ? -5.754 -17.344 42.125 1 37.56 333 ARG A N 1
ATOM 2692 C CA . ARG A 1 333 ? -5.281 -18.719 41.969 1 37.56 333 ARG A CA 1
ATOM 2693 C C . ARG A 1 333 ? -4.051 -18.984 42.812 1 37.56 333 ARG A C 1
ATOM 2695 O O . ARG A 1 333 ? -3.859 -20.094 43.312 1 37.56 333 ARG A O 1
ATOM 2702 N N . ALA A 1 334 ? -3.17 -17.922 42.875 1 37.84 334 ALA A N 1
ATOM 2703 C CA . ALA A 1 334 ? -1.993 -18 43.719 1 37.84 334 ALA A CA 1
ATOM 2704 C C . ALA A 1 334 ? -2.395 -18.141 45.188 1 37.84 334 ALA A C 1
ATOM 2706 O O . ALA A 1 334 ? -1.705 -18.812 45.969 1 37.84 334 ALA A O 1
ATOM 2707 N N . ARG A 1 335 ? -3.502 -17.516 45.656 1 39 335 ARG A N 1
ATOM 2708 C CA . ARG A 1 335 ? -3.949 -17.609 47.031 1 39 335 ARG A CA 1
ATOM 2709 C C . ARG A 1 335 ? -4.508 -19 47.344 1 39 335 ARG A C 1
ATOM 2711 O O . ARG A 1 335 ? -4.512 -19.438 48.5 1 39 335 ARG A O 1
ATOM 2718 N N . GLN A 1 336 ? -5.07 -19.625 46.312 1 37.91 336 GLN A N 1
ATOM 2719 C CA . GLN A 1 336 ? -5.758 -20.875 46.688 1 37.91 336 GLN A CA 1
ATOM 2720 C C . GLN A 1 336 ? -4.773 -22.031 46.781 1 37.91 336 GLN A C 1
ATOM 2722 O O . GLN A 1 336 ? -5.16 -23.141 47.156 1 37.91 336 GLN A O 1
ATOM 2727 N N . ARG A 1 337 ? -3.518 -21.797 46.344 1 38.97 337 ARG A N 1
ATOM 2728 C CA . ARG A 1 337 ? -2.654 -22.969 46.469 1 38.97 337 ARG A CA 1
ATOM 2729 C C . ARG A 1 337 ? -2.084 -23.078 47.875 1 38.97 337 ARG A C 1
ATOM 2731 O O . ARG A 1 337 ? -1.063 -22.469 48.188 1 38.97 337 ARG A O 1
ATOM 2738 N N . GLU A 1 338 ? -2.912 -23 48.844 1 35.91 338 GLU A N 1
ATOM 2739 C CA . GLU A 1 338 ? -2.443 -23.344 50.188 1 35.91 338 GLU A CA 1
ATOM 2740 C C . GLU A 1 338 ? -2.01 -24.812 50.281 1 35.91 338 GLU A C 1
ATOM 2742 O O . GLU A 1 338 ? -2.807 -25.719 50.031 1 35.91 338 GLU A O 1
ATOM 2747 N N . PHE A 1 339 ? -0.677 -25.141 49.969 1 35.16 339 PHE A N 1
ATOM 2748 C CA . PHE A 1 339 ? -0.127 -26.469 50.125 1 35.16 339 PHE A CA 1
ATOM 2749 C C . PHE A 1 339 ? -0.243 -26.922 51.594 1 35.16 339 PHE A C 1
ATOM 2751 O O . PHE A 1 339 ? 0.02 -26.141 52.5 1 35.16 339 PHE A O 1
ATOM 2758 N N . LYS A 1 340 ? -1.081 -27.859 51.969 1 38.12 340 LYS A N 1
ATOM 2759 C CA . LYS A 1 340 ? -1.098 -28.438 53.312 1 38.12 340 LYS A CA 1
ATOM 2760 C C . LYS A 1 340 ? 0.178 -29.234 53.562 1 38.12 340 LYS A C 1
ATOM 2762 O O . LYS A 1 340 ? 0.712 -29.875 52.688 1 38.12 340 LYS A O 1
ATOM 2767 N N . PRO A 1 341 ? 0.853 -29.094 54.75 1 39.62 341 PRO A N 1
ATOM 2768 C CA . PRO A 1 341 ? 1.944 -29.891 55.312 1 39.62 341 PRO A CA 1
ATOM 2769 C C . PRO A 1 341 ? 1.62 -31.391 55.312 1 39.62 341 PRO A C 1
ATOM 2771 O O . PRO A 1 341 ? 0.52 -31.781 55.719 1 39.62 341 PRO A O 1
ATOM 2774 N N . GLY A 1 342 ? 2.164 -32.438 54.5 1 41.75 342 GLY A N 1
ATOM 2775 C CA . GLY A 1 342 ? 2.119 -33.875 54.406 1 41.75 342 GLY A CA 1
ATOM 2776 C C . GLY A 1 342 ? 2.133 -34.375 52.969 1 41.75 342 GLY A C 1
ATOM 2777 O O . GLY A 1 342 ? 2.074 -35.594 52.75 1 41.75 342 GLY A O 1
ATOM 2778 N N . GLU A 1 343 ? 1.645 -33.469 52 1 38.34 343 GLU A N 1
ATOM 2779 C CA . GLU A 1 343 ? 1.512 -34.062 50.688 1 38.34 343 GLU A CA 1
ATOM 2780 C C . GLU A 1 343 ? 2.871 -34.188 50 1 38.34 343 GLU A C 1
ATOM 2782 O O . GLU A 1 343 ? 3.742 -33.344 50.156 1 38.34 343 GLU A O 1
ATOM 2787 N N . MET A 1 344 ? 3.275 -35.5 49.688 1 33.38 344 MET A N 1
ATOM 2788 C CA . MET A 1 344 ? 4.547 -35.969 49.156 1 33.38 344 MET A CA 1
ATOM 2789 C C . MET A 1 344 ? 4.902 -35.25 47.844 1 33.38 344 MET A C 1
ATOM 2791 O O . MET A 1 344 ? 4.09 -35.219 46.938 1 33.38 344 MET A O 1
ATOM 2795 N N . VAL A 1 345 ? 5.484 -34.094 47.875 1 36.47 345 VAL A N 1
ATOM 2796 C CA . VAL A 1 345 ? 5.957 -33.375 46.719 1 36.47 345 VAL A CA 1
ATOM 2797 C C . VAL A 1 345 ? 7.105 -34.125 46.062 1 36.47 345 VAL A C 1
ATOM 2799 O O . VAL A 1 345 ? 8.047 -34.562 46.719 1 36.47 345 VAL A O 1
ATOM 2802 N N . LEU A 1 346 ? 6.816 -34.969 45 1 30.83 346 LEU A N 1
ATOM 2803 C CA . LEU A 1 346 ? 7.844 -35.75 44.312 1 30.83 346 LEU A CA 1
ATOM 2804 C C . LEU A 1 346 ? 8.977 -34.844 43.844 1 30.83 346 LEU A C 1
ATOM 2806 O O . LEU A 1 346 ? 8.75 -33.875 43.125 1 30.83 346 LEU A O 1
ATOM 2810 N N . ILE A 1 347 ? 9.969 -34.594 44.719 1 31.53 347 ILE A N 1
ATOM 2811 C CA . ILE A 1 347 ? 11.227 -33.906 44.406 1 31.53 347 ILE A CA 1
ATOM 2812 C C . ILE A 1 347 ? 11.984 -34.719 43.344 1 31.53 347 ILE A C 1
ATOM 2814 O O . ILE A 1 347 ? 12.258 -35.906 43.531 1 31.53 347 ILE A O 1
ATOM 2818 N N . LEU A 1 348 ? 11.734 -34.406 42.062 1 29.64 348 LEU A N 1
ATOM 2819 C CA . LEU A 1 348 ? 12.586 -35.031 41.062 1 29.64 348 LEU A CA 1
ATOM 2820 C C . LEU A 1 348 ? 14.062 -34.781 41.375 1 29.64 348 LEU A C 1
ATOM 2822 O O . LEU A 1 348 ? 14.5 -33.656 41.469 1 29.64 348 LEU A O 1
ATOM 2826 N N . LEU A 1 349 ? 14.68 -35.688 42.188 1 27.17 349 LEU A N 1
ATOM 2827 C CA . LEU A 1 349 ? 16.094 -35.719 42.531 1 27.17 349 LEU A CA 1
ATOM 2828 C C . LEU A 1 349 ? 16.953 -35.781 41.25 1 27.17 349 LEU A C 1
ATOM 2830 O O . LEU A 1 349 ? 16.609 -36.438 40.312 1 27.17 349 LEU A O 1
ATOM 2834 N N . PRO A 1 350 ? 17.75 -34.688 41.094 1 30.98 350 PRO A N 1
ATOM 2835 C CA . PRO A 1 350 ? 18.812 -34.656 40.094 1 30.98 350 PRO A CA 1
ATOM 2836 C C . PRO A 1 350 ? 19.656 -35.938 40.062 1 30.98 350 PRO A C 1
ATOM 2838 O O . PRO A 1 350 ? 19.953 -36.5 41.125 1 30.98 350 PRO A O 1
ATOM 2841 N N . THR A 1 351 ? 19.375 -36.969 39.188 1 28.17 351 THR A N 1
ATOM 2842 C CA . THR A 1 351 ? 20.203 -38.188 39.125 1 28.17 351 THR A CA 1
ATOM 2843 C C . THR A 1 351 ? 21.672 -37.812 38.969 1 28.17 351 THR A C 1
ATOM 2845 O O . THR A 1 351 ? 22.031 -37.062 38.062 1 28.17 351 THR A O 1
ATOM 2848 N N . SER A 1 352 ? 22.516 -37.812 40 1 25.33 352 SER A N 1
ATOM 2849 C CA . SER A 1 352 ? 23.953 -37.719 40.156 1 25.33 352 SER A CA 1
ATOM 2850 C C . SER A 1 352 ? 24.656 -38.812 39.344 1 25.33 352 SER A C 1
ATOM 2852 O O . SER A 1 352 ? 25.625 -39.438 39.812 1 25.33 352 SER A O 1
ATOM 2854 N N . SER A 1 353 ? 24.125 -39.5 38.25 1 25.55 353 SER A N 1
ATOM 2855 C CA . SER A 1 353 ? 25.047 -40.562 37.938 1 25.55 353 SER A CA 1
ATOM 2856 C C . SER A 1 353 ? 26.453 -40.031 37.688 1 25.55 353 SER A C 1
ATOM 2858 O O . SER A 1 353 ? 26.641 -39.031 37.031 1 25.55 353 SER A O 1
ATOM 2860 N N . ASN A 1 354 ? 27.438 -40.656 38.469 1 24.73 354 ASN A N 1
ATOM 2861 C CA . ASN A 1 354 ? 28.875 -40.906 38.312 1 24.73 354 ASN A CA 1
ATOM 2862 C C . ASN A 1 354 ? 29.219 -41.344 36.906 1 24.73 354 ASN A C 1
ATOM 2864 O O . ASN A 1 354 ? 28.484 -42.156 36.312 1 24.73 354 ASN A O 1
ATOM 2868 N N . MET B 1 1 ? 13.164 -32.781 -28.281 1 47.28 1 MET B N 1
ATOM 2869 C CA . MET B 1 1 ? 11.984 -33.438 -28.875 1 47.28 1 MET B CA 1
ATOM 2870 C C . MET B 1 1 ? 10.883 -32.406 -29.125 1 47.28 1 MET B C 1
ATOM 2872 O O . MET B 1 1 ? 10.633 -31.531 -28.297 1 47.28 1 MET B O 1
ATOM 2876 N N . SER B 1 2 ? 10.523 -32.219 -30.344 1 64.44 2 SER B N 1
ATOM 2877 C CA . SER B 1 2 ? 9.625 -31.266 -30.969 1 64.44 2 SER B CA 1
ATOM 2878 C C . SER B 1 2 ? 8.227 -31.359 -30.391 1 64.44 2 SER B C 1
ATOM 2880 O O . SER B 1 2 ? 7.68 -32.438 -30.234 1 64.44 2 SER B O 1
ATOM 2882 N N . ASP B 1 3 ? 7.773 -30.5 -29.516 1 77.56 3 ASP B N 1
ATOM 2883 C CA . ASP B 1 3 ? 6.41 -30.422 -29 1 77.56 3 ASP B CA 1
ATOM 2884 C C . ASP B 1 3 ? 5.395 -30.391 -30.141 1 77.56 3 ASP B C 1
ATOM 2886 O O . ASP B 1 3 ? 5.25 -29.375 -30.828 1 77.56 3 ASP B O 1
ATOM 2890 N N . PRO B 1 4 ? 4.867 -31.688 -30.469 1 79.12 4 PRO B N 1
ATOM 2891 C CA . PRO B 1 4 ? 3.959 -31.766 -31.609 1 79.12 4 PRO B CA 1
ATOM 2892 C C . PRO B 1 4 ? 2.832 -30.734 -31.547 1 79.12 4 PRO B C 1
ATOM 2894 O O . PRO B 1 4 ? 2.346 -30.281 -32.594 1 79.12 4 PRO B O 1
ATOM 2897 N N . SER B 1 5 ? 2.506 -30.391 -30.312 1 80.88 5 SER B N 1
ATOM 2898 C CA . SER B 1 5 ? 1.396 -29.453 -30.156 1 80.88 5 SER B CA 1
ATOM 2899 C C . SER B 1 5 ? 1.769 -28.062 -30.672 1 80.88 5 SER B C 1
ATOM 2901 O O . SER B 1 5 ? 0.894 -27.234 -30.922 1 80.88 5 SER B O 1
ATOM 2903 N N . LEU B 1 6 ? 3.068 -27.891 -30.984 1 82 6 LEU B N 1
ATOM 2904 C CA . LEU B 1 6 ? 3.516 -26.547 -31.359 1 82 6 LEU B CA 1
ATOM 2905 C C . LEU B 1 6 ? 4.137 -26.547 -32.75 1 82 6 LEU B C 1
ATOM 2907 O O . LEU B 1 6 ? 4.535 -25.5 -33.25 1 82 6 LEU B O 1
ATOM 2911 N N . SER B 1 7 ? 4.266 -27.719 -33.312 1 78.94 7 SER B N 1
ATOM 2912 C CA . SER B 1 7 ? 4.965 -27.875 -34.562 1 78.94 7 SER B CA 1
ATOM 2913 C C . SER B 1 7 ? 4.406 -26.938 -35.625 1 78.94 7 SER B C 1
ATOM 2915 O O . SER B 1 7 ? 5.164 -26.328 -36.375 1 78.94 7 SER B O 1
ATOM 2917 N N . TRP B 1 8 ? 3.047 -26.875 -35.562 1 77.25 8 TRP B N 1
ATOM 2918 C CA . TRP B 1 8 ? 2.428 -26.047 -36.594 1 77.25 8 TRP B CA 1
ATOM 2919 C C . TRP B 1 8 ? 2.732 -24.578 -36.344 1 77.25 8 TRP B C 1
ATOM 2921 O O . TRP B 1 8 ? 2.76 -23.781 -37.312 1 77.25 8 TRP B O 1
ATOM 2931 N N . LEU B 1 9 ? 3.018 -24.156 -35.188 1 77.25 9 LEU B N 1
ATOM 2932 C CA . LEU B 1 9 ? 3.334 -22.766 -34.875 1 77.25 9 LEU B CA 1
ATOM 2933 C C . LEU B 1 9 ? 4.707 -22.375 -35.438 1 77.25 9 LEU B C 1
ATOM 2935 O O . LEU B 1 9 ? 4.891 -21.281 -35.938 1 77.25 9 LEU B O 1
ATOM 2939 N N . TYR B 1 10 ? 5.594 -23.297 -35.375 1 75.25 10 TYR B N 1
ATOM 2940 C CA . TYR B 1 10 ? 6.93 -23.047 -35.906 1 75.25 10 TYR B CA 1
ATOM 2941 C C . TYR B 1 10 ? 6.891 -22.906 -37.406 1 75.25 10 TYR B C 1
ATOM 2943 O O . TYR B 1 10 ? 7.617 -22.078 -38 1 75.25 10 TYR B O 1
ATOM 2951 N N . LYS B 1 11 ? 6.039 -23.641 -37.969 1 75.75 11 LYS B N 1
ATOM 2952 C CA . LYS B 1 11 ? 5.875 -23.547 -39.406 1 75.75 11 LYS B CA 1
ATOM 2953 C C . LYS B 1 11 ? 5.32 -22.188 -39.812 1 75.75 11 LYS B C 1
ATOM 2955 O O . LYS B 1 11 ? 5.707 -21.641 -40.844 1 75.75 11 LYS B O 1
ATOM 2960 N N . GLN B 1 12 ? 4.461 -21.719 -39 1 75 12 GLN B N 1
ATOM 2961 C CA . GLN B 1 12 ? 3.891 -20.406 -39.281 1 75 12 GLN B CA 1
ATOM 2962 C C . GLN B 1 12 ? 4.961 -19.312 -39.219 1 75 12 GLN B C 1
ATOM 2964 O O . GLN B 1 12 ? 4.93 -18.359 -40 1 75 12 GLN B O 1
ATOM 2969 N N . VAL B 1 13 ? 5.832 -19.375 -38.344 1 72.56 13 VAL B N 1
ATOM 2970 C CA . VAL B 1 13 ? 6.93 -18.422 -38.219 1 72.56 13 VAL B CA 1
ATOM 2971 C C . VAL B 1 13 ? 7.812 -18.484 -39.469 1 72.56 13 VAL B C 1
ATOM 2973 O O . VAL B 1 13 ? 8.219 -17.453 -40 1 72.56 13 VAL B O 1
ATOM 2976 N N . GLU B 1 14 ? 8.086 -19.688 -39.844 1 70 14 GLU B N 1
ATOM 2977 C CA . GLU B 1 14 ? 8.961 -19.891 -41 1 70 14 GLU B CA 1
ATOM 2978 C C . GLU B 1 14 ? 8.328 -19.344 -42.281 1 70 14 GLU B C 1
ATOM 2980 O O . GLU B 1 14 ? 9.023 -18.797 -43.125 1 70 14 GLU B O 1
ATOM 2985 N N . ASN B 1 15 ? 7.035 -19.516 -42.344 1 69.44 15 ASN B N 1
ATOM 2986 C CA . ASN B 1 15 ? 6.352 -19.109 -43.562 1 69.44 15 ASN B CA 1
ATOM 2987 C C . ASN B 1 15 ? 6.062 -17.609 -43.562 1 69.44 15 ASN B C 1
ATOM 2989 O O . ASN B 1 15 ? 5.617 -17.062 -44.562 1 69.44 15 ASN B O 1
ATOM 2993 N N . GLY B 1 16 ? 6.605 -16.875 -42.469 1 64.38 16 GLY B N 1
ATOM 2994 C CA . GLY B 1 16 ? 6.359 -15.438 -42.406 1 64.38 16 GLY B CA 1
ATOM 2995 C C . GLY B 1 16 ? 4.883 -15.086 -42.344 1 64.38 16 GLY B C 1
ATOM 2996 O O . GLY B 1 16 ? 4.5 -13.945 -42.594 1 64.38 16 GLY B O 1
ATOM 2997 N N . GLU B 1 17 ? 4.047 -16.062 -42.344 1 56.25 17 GLU B N 1
ATOM 2998 C CA . GLU B 1 17 ? 2.598 -15.867 -42.375 1 56.25 17 GLU B CA 1
ATOM 2999 C C . GLU B 1 17 ? 2.055 -15.508 -41 1 56.25 17 GLU B C 1
ATOM 3001 O O . GLU B 1 17 ? 1.761 -16.391 -40.188 1 56.25 17 GLU B O 1
ATOM 3006 N N . GLY B 1 18 ? 2.588 -14.641 -40.375 1 54.66 18 GLY B N 1
ATOM 3007 C CA . GLY B 1 18 ? 2.271 -14.281 -39 1 54.66 18 GLY B CA 1
ATOM 3008 C C . GLY B 1 18 ? 0.781 -14.195 -38.719 1 54.66 18 GLY B C 1
ATOM 3009 O O . GLY B 1 18 ? 0.359 -14 -37.594 1 54.66 18 GLY B O 1
ATOM 3010 N N . LYS B 1 19 ? -0.031 -13.789 -39.75 1 56.16 19 LYS B N 1
ATOM 3011 C CA . LYS B 1 19 ? -1.408 -13.383 -39.5 1 56.16 19 LYS B CA 1
ATOM 3012 C C . LYS B 1 19 ? -2.369 -14.555 -39.656 1 56.16 19 LYS B C 1
ATOM 3014 O O . LYS B 1 19 ? -2.447 -15.148 -40.75 1 56.16 19 LYS B O 1
ATOM 3019 N N . GLN B 1 20 ? -2.451 -15.398 -38.625 1 55.03 20 GLN B N 1
ATOM 3020 C CA . GLN B 1 20 ? -3.686 -16.156 -38.75 1 55.03 20 GLN B CA 1
ATOM 3021 C C . GLN B 1 20 ? -4.91 -15.266 -38.594 1 55.03 20 GLN B C 1
ATOM 3023 O O . GLN B 1 20 ? -4.797 -14.133 -38.125 1 55.03 20 GLN B O 1
ATOM 3028 N N . GLY B 1 21 ? -6.043 -15.656 -39.25 1 53.12 21 GLY B N 1
ATOM 3029 C CA . GLY B 1 21 ? -7.328 -14.984 -39.125 1 53.12 21 GLY B CA 1
ATOM 3030 C C . GLY B 1 21 ? -7.574 -14.414 -37.75 1 53.12 21 GLY B C 1
ATOM 3031 O O . GLY B 1 21 ? -8.352 -13.469 -37.594 1 53.12 21 GLY B O 1
ATOM 3032 N N . SER B 1 22 ? -6.969 -14.945 -36.781 1 60.94 22 SER B N 1
ATOM 3033 C CA . SER B 1 22 ? -7.301 -14.555 -35.438 1 60.94 22 SER B CA 1
ATOM 3034 C C . SER B 1 22 ? -6.43 -13.398 -34.969 1 60.94 22 SER B C 1
ATOM 3036 O O . SER B 1 22 ? -6.59 -12.906 -33.844 1 60.94 22 SER B O 1
ATOM 3038 N N . GLY B 1 23 ? -5.66 -12.812 -35.875 1 72.5 23 GLY B N 1
ATOM 3039 C CA . GLY B 1 23 ? -4.852 -11.672 -35.5 1 72.5 23 GLY B CA 1
ATOM 3040 C C . GLY B 1 23 ? -3.639 -12.055 -34.656 1 72.5 23 GLY B C 1
ATOM 3041 O O . GLY B 1 23 ? -2.928 -11.188 -34.156 1 72.5 23 GLY B O 1
ATOM 3042 N N . LEU B 1 24 ? -3.373 -13.414 -34.594 1 81.31 24 LEU B N 1
ATOM 3043 C CA . LEU B 1 24 ? -2.219 -13.883 -33.844 1 81.31 24 LEU B CA 1
ATOM 3044 C C . LEU B 1 24 ? -1.014 -14.078 -34.75 1 81.31 24 LEU B C 1
ATOM 3046 O O . LEU B 1 24 ? -1.153 -14.57 -35.875 1 81.31 24 LEU B O 1
ATOM 3050 N N . ARG B 1 25 ? 0.149 -13.562 -34.312 1 85.38 25 ARG B N 1
ATOM 3051 C CA . ARG B 1 25 ? 1.432 -13.742 -35 1 85.38 25 ARG B CA 1
ATOM 3052 C C . ARG B 1 25 ? 2.436 -14.438 -34.062 1 85.38 25 ARG B C 1
ATOM 3054 O O . ARG B 1 25 ? 2.436 -14.211 -32.875 1 85.38 25 ARG B O 1
ATOM 3061 N N . PHE B 1 26 ? 3.16 -15.297 -34.75 1 89.19 26 PHE B N 1
ATOM 3062 C CA . PHE B 1 26 ? 4.141 -16.047 -33.969 1 89.19 26 PHE B CA 1
ATOM 3063 C C . PHE B 1 26 ? 5.559 -15.641 -34.375 1 89.19 26 PHE B C 1
ATOM 3065 O O . PHE B 1 26 ? 5.844 -15.414 -35.562 1 89.19 26 PHE B O 1
ATOM 3072 N N . LEU B 1 27 ? 6.391 -15.477 -33.406 1 88.38 27 LEU B N 1
ATOM 3073 C CA . LEU B 1 27 ? 7.777 -15.086 -33.656 1 88.38 27 LEU B CA 1
ATOM 3074 C C . LEU B 1 27 ? 8.719 -15.812 -32.688 1 88.38 27 LEU B C 1
ATOM 3076 O O . LEU B 1 27 ? 8.32 -16.219 -31.609 1 88.38 27 LEU B O 1
ATOM 3080 N N . VAL B 1 28 ? 9.922 -16.031 -33.156 1 88.25 28 VAL B N 1
ATOM 3081 C CA . VAL B 1 28 ? 10.969 -16.641 -32.344 1 88.25 28 VAL B CA 1
ATOM 3082 C C . VAL B 1 28 ? 12.023 -15.594 -32 1 88.25 28 VAL B C 1
ATOM 3084 O O . VAL B 1 28 ? 12.562 -14.922 -32.875 1 88.25 28 VAL B O 1
ATOM 3087 N N . GLU B 1 29 ? 12.109 -15.352 -30.719 1 87.25 29 GLU B N 1
ATOM 3088 C CA . GLU B 1 29 ? 13.148 -14.461 -30.203 1 87.25 29 GLU B CA 1
ATOM 3089 C C . GLU B 1 29 ? 14.047 -15.18 -29.203 1 87.25 29 GLU B C 1
ATOM 3091 O O . GLU B 1 29 ? 13.562 -15.703 -28.188 1 87.25 29 GLU B O 1
ATOM 3096 N N . ASN B 1 30 ? 15.344 -15.18 -29.484 1 87.31 30 ASN B N 1
ATOM 3097 C CA . ASN B 1 30 ? 16.297 -15.836 -28.594 1 87.31 30 ASN B CA 1
ATOM 3098 C C . ASN B 1 30 ? 15.898 -17.297 -28.328 1 87.31 30 ASN B C 1
ATOM 3100 O O . ASN B 1 30 ? 15.836 -17.719 -27.172 1 87.31 30 ASN B O 1
ATOM 3104 N N . ASP B 1 31 ? 15.398 -17.922 -29.359 1 85 31 ASP B N 1
ATOM 3105 C CA . ASP B 1 31 ? 15.086 -19.344 -29.344 1 85 31 ASP B CA 1
ATOM 3106 C C . ASP B 1 31 ? 13.82 -19.625 -28.531 1 85 31 ASP B C 1
ATOM 3108 O O . ASP B 1 31 ? 13.609 -20.75 -28.078 1 85 31 ASP B O 1
ATOM 3112 N N . ILE B 1 32 ? 13.117 -18.562 -28.328 1 89.12 32 ILE B N 1
ATOM 3113 C CA . ILE B 1 32 ? 11.852 -18.719 -27.625 1 89.12 32 ILE B CA 1
ATOM 3114 C C . ILE B 1 32 ? 10.695 -18.312 -28.531 1 89.12 32 ILE B C 1
ATOM 3116 O O . ILE B 1 32 ? 10.766 -17.297 -29.219 1 89.12 32 ILE B O 1
ATOM 3120 N N . LEU B 1 33 ? 9.727 -19.172 -28.531 1 90.56 33 LEU B N 1
ATOM 3121 C CA . LEU B 1 33 ? 8.547 -18.906 -29.359 1 90.56 33 LEU B CA 1
ATOM 3122 C C . LEU B 1 33 ? 7.547 -18.031 -28.625 1 90.56 33 LEU B C 1
ATOM 3124 O O . LEU B 1 33 ? 7.223 -18.281 -27.469 1 90.56 33 LEU B O 1
ATOM 3128 N N . TYR B 1 34 ? 7.102 -16.969 -29.312 1 93.31 34 TYR B N 1
ATOM 3129 C CA . TYR B 1 34 ? 6.117 -16.047 -28.766 1 93.31 34 TYR B CA 1
ATOM 3130 C C . TYR B 1 34 ? 4.898 -15.938 -29.672 1 93.31 34 TYR B C 1
ATOM 3132 O O . TYR B 1 34 ? 5.008 -16.094 -30.891 1 93.31 34 TYR B O 1
ATOM 3140 N N . ALA B 1 35 ? 3.799 -15.781 -29.016 1 91.88 35 ALA B N 1
ATOM 3141 C CA . ALA B 1 35 ? 2.576 -15.383 -29.703 1 91.88 35 ALA B CA 1
ATOM 3142 C C . ALA B 1 35 ? 2.277 -13.906 -29.484 1 91.88 35 ALA B C 1
ATOM 3144 O O . ALA B 1 35 ? 2.225 -13.438 -28.344 1 91.88 35 ALA B O 1
ATOM 3145 N N . THR B 1 36 ? 2.162 -13.18 -30.594 1 90.25 36 THR B N 1
ATOM 3146 C CA . THR B 1 36 ? 1.883 -11.75 -30.484 1 90.25 36 THR B CA 1
ATOM 3147 C C . THR B 1 36 ? 0.514 -11.422 -31.062 1 90.25 36 THR B C 1
ATOM 3149 O O . THR B 1 36 ? 0.118 -11.984 -32.094 1 90.25 36 THR B O 1
ATOM 3152 N N . GLY B 1 37 ? -0.251 -10.641 -30.297 1 85.12 37 GLY B N 1
ATOM 3153 C CA . GLY B 1 37 ? -1.574 -10.195 -30.703 1 85.12 37 GLY B CA 1
ATOM 3154 C C . GLY B 1 37 ? -2.084 -9.016 -29.891 1 85.12 37 GLY B C 1
ATOM 3155 O O . GLY B 1 37 ? -1.298 -8.188 -29.438 1 85.12 37 GLY B O 1
ATOM 3156 N N . GLU B 1 38 ? -3.363 -8.906 -29.812 1 77.31 38 GLU B N 1
ATOM 3157 C CA . GLU B 1 38 ? -3.99 -7.809 -29.094 1 77.31 38 GLU B CA 1
ATOM 3158 C C . GLU B 1 38 ? -3.629 -7.844 -27.609 1 77.31 38 GLU B C 1
ATOM 3160 O O . GLU B 1 38 ? -3.504 -6.793 -26.969 1 77.31 38 GLU B O 1
ATOM 3165 N N . ALA B 1 39 ? -3.34 -9.023 -27.188 1 81.06 39 ALA B N 1
ATOM 3166 C CA . ALA B 1 39 ? -3.057 -9.211 -25.766 1 81.06 39 ALA B CA 1
ATOM 3167 C C . ALA B 1 39 ? -1.579 -8.969 -25.469 1 81.06 39 ALA B C 1
ATOM 3169 O O . ALA B 1 39 ? -1.141 -9.109 -24.328 1 81.06 39 ALA B O 1
ATOM 3170 N N . GLY B 1 40 ? -0.852 -8.727 -26.516 1 86.38 40 GLY B N 1
ATOM 3171 C CA . GLY B 1 40 ? 0.568 -8.484 -26.312 1 86.38 40 GLY B CA 1
ATOM 3172 C C . GLY B 1 40 ? 1.43 -9.688 -26.656 1 86.38 40 GLY B C 1
ATOM 3173 O O . GLY B 1 40 ? 0.998 -10.578 -27.391 1 86.38 40 GLY B O 1
ATOM 3174 N N . LYS B 1 41 ? 2.654 -9.633 -26.234 1 92.5 41 LYS B N 1
ATOM 3175 C CA . LYS B 1 41 ? 3.611 -10.711 -26.453 1 92.5 41 LYS B CA 1
ATOM 3176 C C . LYS B 1 41 ? 3.508 -11.781 -25.375 1 92.5 41 LYS B C 1
ATOM 3178 O O . LYS B 1 41 ? 3.744 -11.5 -24.188 1 92.5 41 LYS B O 1
ATOM 3183 N N . ARG B 1 42 ? 3.164 -12.953 -25.734 1 95.12 42 ARG B N 1
ATOM 3184 C CA . ARG B 1 42 ? 2.963 -14.047 -24.797 1 95.12 42 ARG B CA 1
ATOM 3185 C C . ARG B 1 42 ? 3.918 -15.203 -25.078 1 95.12 42 ARG B C 1
ATOM 3187 O O . ARG B 1 42 ? 4.16 -15.539 -26.25 1 95.12 42 ARG B O 1
ATOM 3194 N N . LEU B 1 43 ? 4.43 -15.734 -24.078 1 95.31 43 LEU B N 1
ATOM 3195 C CA . LEU B 1 43 ? 5.344 -16.859 -24.203 1 95.31 43 LEU B CA 1
ATOM 3196 C C . LEU B 1 43 ? 4.578 -18.156 -24.516 1 95.31 43 LEU B C 1
ATOM 3198 O O . LEU B 1 43 ? 3.629 -18.484 -23.797 1 95.31 43 LEU B O 1
ATOM 3202 N N . VAL B 1 44 ? 4.969 -18.797 -25.594 1 94 44 VAL B N 1
ATOM 3203 C CA . VAL B 1 44 ? 4.324 -20.047 -25.938 1 94 44 VAL B CA 1
ATOM 3204 C C . VAL B 1 44 ? 4.863 -21.172 -25.047 1 94 44 VAL B C 1
ATOM 3206 O O . VAL B 1 44 ? 6.078 -21.344 -24.938 1 94 44 VAL B O 1
ATOM 3209 N N . VAL B 1 45 ? 3.934 -21.938 -24.406 1 94.56 45 VAL B N 1
ATOM 3210 C CA . VAL B 1 45 ? 4.32 -22.922 -23.391 1 94.56 45 VAL B CA 1
ATOM 3211 C C . VAL B 1 45 ? 4.25 -24.328 -23.984 1 94.56 45 VAL B C 1
ATOM 3213 O O . VAL B 1 45 ? 3.203 -24.75 -24.469 1 94.56 45 VAL B O 1
ATOM 3216 N N . PRO B 1 46 ? 5.344 -25.016 -23.953 1 91.88 46 PRO B N 1
ATOM 3217 C CA . PRO B 1 46 ? 5.316 -26.422 -24.406 1 91.88 46 PRO B CA 1
ATOM 3218 C C . PRO B 1 46 ? 4.457 -27.312 -23.5 1 91.88 46 PRO B C 1
ATOM 3220 O O . PRO B 1 46 ? 4.199 -26.953 -22.344 1 91.88 46 PRO B O 1
ATOM 3223 N N . VAL B 1 47 ? 4.074 -28.375 -23.984 1 91.5 47 VAL B N 1
ATOM 3224 C CA . VAL B 1 47 ? 3.152 -29.297 -23.328 1 91.5 47 VAL B CA 1
ATOM 3225 C C . VAL B 1 47 ? 3.738 -29.734 -21.984 1 91.5 47 VAL B C 1
ATOM 3227 O O . VAL B 1 47 ? 3.018 -29.844 -20.984 1 91.5 47 VAL B O 1
ATOM 3230 N N . SER B 1 48 ? 5.016 -29.984 -21.938 1 88.75 48 SER B N 1
ATOM 3231 C CA . SER B 1 48 ? 5.672 -30.516 -20.75 1 88.75 48 SER B CA 1
ATOM 3232 C C . SER B 1 48 ? 5.617 -29.516 -19.594 1 88.75 48 SER B C 1
ATOM 3234 O O . SER B 1 48 ? 5.707 -29.906 -18.422 1 88.75 48 SER B O 1
ATOM 3236 N N . CYS B 1 49 ? 5.387 -28.234 -19.875 1 91.88 49 CYS B N 1
ATOM 3237 C CA . CYS B 1 49 ? 5.449 -27.203 -18.844 1 91.88 49 CYS B CA 1
ATOM 3238 C C . CYS B 1 49 ? 4.051 -26.719 -18.469 1 91.88 49 CYS B C 1
ATOM 3240 O O . CYS B 1 49 ? 3.885 -25.984 -17.5 1 91.88 49 CYS B O 1
ATOM 3242 N N . ARG B 1 50 ? 3.102 -27.141 -19.203 1 93.25 50 ARG B N 1
ATOM 3243 C CA . ARG B 1 50 ? 1.748 -26.609 -19.047 1 93.25 50 ARG B CA 1
ATOM 3244 C C . ARG B 1 50 ? 1.175 -26.984 -17.688 1 93.25 50 ARG B C 1
ATOM 3246 O O . ARG B 1 50 ? 0.524 -26.156 -17.031 1 93.25 50 ARG B O 1
ATOM 3253 N N . PRO B 1 51 ? 1.442 -28.203 -17.172 1 91.56 51 PRO B N 1
ATOM 3254 C CA . PRO B 1 51 ? 0.949 -28.516 -15.82 1 91.56 51 PRO B CA 1
ATOM 3255 C C . PRO B 1 51 ? 1.506 -27.578 -14.758 1 91.56 51 PRO B C 1
ATOM 3257 O O . PRO B 1 51 ? 0.782 -27.188 -13.844 1 91.56 51 PRO B O 1
ATOM 3260 N N . LEU B 1 52 ? 2.693 -27.203 -14.906 1 87.81 52 LEU B N 1
ATOM 3261 C CA . LEU B 1 52 ? 3.326 -26.297 -13.961 1 87.81 52 LEU B CA 1
ATOM 3262 C C . LEU B 1 52 ? 2.666 -24.922 -14 1 87.81 52 LEU B C 1
ATOM 3264 O O . LEU B 1 52 ? 2.332 -24.344 -12.961 1 87.81 52 LEU B O 1
ATOM 3268 N N . VAL B 1 53 ? 2.484 -24.422 -15.156 1 92.62 53 VAL B N 1
ATOM 3269 C CA . VAL B 1 53 ? 1.919 -23.094 -15.336 1 92.62 53 VAL B CA 1
ATOM 3270 C C . VAL B 1 53 ? 0.478 -23.078 -14.836 1 92.62 53 VAL B C 1
ATOM 3272 O O . VAL B 1 53 ? 0.051 -22.109 -14.195 1 92.62 53 VAL B O 1
ATOM 3275 N N . LEU B 1 54 ? -0.244 -24.156 -15.086 1 94.56 54 LEU B N 1
ATOM 3276 C CA . LEU B 1 54 ? -1.617 -24.281 -14.602 1 94.56 54 LEU B CA 1
ATOM 3277 C C . LEU B 1 54 ? -1.659 -24.312 -13.078 1 94.56 54 LEU B C 1
ATOM 3279 O O . LEU B 1 54 ? -2.508 -23.672 -12.461 1 94.56 54 LEU B O 1
ATOM 3283 N N . HIS B 1 55 ? -0.789 -24.984 -12.523 1 90.56 55 HIS B N 1
ATOM 3284 C CA . HIS B 1 55 ? -0.697 -25.078 -11.07 1 90.56 55 HIS B CA 1
ATOM 3285 C C . HIS B 1 55 ? -0.432 -23.719 -10.445 1 90.56 55 HIS B C 1
ATOM 3287 O O . HIS B 1 55 ? -1.109 -23.312 -9.492 1 90.56 55 HIS B O 1
ATOM 3293 N N . LEU B 1 56 ? 0.448 -22.953 -11.039 1 88.12 56 LEU B N 1
ATOM 3294 C CA . LEU B 1 56 ? 0.826 -21.641 -10.531 1 88.12 56 LEU B CA 1
ATOM 3295 C C . LEU B 1 56 ? -0.301 -20.625 -10.734 1 88.12 56 LEU B C 1
ATOM 3297 O O . LEU B 1 56 ? -0.454 -19.688 -9.945 1 88.12 56 LEU B O 1
ATOM 3301 N N . ALA B 1 57 ? -1.046 -20.891 -11.695 1 94.06 57 ALA B N 1
ATOM 3302 C CA . ALA B 1 57 ? -2.088 -19.938 -12.055 1 94.06 57 ALA B CA 1
ATOM 3303 C C . ALA B 1 57 ? -3.365 -20.188 -11.258 1 94.06 57 ALA B C 1
ATOM 3305 O O . ALA B 1 57 ? -4.27 -19.344 -11.234 1 94.06 57 ALA B O 1
ATOM 3306 N N . HIS B 1 58 ? -3.449 -21.328 -10.539 1 93.38 58 HIS B N 1
ATOM 3307 C CA . HIS B 1 58 ? -4.723 -21.688 -9.93 1 93.38 58 HIS B CA 1
ATOM 3308 C C . HIS B 1 58 ? -4.531 -22.141 -8.484 1 93.38 58 HIS B C 1
ATOM 3310 O O . HIS B 1 58 ? -5.191 -21.625 -7.574 1 93.38 58 HIS B O 1
ATOM 3316 N N . THR B 1 59 ? -3.654 -22.938 -8.234 1 88.75 59 THR B N 1
ATOM 3317 C CA . THR B 1 59 ? -3.672 -23.797 -7.059 1 88.75 59 THR B CA 1
ATOM 3318 C C . THR B 1 59 ? -2.902 -23.156 -5.906 1 88.75 59 THR B C 1
ATOM 3320 O O . THR B 1 59 ? -3.254 -23.328 -4.738 1 88.75 59 THR B O 1
ATOM 3323 N N . ILE B 1 60 ? -1.898 -22.391 -6.234 1 84.62 60 ILE B N 1
ATOM 3324 C CA . ILE B 1 60 ? -1.071 -21.828 -5.172 1 84.62 60 ILE B CA 1
ATOM 3325 C C . ILE B 1 60 ? -1.794 -20.656 -4.52 1 84.62 60 ILE B C 1
ATOM 3327 O O . ILE B 1 60 ? -2.67 -20.047 -5.133 1 84.62 60 ILE B O 1
ATOM 3331 N N . PRO B 1 61 ? -1.422 -20.297 -3.348 1 84.5 61 PRO B N 1
ATOM 3332 C CA . PRO B 1 61 ? -2.096 -19.219 -2.627 1 84.5 61 PRO B CA 1
ATOM 3333 C C . PRO B 1 61 ? -2.07 -17.891 -3.389 1 84.5 61 PRO B C 1
ATOM 3335 O O . PRO B 1 61 ? -3.053 -17.141 -3.369 1 84.5 61 PRO B O 1
ATOM 3338 N N . TRP B 1 62 ? -1.008 -17.656 -4.129 1 87.31 62 TRP B N 1
ATOM 3339 C CA . TRP B 1 62 ? -0.858 -16.438 -4.895 1 87.31 62 TRP B CA 1
ATOM 3340 C C . TRP B 1 62 ? -1.896 -16.359 -6.008 1 87.31 62 TRP B C 1
ATOM 3342 O O . TRP B 1 62 ? -2.1 -15.289 -6.602 1 87.31 62 TRP B O 1
ATOM 3352 N N . ALA B 1 63 ? -2.492 -17.469 -6.273 1 91.5 63 ALA B N 1
ATOM 3353 C CA . ALA B 1 63 ? -3.496 -17.516 -7.332 1 91.5 63 ALA B CA 1
ATOM 3354 C C . ALA B 1 63 ? -4.895 -17.703 -6.758 1 91.5 63 ALA B C 1
ATOM 3356 O O . ALA B 1 63 ? -5.895 -17.469 -7.445 1 91.5 63 ALA B O 1
ATOM 3357 N N . GLY B 1 64 ? -5.016 -18.219 -5.602 1 90.88 64 GLY B N 1
ATOM 3358 C CA . GLY B 1 64 ? -6.203 -18.141 -4.758 1 90.88 64 GLY B CA 1
ATOM 3359 C C . GLY B 1 64 ? -7.328 -19.031 -5.242 1 90.88 64 GLY B C 1
ATOM 3360 O O . GLY B 1 64 ? -8.492 -18.797 -4.914 1 90.88 64 GLY B O 1
ATOM 3361 N N . HIS B 1 65 ? -7.074 -19.953 -6.184 1 92.94 65 HIS B N 1
ATOM 3362 C CA . HIS B 1 65 ? -8.086 -20.875 -6.695 1 92.94 65 HIS B CA 1
ATOM 3363 C C . HIS B 1 65 ? -9.266 -20.109 -7.293 1 92.94 65 HIS B C 1
ATOM 3365 O O . HIS B 1 65 ? -10.422 -20.484 -7.098 1 92.94 65 HIS B O 1
ATOM 3371 N N . LEU B 1 66 ? -8.977 -19.047 -7.898 1 93.12 66 LEU B N 1
ATOM 3372 C CA . LEU B 1 66 ? -10.039 -18.281 -8.555 1 93.12 66 LEU B CA 1
ATOM 3373 C C . LEU B 1 66 ? -10.641 -19.062 -9.711 1 93.12 66 LEU B C 1
ATOM 3375 O O . LEU B 1 66 ? -10.07 -20.062 -10.148 1 93.12 66 LEU B O 1
ATOM 3379 N N . GLY B 1 67 ? -11.758 -18.672 -10.211 1 92.38 67 GLY B N 1
ATOM 3380 C CA . GLY B 1 67 ? -12.523 -19.391 -11.211 1 92.38 67 GLY B CA 1
ATOM 3381 C C . GLY B 1 67 ? -11.797 -19.531 -12.539 1 92.38 67 GLY B C 1
ATOM 3382 O O . GLY B 1 67 ? -10.695 -19 -12.703 1 92.38 67 GLY B O 1
ATOM 3383 N N . GLN B 1 68 ? -12.438 -20.25 -13.438 1 94.44 68 GLN B N 1
ATOM 3384 C CA . GLN B 1 68 ? -11.852 -20.594 -14.727 1 94.44 68 GLN B CA 1
ATOM 3385 C C . GLN B 1 68 ? -11.516 -19.344 -15.531 1 94.44 68 GLN B C 1
ATOM 3387 O O . GLN B 1 68 ? -10.43 -19.25 -16.109 1 94.44 68 GLN B O 1
ATOM 3392 N N . GLN B 1 69 ? -12.406 -18.438 -15.539 1 93.69 69 GLN B N 1
ATOM 3393 C CA . GLN B 1 69 ? -12.188 -17.219 -16.328 1 93.69 69 GLN B CA 1
ATOM 3394 C C . GLN B 1 69 ? -11.016 -16.422 -15.781 1 93.69 69 GLN B C 1
ATOM 3396 O O . GLN B 1 69 ? -10.164 -15.961 -16.547 1 93.69 69 GLN B O 1
ATOM 3401 N N . LYS B 1 70 ? -10.977 -16.234 -14.523 1 95 70 LYS B N 1
ATOM 3402 C CA . LYS B 1 70 ? -9.898 -15.484 -13.898 1 95 70 LYS B CA 1
ATOM 3403 C C . LYS B 1 70 ? -8.555 -16.188 -14.07 1 95 70 LYS B C 1
ATOM 3405 O O . LYS B 1 70 ? -7.531 -15.547 -14.312 1 95 70 LYS B O 1
ATOM 3410 N N . THR B 1 71 ? -8.586 -17.5 -13.938 1 96.75 71 THR B N 1
ATOM 3411 C CA . THR B 1 71 ? -7.375 -18.281 -14.156 1 96.75 71 THR B CA 1
ATOM 3412 C C . THR B 1 71 ? -6.883 -18.125 -15.594 1 96.75 71 THR B C 1
ATOM 3414 O O . THR B 1 71 ? -5.688 -17.953 -15.828 1 96.75 71 THR B O 1
ATOM 3417 N N . TYR B 1 72 ? -7.832 -18.141 -16.484 1 96.56 72 TYR B N 1
ATOM 3418 C CA . TYR B 1 72 ? -7.484 -17.969 -17.891 1 96.56 72 TYR B CA 1
ATOM 3419 C C . TYR B 1 72 ? -6.887 -16.578 -18.141 1 96.56 72 TYR B C 1
ATOM 3421 O O . TYR B 1 72 ? -5.887 -16.453 -18.844 1 96.56 72 TYR B O 1
ATOM 3429 N N . MET B 1 73 ? -7.477 -15.602 -17.594 1 94.44 73 MET B N 1
ATOM 3430 C CA . MET B 1 73 ? -6.984 -14.242 -17.766 1 94.44 73 MET B CA 1
ATOM 3431 C C . MET B 1 73 ? -5.586 -14.086 -17.188 1 94.44 73 MET B C 1
ATOM 3433 O O . MET B 1 73 ? -4.742 -13.391 -17.75 1 94.44 73 MET B O 1
ATOM 3437 N N . ARG B 1 74 ? -5.367 -14.719 -16.094 1 95.75 74 ARG B N 1
ATOM 3438 C CA . ARG B 1 74 ? -4.055 -14.695 -15.453 1 95.75 74 ARG B CA 1
ATOM 3439 C C . ARG B 1 74 ? -2.992 -15.297 -16.375 1 95.75 74 ARG B C 1
ATOM 3441 O O . ARG B 1 74 ? -1.906 -14.734 -16.531 1 95.75 74 ARG B O 1
ATOM 3448 N N . LEU B 1 75 ? -3.297 -16.328 -17.016 1 96.69 75 LEU B N 1
ATOM 3449 C CA . LEU B 1 75 ? -2.371 -17.031 -17.906 1 96.69 75 LEU B CA 1
ATOM 3450 C C . LEU B 1 75 ? -2.252 -16.312 -19.25 1 96.69 75 LEU B C 1
ATOM 3452 O O . LEU B 1 75 ? -1.147 -16.141 -19.766 1 96.69 75 LEU B O 1
ATOM 3456 N N . GLY B 1 76 ? -3.357 -15.891 -19.703 1 94.56 76 GLY B N 1
ATOM 3457 C CA . GLY B 1 76 ? -3.447 -15.367 -21.062 1 94.56 76 GLY B CA 1
ATOM 3458 C C . GLY B 1 76 ? -2.693 -14.062 -21.234 1 94.56 76 GLY B C 1
ATOM 3459 O O . GLY B 1 76 ? -2.375 -13.68 -22.359 1 94.56 76 GLY B O 1
ATOM 3460 N N . SER B 1 77 ? -2.43 -13.438 -20.172 1 92.62 77 SER B N 1
ATOM 3461 C CA . SER B 1 77 ? -1.68 -12.195 -20.266 1 92.62 77 SER B CA 1
ATOM 3462 C C . SER B 1 77 ? -0.182 -12.453 -20.375 1 92.62 77 SER B C 1
ATOM 3464 O O . SER B 1 77 ? 0.587 -11.555 -20.734 1 92.62 77 SER B O 1
ATOM 3466 N N . ARG B 1 78 ? 0.264 -13.703 -20.234 1 94.38 78 ARG B N 1
ATOM 3467 C CA . ARG B 1 78 ? 1.689 -14.008 -20.156 1 94.38 78 ARG B CA 1
ATOM 3468 C C . ARG B 1 78 ? 2.061 -15.148 -21.109 1 94.38 78 ARG B C 1
ATOM 3470 O O . ARG B 1 78 ? 3.156 -15.156 -21.672 1 94.38 78 ARG B O 1
ATOM 3477 N N . PHE B 1 79 ? 1.127 -16.016 -21.219 1 96.12 79 PHE B N 1
ATOM 3478 C CA . PHE B 1 79 ? 1.437 -17.266 -21.891 1 96.12 79 PHE B CA 1
ATOM 3479 C C . PHE B 1 79 ? 0.404 -17.578 -22.969 1 96.12 79 PHE B C 1
ATOM 3481 O O . PHE B 1 79 ? -0.655 -16.953 -23.016 1 96.12 79 PHE B O 1
ATOM 3488 N N . PHE B 1 80 ? 0.802 -18.547 -23.828 1 94.38 80 PHE B N 1
ATOM 3489 C CA . PHE B 1 80 ? -0.114 -19 -24.875 1 94.38 80 PHE B CA 1
ATOM 3490 C C . PHE B 1 80 ? 0.153 -20.453 -25.219 1 94.38 80 PHE B C 1
ATOM 3492 O O . PHE B 1 80 ? 1.308 -20.891 -25.281 1 94.38 80 PHE B O 1
ATOM 3499 N N . TRP B 1 81 ? -0.864 -21.172 -25.406 1 94.44 81 TRP B N 1
ATOM 3500 C CA . TRP B 1 81 ? -0.856 -22.438 -26.156 1 94.44 81 TRP B CA 1
ATOM 3501 C C . TRP B 1 81 ? -2.23 -22.719 -26.734 1 94.44 81 TRP B C 1
ATOM 3503 O O . TRP B 1 81 ? -3.24 -22.188 -26.281 1 94.44 81 TRP B O 1
ATOM 3513 N N . PRO B 1 82 ? -2.406 -23.359 -27.828 1 90.06 82 PRO B N 1
ATOM 3514 C CA . PRO B 1 82 ? -3.639 -23.453 -28.609 1 90.06 82 PRO B CA 1
ATOM 3515 C C . PRO B 1 82 ? -4.828 -23.953 -27.781 1 90.06 82 PRO B C 1
ATOM 3517 O O . PRO B 1 82 ? -5.945 -23.453 -27.953 1 90.06 82 PRO B O 1
ATOM 3520 N N . THR B 1 83 ? -4.699 -24.906 -26.828 1 93.56 83 THR B N 1
ATOM 3521 C CA . THR B 1 83 ? -5.82 -25.469 -26.078 1 93.56 83 THR B CA 1
ATOM 3522 C C . THR B 1 83 ? -5.871 -24.906 -24.672 1 93.56 83 THR B C 1
ATOM 3524 O O . THR B 1 83 ? -6.402 -25.547 -23.75 1 93.56 83 THR B O 1
ATOM 3527 N N . MET B 1 84 ? -5.402 -23.703 -24.578 1 95.75 84 MET B N 1
ATOM 3528 C CA . MET B 1 84 ? -5.227 -23.156 -23.234 1 95.75 84 MET B CA 1
ATOM 3529 C C . MET B 1 84 ? -6.566 -23.031 -22.516 1 95.75 84 MET B C 1
ATOM 3531 O O . MET B 1 84 ? -6.695 -23.438 -21.359 1 95.75 84 MET B O 1
ATOM 3535 N N . PHE B 1 85 ? -7.543 -22.469 -23.203 1 95.56 85 PHE B N 1
ATOM 3536 C CA . PHE B 1 85 ? -8.836 -22.266 -22.547 1 95.56 85 PHE B CA 1
ATOM 3537 C C . PHE B 1 85 ? -9.43 -23.594 -22.094 1 95.56 85 PHE B C 1
ATOM 3539 O O . PHE B 1 85 ? -9.898 -23.719 -20.969 1 95.56 85 PHE B O 1
ATOM 3546 N N . LYS B 1 86 ? -9.414 -24.531 -22.984 1 96.12 86 LYS B N 1
ATOM 3547 C CA . LYS B 1 86 ? -9.93 -25.859 -22.672 1 96.12 86 LYS B CA 1
ATOM 3548 C C . LYS B 1 86 ? -9.148 -26.5 -21.516 1 96.12 86 LYS B C 1
ATOM 3550 O O . LYS B 1 86 ? -9.742 -27.094 -20.625 1 96.12 86 LYS B O 1
ATOM 3555 N N . ASP B 1 87 ? -7.887 -26.344 -21.547 1 97.19 87 ASP B N 1
ATOM 3556 C CA . ASP B 1 87 ? -7.031 -26.922 -20.516 1 97.19 87 ASP B CA 1
ATOM 3557 C C . ASP B 1 87 ? -7.301 -26.281 -19.156 1 97.19 87 ASP B C 1
ATOM 3559 O O . ASP B 1 87 ? -7.332 -26.969 -18.141 1 97.19 87 ASP B O 1
ATOM 3563 N N . VAL B 1 88 ? -7.48 -24.938 -19.125 1 97.81 88 VAL B N 1
ATOM 3564 C CA . VAL B 1 88 ? -7.781 -24.219 -17.891 1 97.81 88 VAL B CA 1
ATOM 3565 C C . VAL B 1 88 ? -9.117 -24.703 -17.328 1 97.81 88 VAL B C 1
ATOM 3567 O O . VAL B 1 88 ? -9.234 -24.969 -16.141 1 97.81 88 VAL B O 1
ATOM 3570 N N . LYS B 1 89 ? -10.094 -24.766 -18.188 1 96.5 89 LYS B N 1
ATOM 3571 C CA . LYS B 1 89 ? -11.414 -25.234 -17.766 1 96.5 89 LYS B CA 1
ATOM 3572 C C . LYS B 1 89 ? -11.328 -26.625 -17.141 1 96.5 89 LYS B C 1
ATOM 3574 O O . LYS B 1 89 ? -11.891 -26.859 -16.062 1 96.5 89 LYS B O 1
ATOM 3579 N N . GLN B 1 90 ? -10.68 -27.484 -17.828 1 96.56 90 GLN B N 1
ATOM 3580 C CA . GLN B 1 90 ? -10.531 -28.859 -17.328 1 96.56 90 GLN B CA 1
ATOM 3581 C C . GLN B 1 90 ? -9.781 -28.875 -16 1 96.56 90 GLN B C 1
ATOM 3583 O O . GLN B 1 90 ? -10.188 -29.562 -15.062 1 96.56 90 GLN B O 1
ATOM 3588 N N . TYR B 1 91 ? -8.719 -28.141 -15.922 1 96.56 91 TYR B N 1
ATOM 3589 C CA . TYR B 1 91 ? -7.898 -28.094 -14.711 1 96.56 91 TYR B CA 1
ATOM 3590 C C . TYR B 1 91 ? -8.711 -27.609 -13.523 1 96.56 91 TYR B C 1
ATOM 3592 O O . TYR B 1 91 ? -8.719 -28.234 -12.461 1 96.56 91 TYR B O 1
ATOM 3600 N N . CYS B 1 92 ? -9.383 -26.484 -13.68 1 95.25 92 CYS B N 1
ATOM 3601 C CA . CYS B 1 92 ? -10.148 -25.891 -12.594 1 95.25 92 CYS B CA 1
ATOM 3602 C C . CYS B 1 92 ? -11.305 -26.797 -12.18 1 95.25 92 CYS B C 1
ATOM 3604 O O . CYS B 1 92 ? -11.625 -26.891 -11 1 95.25 92 CYS B O 1
ATOM 3606 N N . SER B 1 93 ? -11.93 -27.438 -13.148 1 93.62 93 SER B N 1
ATOM 3607 C CA . SER B 1 93 ? -13.086 -28.297 -12.875 1 93.62 93 SER B CA 1
ATOM 3608 C C . SER B 1 93 ? -12.672 -29.562 -12.148 1 93.62 93 SER B C 1
ATOM 3610 O O . SER B 1 93 ? -13.492 -30.203 -11.492 1 93.62 93 SER B O 1
ATOM 3612 N N . THR B 1 94 ? -11.414 -29.938 -12.266 1 93.62 94 THR B N 1
ATOM 3613 C CA . THR B 1 94 ? -10.953 -31.188 -11.664 1 93.62 94 THR B CA 1
ATOM 3614 C C . THR B 1 94 ? -10.102 -30.906 -10.43 1 93.62 94 THR B C 1
ATOM 3616 O O . THR B 1 94 ? -9.508 -31.828 -9.852 1 93.62 94 THR B O 1
ATOM 3619 N N . CYS B 1 95 ? -9.953 -29.672 -10.078 1 91.94 95 CYS B N 1
ATOM 3620 C CA . CYS B 1 95 ? -9.148 -29.328 -8.914 1 91.94 95 CYS B CA 1
ATOM 3621 C C . CYS B 1 95 ? -9.758 -29.906 -7.641 1 91.94 95 CYS B C 1
ATOM 3623 O O . CYS B 1 95 ? -10.914 -29.609 -7.316 1 91.94 95 CYS B O 1
ATOM 3625 N N . PRO B 1 96 ? -9.078 -30.688 -6.93 1 87.81 96 PRO B N 1
ATOM 3626 C CA . PRO B 1 96 ? -9.633 -31.328 -5.738 1 87.81 96 PRO B CA 1
ATOM 3627 C C . PRO B 1 96 ? -10.078 -30.328 -4.68 1 87.81 96 PRO B C 1
ATOM 3629 O O . PRO B 1 96 ? -11.133 -30.5 -4.062 1 87.81 96 PRO B O 1
ATOM 3632 N N . ASP B 1 97 ? -9.289 -29.312 -4.426 1 85.94 97 ASP B N 1
ATOM 3633 C CA . ASP B 1 97 ? -9.609 -28.328 -3.406 1 85.94 97 ASP B CA 1
ATOM 3634 C C . ASP B 1 97 ? -10.898 -27.578 -3.752 1 85.94 97 ASP B C 1
ATOM 3636 O O . ASP B 1 97 ? -11.719 -27.312 -2.873 1 85.94 97 ASP B O 1
ATOM 3640 N N . CYS B 1 98 ? -11.039 -27.266 -4.977 1 88.25 98 CYS B N 1
ATOM 3641 C CA . CYS B 1 98 ? -12.211 -26.531 -5.41 1 88.25 98 CYS B CA 1
ATOM 3642 C C . CYS B 1 98 ? -13.453 -27.406 -5.391 1 88.25 98 CYS B C 1
ATOM 3644 O O . CYS B 1 98 ? -14.562 -26.922 -5.16 1 88.25 98 CYS B O 1
ATOM 3646 N N . GLN B 1 99 ? -13.336 -28.625 -5.672 1 83.44 99 GLN B N 1
ATOM 3647 C CA . GLN B 1 99 ? -14.461 -29.547 -5.684 1 83.44 99 GLN B CA 1
ATOM 3648 C C . GLN B 1 99 ? -15.031 -29.734 -4.285 1 83.44 99 GLN B C 1
ATOM 3650 O O . GLN B 1 99 ? -16.25 -29.891 -4.121 1 83.44 99 GLN B O 1
ATOM 3655 N N . VAL B 1 100 ? -14.227 -29.719 -3.371 1 80.19 100 VAL B N 1
ATOM 3656 C CA . VAL B 1 100 ? -14.648 -29.953 -1.992 1 80.19 100 VAL B CA 1
ATOM 3657 C C . VAL B 1 100 ? -15.359 -28.719 -1.45 1 80.19 100 VAL B C 1
ATOM 3659 O O . VAL B 1 100 ? -16.266 -28.828 -0.629 1 80.19 100 VAL B O 1
ATOM 3662 N N . THR B 1 101 ? -15.008 -27.594 -1.917 1 71.25 101 THR B N 1
ATOM 3663 C CA . THR B 1 101 ? -15.508 -26.375 -1.304 1 71.25 101 THR B CA 1
ATOM 3664 C C . THR B 1 101 ? -16.609 -25.75 -2.154 1 71.25 101 THR B C 1
ATOM 3666 O O . THR B 1 101 ? -17.266 -24.797 -1.73 1 71.25 101 THR B O 1
ATOM 3669 N N . SER B 1 102 ? -16.859 -26.016 -3.482 1 61.19 102 SER B N 1
ATOM 3670 C CA . SER B 1 102 ? -17.688 -25.344 -4.48 1 61.19 102 SER B CA 1
ATOM 3671 C C . SER B 1 102 ? -19.172 -25.391 -4.094 1 61.19 102 SER B C 1
ATOM 3673 O O . SER B 1 102 ? -20 -24.734 -4.727 1 61.19 102 SER B O 1
ATOM 3675 N N . HIS B 1 103 ? -19.609 -25.953 -3.061 1 54.31 103 HIS B N 1
ATOM 3676 C CA . HIS B 1 103 ? -21.062 -26.125 -2.949 1 54.31 103 HIS B CA 1
ATOM 3677 C C . HIS B 1 103 ? -21.766 -24.781 -2.793 1 54.31 103 HIS B C 1
ATOM 3679 O O . HIS B 1 103 ? -23 -24.734 -2.76 1 54.31 103 HIS B O 1
ATOM 3685 N N . ILE B 1 104 ? -21.125 -23.719 -2.461 1 48.81 104 ILE B N 1
ATOM 3686 C CA . ILE B 1 104 ? -22.031 -22.609 -2.178 1 48.81 104 ILE B CA 1
ATOM 3687 C C . ILE B 1 104 ? -22.109 -21.688 -3.395 1 48.81 104 ILE B C 1
ATOM 3689 O O . ILE B 1 104 ? -21.109 -21.125 -3.828 1 48.81 104 ILE B O 1
ATOM 3693 N N . LYS B 1 105 ? -23.219 -21.828 -4.215 1 47.94 105 LYS B N 1
ATOM 3694 C CA . LYS B 1 105 ? -23.609 -21 -5.359 1 47.94 105 LYS B CA 1
ATOM 3695 C C . LYS B 1 105 ? -23.609 -19.516 -4.992 1 47.94 105 LYS B C 1
ATOM 3697 O O . LYS B 1 105 ? -24.297 -19.109 -4.047 1 47.94 105 LYS B O 1
ATOM 3702 N N . VAL B 1 106 ? -22.641 -18.797 -5.438 1 47.41 106 VAL B N 1
ATOM 3703 C CA . VAL B 1 106 ? -22.641 -17.344 -5.234 1 47.41 106 VAL B CA 1
ATOM 3704 C C . VAL B 1 106 ? -23.594 -16.688 -6.234 1 47.41 106 VAL B C 1
ATOM 3706 O O . VAL B 1 106 ? -23.562 -17 -7.426 1 47.41 106 VAL B O 1
ATOM 3709 N N . ARG B 1 107 ? -24.766 -16.188 -5.852 1 43.44 107 ARG B N 1
ATOM 3710 C CA . ARG B 1 107 ? -25.734 -15.438 -6.648 1 43.44 107 ARG B CA 1
ATOM 3711 C C . ARG B 1 107 ? -25.078 -14.242 -7.332 1 43.44 107 ARG B C 1
ATOM 3713 O O . ARG B 1 107 ? -24.297 -13.508 -6.703 1 43.44 107 ARG B O 1
ATOM 3720 N N . GLN B 1 108 ? -25.031 -14.219 -8.617 1 43.19 108 GLN B N 1
ATOM 3721 C CA . GLN B 1 108 ? -24.5 -13.125 -9.43 1 43.19 108 GLN B CA 1
ATOM 3722 C C . GLN B 1 108 ? -25.203 -11.805 -9.102 1 43.19 108 GLN B C 1
ATOM 3724 O O . GLN B 1 108 ? -26.438 -11.727 -9.133 1 43.19 108 GLN B O 1
ATOM 3729 N N . ALA B 1 109 ? -24.766 -11.047 -8.32 1 43.94 109 ALA B N 1
ATOM 3730 C CA . ALA B 1 109 ? -25.406 -9.75 -8.148 1 43.94 109 ALA B CA 1
ATOM 3731 C C . ALA B 1 109 ? -25.297 -8.906 -9.422 1 43.94 109 ALA B C 1
ATOM 3733 O O . ALA B 1 109 ? -24.297 -9.008 -10.148 1 43.94 109 ALA B O 1
ATOM 3734 N N . PRO B 1 110 ? -26.453 -8.336 -9.75 1 42.41 110 PRO B N 1
ATOM 3735 C CA . PRO B 1 110 ? -26.422 -7.484 -10.945 1 42.41 110 PRO B CA 1
ATOM 3736 C C . PRO B 1 110 ? -25.297 -6.449 -10.898 1 42.41 110 PRO B C 1
ATOM 3738 O O . PRO B 1 110 ? -24.953 -5.953 -9.828 1 42.41 110 PRO B O 1
ATOM 3741 N N . LEU B 1 111 ? -24.469 -6.422 -11.961 1 45.34 111 LEU B N 1
ATOM 3742 C CA . LEU B 1 111 ? -23.422 -5.418 -12.102 1 45.34 111 LEU B CA 1
ATOM 3743 C C . LEU B 1 111 ? -24.016 -4.016 -12.164 1 45.34 111 LEU B C 1
ATOM 3745 O O . LEU B 1 111 ? -24.922 -3.758 -12.961 1 45.34 111 LEU B O 1
ATOM 3749 N N . HIS B 1 112 ? -24.219 -3.355 -11.195 1 44.72 112 HIS B N 1
ATOM 3750 C CA . HIS B 1 112 ? -24.578 -1.951 -11.367 1 44.72 112 HIS B CA 1
ATOM 3751 C C . HIS B 1 112 ? -23.406 -1.152 -11.922 1 44.72 112 HIS B C 1
ATOM 3753 O O . HIS B 1 112 ? -22.25 -1.41 -11.578 1 44.72 112 HIS B O 1
ATOM 3759 N N . PRO B 1 113 ? -23.703 -0.429 -12.984 1 44.91 113 PRO B N 1
ATOM 3760 C CA . PRO B 1 113 ? -22.656 0.412 -13.57 1 44.91 113 PRO B CA 1
ATOM 3761 C C . PRO B 1 113 ? -21.906 1.232 -12.523 1 44.91 113 PRO B C 1
ATOM 3763 O O . PRO B 1 113 ? -22.516 1.835 -11.641 1 44.91 113 PRO B O 1
ATOM 3766 N N . LEU B 1 114 ? -20.875 0.851 -12.188 1 48.66 114 LEU B N 1
ATOM 3767 C CA . LEU B 1 114 ? -20.078 1.568 -11.203 1 48.66 114 LEU B CA 1
ATOM 3768 C C . LEU B 1 114 ? -19.672 2.945 -11.719 1 48.66 114 LEU B C 1
ATOM 3770 O O . LEU B 1 114 ? -19.344 3.098 -12.898 1 48.66 114 LEU B O 1
ATOM 3774 N N . PRO B 1 115 ? -20.062 3.959 -11.062 1 46.19 115 PRO B N 1
ATOM 3775 C CA . PRO B 1 115 ? -19.703 5.32 -11.469 1 46.19 115 PRO B CA 1
ATOM 3776 C C . PRO B 1 115 ? -18.266 5.422 -11.953 1 46.19 115 PRO B C 1
ATOM 3778 O O . PRO B 1 115 ? -17.438 4.543 -11.672 1 46.19 115 PRO B O 1
ATOM 3781 N N . VAL B 1 116 ? -18.016 6.539 -12.828 1 49.56 116 VAL B N 1
ATOM 3782 C CA . VAL B 1 116 ? -16.797 7.098 -13.414 1 49.56 116 VAL B CA 1
ATOM 3783 C C . VAL B 1 116 ? -15.641 6.957 -12.43 1 49.56 116 VAL B C 1
ATOM 3785 O O . VAL B 1 116 ? -15.828 7.105 -11.219 1 49.56 116 VAL B O 1
ATOM 3788 N N . ILE B 1 117 ? -14.594 6.336 -12.938 1 58.41 117 ILE B N 1
ATOM 3789 C CA . ILE B 1 117 ? -13.312 6.074 -12.281 1 58.41 117 ILE B CA 1
ATOM 3790 C C . ILE B 1 117 ? -12.797 7.352 -11.625 1 58.41 117 ILE B C 1
ATOM 3792 O O . ILE B 1 117 ? -12.523 8.344 -12.312 1 58.41 117 ILE B O 1
ATOM 3796 N N . GLY B 1 118 ? -13.156 7.664 -10.461 1 76.19 118 GLY B N 1
ATOM 3797 C CA . GLY B 1 118 ? -12.641 8.773 -9.672 1 76.19 118 GLY B CA 1
ATOM 3798 C C . GLY B 1 118 ? -11.227 8.531 -9.172 1 76.19 118 GLY B C 1
ATOM 3799 O O . GLY B 1 118 ? -10.57 7.566 -9.578 1 76.19 118 GLY B O 1
ATOM 3800 N N . THR B 1 119 ? -10.617 9.43 -8.57 1 84.56 119 THR B N 1
ATOM 3801 C CA . THR B 1 119 ? -9.32 9.312 -7.922 1 84.56 119 THR B CA 1
ATOM 3802 C C . THR B 1 119 ? -9.297 8.133 -6.957 1 84.56 119 THR B C 1
ATOM 3804 O O . THR B 1 119 ? -10.211 7.973 -6.148 1 84.56 119 THR B O 1
ATOM 3807 N N . PRO B 1 120 ? -8.328 7.289 -7.16 1 90.94 120 PRO B N 1
ATOM 3808 C CA . PRO B 1 120 ? -8.242 6.117 -6.285 1 90.94 120 PRO B CA 1
ATOM 3809 C C . PRO B 1 120 ? -8.352 6.48 -4.805 1 90.94 120 PRO B C 1
ATOM 3811 O O . PRO B 1 120 ? -7.762 7.473 -4.363 1 90.94 120 PRO B O 1
ATOM 3814 N N . PHE B 1 121 ? -9.203 5.738 -4.094 1 92.12 121 PHE B N 1
ATOM 3815 C CA . PHE B 1 121 ? -9.359 5.707 -2.645 1 92.12 121 PHE B CA 1
ATOM 3816 C C . PHE B 1 121 ? -10.016 6.992 -2.145 1 92.12 121 PHE B C 1
ATOM 3818 O O . PHE B 1 121 ? -9.938 7.312 -0.956 1 92.12 121 PHE B O 1
ATOM 3825 N N . ARG B 1 122 ? -10.641 7.777 -3.004 1 87.81 122 ARG B N 1
ATOM 3826 C CA . ARG B 1 122 ? -11.438 8.922 -2.578 1 87.81 122 ARG B CA 1
ATOM 3827 C C . ARG B 1 122 ? -12.781 8.469 -2.014 1 87.81 122 ARG B C 1
ATOM 3829 O O . ARG B 1 122 ? -13.344 9.125 -1.131 1 87.81 122 ARG B O 1
ATOM 3836 N N . ARG B 1 123 ? -13.242 7.438 -2.584 1 86.5 123 ARG B N 1
ATOM 3837 C CA . ARG B 1 123 ? -14.453 6.777 -2.092 1 86.5 123 ARG B CA 1
ATOM 3838 C C . ARG B 1 123 ? -14.188 5.305 -1.797 1 86.5 123 ARG B C 1
ATOM 3840 O O . ARG B 1 123 ? -13.797 4.551 -2.689 1 86.5 123 ARG B O 1
ATOM 3847 N N . ILE B 1 124 ? -14.391 4.957 -0.502 1 89.88 124 ILE B N 1
ATOM 3848 C CA . ILE B 1 124 ? -14.086 3.576 -0.143 1 89.88 124 ILE B CA 1
ATOM 3849 C C . ILE B 1 124 ? -15.297 2.939 0.531 1 89.88 124 ILE B C 1
ATOM 3851 O O . ILE B 1 124 ? -16.078 3.629 1.19 1 89.88 124 ILE B O 1
ATOM 3855 N N . ALA B 1 125 ? -15.461 1.631 0.264 1 87.81 125 ALA B N 1
ATOM 3856 C CA . ALA B 1 125 ? -16.438 0.812 0.979 1 87.81 125 ALA B CA 1
ATOM 3857 C C . ALA B 1 125 ? -15.766 -0.014 2.072 1 87.81 125 ALA B C 1
ATOM 3859 O O . ALA B 1 125 ? -14.664 -0.53 1.878 1 87.81 125 ALA B O 1
ATOM 3860 N N . MET B 1 126 ? -16.375 -0.12 3.172 1 88.94 126 MET B N 1
ATOM 3861 C CA . MET B 1 126 ? -15.797 -0.874 4.281 1 88.94 126 MET B CA 1
ATOM 3862 C C . MET B 1 126 ? -16.828 -1.835 4.875 1 88.94 126 MET B C 1
ATOM 3864 O O . MET B 1 126 ? -18 -1.498 4.996 1 88.94 126 MET B O 1
ATOM 3868 N N . ASP B 1 127 ? -16.391 -3.002 5.273 1 86.81 127 ASP B N 1
ATOM 3869 C CA . ASP B 1 127 ? -17.203 -4.027 5.934 1 86.81 127 ASP B CA 1
ATOM 3870 C C . ASP B 1 127 ? -16.328 -4.898 6.84 1 86.81 127 ASP B C 1
ATOM 3872 O O . ASP B 1 127 ? -15.109 -4.902 6.723 1 86.81 127 ASP B O 1
ATOM 3876 N N . VAL B 1 128 ? -17 -5.527 7.773 1 90.12 128 VAL B N 1
ATOM 3877 C CA . VAL B 1 128 ? -16.281 -6.422 8.672 1 90.12 128 VAL B CA 1
ATOM 3878 C C . VAL B 1 128 ? -16.75 -7.859 8.461 1 90.12 128 VAL B C 1
ATOM 3880 O O . VAL B 1 128 ? -17.953 -8.133 8.484 1 90.12 128 VAL B O 1
ATOM 3883 N N . VAL B 1 129 ? -15.82 -8.688 8.188 1 91.06 129 VAL B N 1
ATOM 3884 C CA . VAL B 1 129 ? -16.094 -10.117 8.086 1 91.06 129 VAL B CA 1
ATOM 3885 C C . VAL B 1 129 ? -15.789 -10.797 9.422 1 91.06 129 VAL B C 1
ATOM 3887 O O . VAL B 1 129 ? -14.703 -10.633 9.977 1 91.06 129 VAL B O 1
ATOM 3890 N N . GLY B 1 130 ? -16.656 -11.672 9.852 1 89.44 130 GLY B N 1
ATOM 3891 C CA . GLY B 1 130 ? -16.453 -12.406 11.086 1 89.44 130 GLY B CA 1
ATOM 3892 C C . GLY B 1 130 ? -17.672 -12.438 11.977 1 89.44 130 GLY B C 1
ATOM 3893 O O . GLY B 1 130 ? -18.734 -11.93 11.609 1 89.44 130 GLY B O 1
ATOM 3894 N N . PRO B 1 131 ? -17.719 -13.031 13.055 1 91.38 131 PRO B N 1
ATOM 3895 C CA . PRO B 1 131 ? -16.516 -13.648 13.641 1 91.38 131 PRO B CA 1
ATOM 3896 C C . PRO B 1 131 ? -16.094 -14.922 12.914 1 91.38 131 PRO B C 1
ATOM 3898 O O . PRO B 1 131 ? -16.953 -15.711 12.492 1 91.38 131 PRO B O 1
ATOM 3901 N N . LEU B 1 132 ? -14.805 -14.992 12.742 1 92.25 132 LEU B N 1
ATOM 3902 C CA . LEU B 1 132 ? -14.164 -16.188 12.219 1 92.25 132 LEU B CA 1
ATOM 3903 C C . LEU B 1 132 ? -13.531 -17 13.344 1 92.25 132 LEU B C 1
ATOM 3905 O O . LEU B 1 132 ? -13.547 -16.578 14.5 1 92.25 132 LEU B O 1
ATOM 3909 N N . GLU B 1 133 ? -13.125 -18.219 12.961 1 91.25 133 GLU B N 1
ATOM 3910 C CA . GLU B 1 133 ? -12.32 -18.969 13.922 1 91.25 133 GLU B CA 1
ATOM 3911 C C . GLU B 1 133 ? -11.109 -18.156 14.375 1 91.25 133 GLU B C 1
ATOM 3913 O O . GLU B 1 133 ? -10.414 -17.562 13.555 1 91.25 133 GLU B O 1
ATOM 3918 N N . LYS B 1 134 ? -10.992 -18.172 15.68 1 92.12 134 LYS B N 1
ATOM 3919 C CA . LYS B 1 134 ? -9.859 -17.406 16.203 1 92.12 134 LYS B CA 1
ATOM 3920 C C . LYS B 1 134 ? -8.539 -17.953 15.656 1 92.12 134 LYS B C 1
ATOM 3922 O O . LYS B 1 134 ? -8.25 -19.141 15.789 1 92.12 134 LYS B O 1
ATOM 3927 N N . SER B 1 135 ? -7.809 -17.062 15.102 1 91.31 135 SER B N 1
ATOM 3928 C CA . SER B 1 135 ? -6.527 -17.469 14.539 1 91.31 135 SER B CA 1
ATOM 3929 C C . SER B 1 135 ? -5.488 -17.688 15.633 1 91.31 135 SER B C 1
ATOM 3931 O O . SER B 1 135 ? -5.684 -17.281 16.781 1 91.31 135 SER B O 1
ATOM 3933 N N . SER B 1 136 ? -4.402 -18.312 15.273 1 84.06 136 SER B N 1
ATOM 3934 C CA . SER B 1 136 ? -3.307 -18.531 16.203 1 84.06 136 SER B CA 1
ATOM 3935 C C . SER B 1 136 ? -2.707 -17.219 16.688 1 84.06 136 SER B C 1
ATOM 3937 O O . SER B 1 136 ? -2.18 -17.141 17.812 1 84.06 136 SER B O 1
ATOM 3939 N N . SER B 1 137 ? -2.891 -16.203 15.891 1 86.69 137 SER B N 1
ATOM 3940 C CA . SER B 1 137 ? -2.387 -14.875 16.266 1 86.69 137 SER B CA 1
ATOM 3941 C C . SER B 1 137 ? -3.436 -14.078 17.031 1 86.69 137 SER B C 1
ATOM 3943 O O . SER B 1 137 ? -3.207 -12.922 17.375 1 86.69 137 SER B O 1
ATOM 3945 N N . GLY B 1 138 ? -4.609 -14.633 17.188 1 90.56 138 GLY B N 1
ATOM 3946 C CA . GLY B 1 138 ? -5.633 -14.047 18.031 1 90.56 138 GLY B CA 1
ATOM 3947 C C . GLY B 1 138 ? -6.641 -13.211 17.266 1 90.56 138 GLY B C 1
ATOM 3948 O O . GLY B 1 138 ? -7.441 -12.492 17.859 1 90.56 138 GLY B O 1
ATOM 3949 N N . TYR B 1 139 ? -6.645 -13.328 15.984 1 94.25 139 TYR B N 1
ATOM 3950 C CA . TYR B 1 139 ? -7.57 -12.555 15.164 1 94.25 139 TYR B CA 1
ATOM 3951 C C . TYR B 1 139 ? -8.898 -13.289 15.008 1 94.25 139 TYR B C 1
ATOM 3953 O O . TYR B 1 139 ? -8.93 -14.516 14.914 1 94.25 139 TYR B O 1
ATOM 3961 N N . LYS B 1 140 ? -10 -12.477 14.953 1 95.62 140 LYS B N 1
ATOM 3962 C CA . LYS B 1 140 ? -11.328 -13.07 14.836 1 95.62 140 LYS B CA 1
ATOM 3963 C C . LYS B 1 140 ? -12.125 -12.398 13.719 1 95.62 140 LYS B C 1
ATOM 3965 O O . LYS B 1 140 ? -13.188 -12.891 13.328 1 95.62 140 LYS B O 1
ATOM 3970 N N . TYR B 1 141 ? -11.648 -11.289 13.289 1 93.69 141 TYR B N 1
ATOM 3971 C CA . TYR B 1 141 ? -12.375 -10.508 12.297 1 93.69 141 TYR B CA 1
ATOM 3972 C C . TYR B 1 141 ? -11.445 -10.031 11.188 1 93.69 141 TYR B C 1
ATOM 3974 O O . TYR B 1 141 ? -10.227 -10.039 11.352 1 93.69 141 TYR B O 1
ATOM 3982 N N . ILE B 1 142 ? -12.055 -9.695 10.023 1 95.75 142 ILE B N 1
ATOM 3983 C CA . ILE B 1 142 ? -11.344 -9.039 8.938 1 95.75 142 ILE B CA 1
ATOM 3984 C C . ILE B 1 142 ? -12.047 -7.734 8.57 1 95.75 142 ILE B C 1
ATOM 3986 O O . ILE B 1 142 ? -13.227 -7.742 8.219 1 95.75 142 ILE B O 1
ATOM 3990 N N . LEU B 1 143 ? -11.375 -6.625 8.766 1 93.69 143 LEU B N 1
ATOM 3991 C CA . LEU B 1 143 ? -11.859 -5.383 8.172 1 93.69 143 LEU B CA 1
ATOM 3992 C C . LEU B 1 143 ? -11.555 -5.336 6.68 1 93.69 143 LEU B C 1
ATOM 3994 O O . LEU B 1 143 ? -10.383 -5.352 6.281 1 93.69 143 LEU B O 1
ATOM 3998 N N . VAL B 1 144 ? -12.586 -5.309 5.914 1 95 144 VAL B N 1
ATOM 3999 C CA . VAL B 1 144 ? -12.422 -5.305 4.465 1 95 144 VAL B CA 1
ATOM 4000 C C . VAL B 1 144 ? -12.758 -3.922 3.908 1 95 144 VAL B C 1
ATOM 4002 O O . VAL B 1 144 ? -13.781 -3.336 4.262 1 95 144 VAL B O 1
ATOM 4005 N N . ILE B 1 145 ? -11.852 -3.42 3.09 1 93.94 145 ILE B N 1
ATOM 4006 C CA . ILE B 1 145 ? -12.031 -2.129 2.436 1 93.94 145 ILE B CA 1
ATOM 4007 C C . ILE B 1 145 ? -11.852 -2.285 0.927 1 93.94 145 ILE B C 1
ATOM 4009 O O . ILE B 1 145 ? -10.93 -2.969 0.473 1 93.94 145 ILE B O 1
ATOM 4013 N N . CYS B 1 146 ? -12.742 -1.701 0.184 1 93.19 146 CYS B N 1
ATOM 4014 C CA . CYS B 1 146 ? -12.625 -1.74 -1.27 1 93.19 146 CYS B CA 1
ATOM 4015 C C . CYS B 1 146 ? -12.727 -0.34 -1.863 1 93.19 146 CYS B C 1
ATOM 4017 O O . CYS B 1 146 ? -13.617 0.433 -1.492 1 93.19 146 CYS B O 1
ATOM 4019 N N . ASP B 1 147 ? -11.82 -0.033 -2.689 1 91.06 147 ASP B N 1
ATOM 4020 C CA . ASP B 1 147 ? -11.828 1.244 -3.396 1 91.06 147 ASP B CA 1
ATOM 4021 C C . ASP B 1 147 ? -12.836 1.229 -4.543 1 91.06 147 ASP B C 1
ATOM 4023 O O . ASP B 1 147 ? -12.828 0.314 -5.367 1 91.06 147 ASP B O 1
ATOM 4027 N N . TYR B 1 148 ? -13.609 2.238 -4.625 1 85.31 148 TYR B N 1
ATOM 4028 C CA . TYR B 1 148 ? -14.633 2.277 -5.664 1 85.31 148 TYR B CA 1
ATOM 4029 C C . TYR B 1 148 ? -14.008 2.533 -7.031 1 85.31 148 TYR B C 1
ATOM 4031 O O . TYR B 1 148 ? -14.5 2.031 -8.047 1 85.31 148 TYR B O 1
ATOM 4039 N N . ALA B 1 149 ? -12.945 3.293 -7.02 1 86.25 149 ALA B N 1
ATOM 4040 C CA . ALA B 1 149 ? -12.352 3.701 -8.289 1 86.25 149 ALA B CA 1
ATOM 4041 C C . ALA B 1 149 ? -11.609 2.541 -8.945 1 86.25 149 ALA B C 1
ATOM 4043 O O . ALA B 1 149 ? -11.711 2.34 -10.164 1 86.25 149 ALA B O 1
ATOM 4044 N N . THR B 1 150 ? -10.906 1.743 -8.133 1 88 150 THR B N 1
ATOM 4045 C CA . THR B 1 150 ? -9.984 0.769 -8.711 1 88 150 THR B CA 1
ATOM 4046 C C . THR B 1 150 ? -10.422 -0.653 -8.367 1 88 150 THR B C 1
ATOM 4048 O O . THR B 1 150 ? -9.883 -1.621 -8.906 1 88 150 THR B O 1
ATOM 4051 N N . ARG B 1 151 ? -11.328 -0.808 -7.438 1 89.25 151 ARG B N 1
ATOM 4052 C CA . ARG B 1 151 ? -11.773 -2.102 -6.934 1 89.25 151 ARG B CA 1
ATOM 4053 C C . ARG B 1 151 ? -10.664 -2.795 -6.152 1 89.25 151 ARG B C 1
ATOM 4055 O O . ARG B 1 151 ? -10.727 -4 -5.906 1 89.25 151 ARG B O 1
ATOM 4062 N N . PHE B 1 152 ? -9.664 -2.021 -5.805 1 95.06 152 PHE B N 1
ATOM 4063 C CA . PHE B 1 152 ? -8.547 -2.533 -5.016 1 95.06 152 PHE B CA 1
ATOM 4064 C C . PHE B 1 152 ? -8.992 -2.855 -3.594 1 95.06 152 PHE B C 1
ATOM 4066 O O . PHE B 1 152 ? -9.422 -1.968 -2.855 1 95.06 152 PHE B O 1
ATOM 4073 N N . PRO B 1 153 ? -8.852 -4.121 -3.238 1 96.94 153 PRO B N 1
ATOM 4074 C CA . PRO B 1 153 ? -9.258 -4.477 -1.877 1 96.94 153 PRO B CA 1
ATOM 4075 C C . PRO B 1 153 ? -8.109 -4.383 -0.875 1 96.94 153 PRO B C 1
ATOM 4077 O O . PRO B 1 153 ? -6.949 -4.609 -1.234 1 96.94 153 PRO B O 1
ATOM 4080 N N . GLU B 1 154 ? -8.398 -3.975 0.265 1 97.44 154 GLU B N 1
ATOM 4081 C CA . GLU B 1 154 ? -7.551 -4.102 1.446 1 97.44 154 GLU B CA 1
ATOM 4082 C C . GLU B 1 154 ? -8.258 -4.883 2.551 1 97.44 154 GLU B C 1
ATOM 4084 O O . GLU B 1 154 ? -9.484 -4.828 2.674 1 97.44 154 GLU B O 1
ATOM 4089 N N . ALA B 1 155 ? -7.52 -5.641 3.23 1 97.12 155 ALA B N 1
ATOM 4090 C CA . ALA B 1 155 ? -8.07 -6.426 4.336 1 97.12 155 ALA B CA 1
ATOM 4091 C C . ALA B 1 155 ? -7.117 -6.434 5.527 1 97.12 155 ALA B C 1
ATOM 4093 O O . ALA B 1 155 ? -5.914 -6.66 5.367 1 97.12 155 ALA B O 1
ATOM 4094 N N . PHE B 1 156 ? -7.668 -6.176 6.668 1 96.25 156 PHE B N 1
ATOM 4095 C CA . PHE B 1 156 ? -6.898 -6.133 7.906 1 96.25 156 PHE B CA 1
ATOM 4096 C C . PHE B 1 156 ? -7.477 -7.102 8.938 1 96.25 156 PHE B C 1
ATOM 4098 O O . PHE B 1 156 ? -8.648 -7.008 9.289 1 96.25 156 PHE B O 1
ATOM 4105 N N . PRO B 1 157 ? -6.664 -8.07 9.375 1 96.38 157 PRO B N 1
ATOM 4106 C CA . PRO B 1 157 ? -7.145 -8.891 10.484 1 96.38 157 PRO B CA 1
ATOM 4107 C C . PRO B 1 157 ? -7.293 -8.102 11.781 1 96.38 157 PRO B C 1
ATOM 4109 O O . PRO B 1 157 ? -6.473 -7.227 12.078 1 96.38 157 PRO B O 1
ATOM 4112 N N . LEU B 1 158 ? -8.359 -8.367 12.508 1 94.25 158 LEU B N 1
ATOM 4113 C CA . LEU B 1 158 ? -8.648 -7.668 13.758 1 94.25 158 LEU B CA 1
ATOM 4114 C C . LEU B 1 158 ? -8.93 -8.664 14.875 1 94.25 158 LEU B C 1
ATOM 4116 O O . LEU B 1 158 ? -9.578 -9.688 14.656 1 94.25 158 LEU B O 1
ATOM 4120 N N . ARG B 1 159 ? -8.469 -8.312 16.047 1 91.44 159 ARG B N 1
ATOM 4121 C CA . ARG B 1 159 ? -8.781 -9.125 17.219 1 91.44 159 ARG B CA 1
ATOM 4122 C C . ARG B 1 159 ? -10.172 -8.82 17.75 1 91.44 159 ARG B C 1
ATOM 4124 O O . ARG B 1 159 ? -10.82 -9.68 18.344 1 91.44 159 ARG B O 1
ATOM 4131 N N . SER B 1 160 ? -10.594 -7.57 17.531 1 88 160 SER B N 1
ATOM 4132 C CA . SER B 1 160 ? -11.922 -7.113 17.922 1 88 160 SER B CA 1
ATOM 4133 C C . SER B 1 160 ? -12.438 -6.023 17 1 88 160 SER B C 1
ATOM 4135 O O . SER B 1 160 ? -11.68 -5.473 16.203 1 88 160 SER B O 1
ATOM 4137 N N . ILE B 1 161 ? -13.656 -5.773 17.078 1 83.06 161 ILE B N 1
ATOM 4138 C CA . ILE B 1 161 ? -14.25 -4.773 16.203 1 83.06 161 ILE B CA 1
ATOM 4139 C C . ILE B 1 161 ? -14.461 -3.471 16.969 1 83.06 161 ILE B C 1
ATOM 4141 O O . ILE B 1 161 ? -15.289 -2.643 16.578 1 83.06 161 ILE B O 1
ATOM 4145 N N . LYS B 1 162 ? -13.711 -3.449 17.984 1 79.62 162 LYS B N 1
ATOM 4146 C CA . LYS B 1 162 ? -13.773 -2.197 18.734 1 79.62 162 LYS B CA 1
ATOM 4147 C C . LYS B 1 162 ? -13.188 -1.045 17.922 1 79.62 162 LYS B C 1
ATOM 4149 O O . LYS B 1 162 ? -12.25 -1.24 17.156 1 79.62 162 LYS B O 1
ATOM 4154 N N . THR B 1 163 ? -13.578 0.097 18.188 1 76.62 163 THR B N 1
ATOM 4155 C CA . THR B 1 163 ? -13.297 1.302 17.422 1 76.62 163 THR B CA 1
ATOM 4156 C C . THR B 1 163 ? -11.797 1.546 17.328 1 76.62 163 THR B C 1
ATOM 4158 O O . THR B 1 163 ? -11.273 1.818 16.25 1 76.62 163 THR B O 1
ATOM 4161 N N . PRO B 1 164 ? -11.039 1.378 18.375 1 75.62 164 PRO B N 1
ATOM 4162 C CA . PRO B 1 164 ? -9.602 1.673 18.281 1 75.62 164 PRO B CA 1
ATOM 4163 C C . PRO B 1 164 ? -8.883 0.773 17.281 1 75.62 164 PRO B C 1
ATOM 4165 O O . PRO B 1 164 ? -7.949 1.217 16.594 1 75.62 164 PRO B O 1
ATOM 4168 N N . LYS B 1 165 ? -9.352 -0.426 17.25 1 82.81 165 LYS B N 1
ATOM 4169 C CA . LYS B 1 165 ? -8.719 -1.354 16.328 1 82.81 165 LYS B CA 1
ATOM 4170 C C . LYS B 1 165 ? -9.055 -0.999 14.875 1 82.81 165 LYS B C 1
ATOM 4172 O O . LYS B 1 165 ? -8.195 -1.081 13.992 1 82.81 165 LYS B O 1
ATOM 4177 N N . ILE B 1 166 ? -10.203 -0.594 14.664 1 83.19 166 ILE B N 1
ATOM 4178 C CA . ILE B 1 166 ? -10.633 -0.195 13.328 1 83.19 166 ILE B CA 1
ATOM 4179 C C . ILE B 1 166 ? -9.898 1.074 12.906 1 83.19 166 ILE B C 1
ATOM 4181 O O . ILE B 1 166 ? -9.422 1.173 11.773 1 83.19 166 ILE B O 1
ATOM 4185 N N . ILE B 1 167 ? -9.773 1.947 13.75 1 79.5 167 ILE B N 1
ATOM 4186 C CA . ILE B 1 167 ? -9.094 3.207 13.469 1 79.5 167 ILE B CA 1
ATOM 4187 C C . ILE B 1 167 ? -7.633 2.938 13.125 1 79.5 167 ILE B C 1
ATOM 4189 O O . ILE B 1 167 ? -7.09 3.535 12.195 1 79.5 167 ILE B O 1
ATOM 4193 N N . SER B 1 168 ? -7.082 2.102 13.906 1 83 168 SER B N 1
ATOM 4194 C CA . SER B 1 168 ? -5.688 1.763 13.648 1 83 168 SER B CA 1
ATOM 4195 C C . SER B 1 168 ? -5.504 1.217 12.234 1 83 168 SER B C 1
ATOM 4197 O O . SER B 1 168 ? -4.551 1.579 11.539 1 83 168 SER B O 1
ATOM 4199 N N . ALA B 1 169 ? -6.441 0.414 11.859 1 89.44 169 ALA B N 1
ATOM 4200 C CA . ALA B 1 169 ? -6.395 -0.151 10.516 1 89.44 169 ALA B CA 1
ATOM 4201 C C . ALA B 1 169 ? -6.586 0.933 9.453 1 89.44 169 ALA B C 1
ATOM 4203 O O . ALA B 1 169 ? -5.883 0.952 8.445 1 89.44 169 ALA B O 1
ATOM 4204 N N . LEU B 1 170 ? -7.445 1.788 9.688 1 86.81 170 LEU B N 1
ATOM 4205 C CA . LEU B 1 170 ? -7.73 2.857 8.734 1 86.81 170 LEU B CA 1
ATOM 4206 C C . LEU B 1 170 ? -6.551 3.818 8.625 1 86.81 170 LEU B C 1
ATOM 4208 O O . LEU B 1 170 ? -6.223 4.285 7.535 1 86.81 170 LEU B O 1
ATOM 4212 N N . VAL B 1 171 ? -5.949 4.117 9.719 1 84.81 171 VAL B N 1
ATOM 4213 C CA . VAL B 1 171 ? -4.781 4.992 9.719 1 84.81 171 VAL B CA 1
ATOM 4214 C C . VAL B 1 171 ? -3.666 4.359 8.883 1 84.81 171 VAL B C 1
ATOM 4216 O O . VAL B 1 171 ? -2.99 5.051 8.117 1 84.81 171 VAL B O 1
ATOM 4219 N N . GLN B 1 172 ? -3.521 3.109 9.055 1 90.94 172 GLN B N 1
ATOM 4220 C CA . GLN B 1 172 ? -2.531 2.402 8.25 1 90.94 172 GLN B CA 1
ATOM 4221 C C . GLN B 1 172 ? -2.84 2.529 6.758 1 90.94 172 GLN B C 1
ATOM 4223 O O . GLN B 1 172 ? -1.947 2.814 5.957 1 90.94 172 GLN B O 1
ATOM 4228 N N . LEU B 1 173 ? -4.062 2.363 6.434 1 93.5 173 LEU B N 1
ATOM 4229 C CA . LEU B 1 173 ? -4.473 2.473 5.039 1 93.5 173 LEU B CA 1
ATOM 4230 C C . LEU B 1 173 ? -4.266 3.893 4.523 1 93.5 173 LEU B C 1
ATOM 4232 O O . LEU B 1 173 ? -3.643 4.094 3.477 1 93.5 173 LEU B O 1
ATOM 4236 N N . PHE B 1 174 ? -4.703 4.863 5.277 1 90.62 174 PHE B N 1
ATOM 4237 C CA . PHE B 1 174 ? -4.664 6.254 4.84 1 90.62 174 PHE B CA 1
ATOM 4238 C C . PHE B 1 174 ? -3.223 6.734 4.707 1 90.62 174 PHE B C 1
ATOM 4240 O O . PHE B 1 174 ? -2.918 7.566 3.85 1 90.62 174 PHE B O 1
ATOM 4247 N N . SER B 1 175 ? -2.385 6.203 5.52 1 92.75 175 SER B N 1
ATOM 4248 C CA . SER B 1 175 ? -0.975 6.57 5.434 1 92.75 175 SER B CA 1
ATOM 4249 C C . SER B 1 175 ? -0.368 6.133 4.105 1 92.75 175 SER B C 1
ATOM 4251 O O . SER B 1 175 ? 0.689 6.629 3.707 1 92.75 175 SER B O 1
ATOM 4253 N N . ARG B 1 176 ? -1.028 5.227 3.445 1 95.88 176 ARG B N 1
ATOM 4254 C CA . ARG B 1 176 ? -0.479 4.676 2.209 1 95.88 176 ARG B CA 1
ATOM 4255 C C . ARG B 1 176 ? -1.172 5.273 0.989 1 95.88 176 ARG B C 1
ATOM 4257 O O . ARG B 1 176 ? -0.546 5.461 -0.056 1 95.88 176 ARG B O 1
ATOM 4264 N N . VAL B 1 177 ? -2.451 5.566 1.185 1 95.19 177 VAL B N 1
ATOM 4265 C CA . VAL B 1 177 ? -3.199 5.906 -0.022 1 95.19 177 VAL B CA 1
ATOM 4266 C C . VAL B 1 177 ? -3.895 7.25 0.162 1 95.19 177 VAL B C 1
ATOM 4268 O O . VAL B 1 177 ? -4.559 7.742 -0.753 1 95.19 177 VAL B O 1
ATOM 4271 N N . GLY B 1 178 ? -3.809 7.832 1.304 1 90.88 178 GLY B N 1
ATOM 4272 C CA . GLY B 1 178 ? -4.434 9.117 1.565 1 90.88 178 GLY B CA 1
ATOM 4273 C C . GLY B 1 178 ? -5.785 9 2.24 1 90.88 178 GLY B C 1
ATOM 4274 O O . GLY B 1 178 ? -6.332 7.902 2.359 1 90.88 178 GLY B O 1
ATOM 4275 N N . VAL B 1 179 ? -6.27 10.148 2.643 1 87.56 179 VAL B N 1
ATOM 4276 C CA . VAL B 1 179 ? -7.562 10.219 3.318 1 87.56 179 VAL B CA 1
ATOM 4277 C C . VAL B 1 179 ? -8.68 10.297 2.285 1 87.56 179 VAL B C 1
ATOM 4279 O O . VAL B 1 179 ? -8.625 11.102 1.355 1 87.56 179 VAL B O 1
ATOM 4282 N N . PRO B 1 180 ? -9.688 9.461 2.424 1 87.69 180 PRO B N 1
ATOM 4283 C CA . PRO B 1 180 ? -10.789 9.484 1.459 1 87.69 180 PRO B CA 1
ATOM 4284 C C . PRO B 1 180 ? -11.742 10.656 1.682 1 87.69 180 PRO B C 1
ATOM 4286 O O . PRO B 1 180 ? -11.719 11.281 2.746 1 87.69 180 PRO B O 1
ATOM 4289 N N . ASP B 1 181 ? -12.578 10.844 0.656 1 84.06 181 ASP B N 1
ATOM 4290 C CA . ASP B 1 181 ? -13.664 11.812 0.779 1 84.06 181 ASP B CA 1
ATOM 4291 C C . ASP B 1 181 ? -14.891 11.18 1.437 1 84.06 181 ASP B C 1
ATOM 4293 O O . ASP B 1 181 ? -15.648 11.859 2.131 1 84.06 181 ASP B O 1
ATOM 4297 N N . GLU B 1 182 ? -14.984 9.898 1.17 1 83.88 182 GLU B N 1
ATOM 4298 C CA . GLU B 1 182 ? -16.203 9.219 1.583 1 83.88 182 GLU B CA 1
ATOM 4299 C C . GLU B 1 182 ? -15.938 7.762 1.943 1 83.88 182 GLU B C 1
ATOM 4301 O O . GLU B 1 182 ? -15.195 7.074 1.247 1 83.88 182 GLU B O 1
ATOM 4306 N N . ILE B 1 183 ? -16.5 7.387 3.08 1 84.06 183 ILE B N 1
ATOM 4307 C CA . ILE B 1 183 ? -16.484 5.992 3.504 1 84.06 183 ILE B CA 1
ATOM 4308 C C . ILE B 1 183 ? -17.906 5.441 3.527 1 84.06 183 ILE B C 1
ATOM 4310 O O . ILE B 1 183 ? -18.766 5.957 4.246 1 84.06 183 ILE B O 1
ATOM 4314 N N . ILE B 1 184 ? -18.141 4.445 2.73 1 81 184 ILE B N 1
ATOM 4315 C CA . ILE B 1 184 ? -19.453 3.812 2.648 1 81 184 ILE B CA 1
ATOM 4316 C C . ILE B 1 184 ? -19.469 2.527 3.473 1 81 184 ILE B C 1
ATOM 4318 O O . ILE B 1 184 ? -18.578 1.675 3.312 1 81 184 ILE B O 1
ATOM 4322 N N . THR B 1 185 ? -20.328 2.445 4.504 1 78.69 185 THR B N 1
ATOM 4323 C CA . THR B 1 185 ? -20.422 1.255 5.344 1 78.69 185 THR B CA 1
ATOM 4324 C C . THR B 1 185 ? -21.844 0.682 5.312 1 78.69 185 THR B C 1
ATOM 4326 O O . THR B 1 185 ? -22.797 1.403 5.043 1 78.69 185 THR B O 1
ATOM 4329 N N . ASP B 1 186 ? -21.984 -0.637 5.379 1 62.97 186 ASP B N 1
ATOM 4330 C CA . ASP B 1 186 ? -23.312 -1.23 5.535 1 62.97 186 ASP B CA 1
ATOM 4331 C C . ASP B 1 186 ? -23.844 -1.039 6.957 1 62.97 186 ASP B C 1
ATOM 4333 O O . ASP B 1 186 ? -23.156 -1.376 7.926 1 62.97 186 ASP B O 1
ATOM 4337 N N . GLN B 1 187 ? -24.859 -0.129 7.133 1 55.94 187 GLN B N 1
ATOM 4338 C CA . GLN B 1 187 ? -25.484 0.209 8.414 1 55.94 187 GLN B CA 1
ATOM 4339 C C . GLN B 1 187 ? -25.859 -1.049 9.188 1 55.94 187 GLN B C 1
ATOM 4341 O O . GLN B 1 187 ? -26.062 -0.996 10.406 1 55.94 187 GLN B O 1
ATOM 4346 N N . ALA B 1 188 ? -26.266 -1.979 8.5 1 52.34 188 ALA B N 1
ATOM 4347 C CA . ALA B 1 188 ? -26.688 -3.135 9.289 1 52.34 188 ALA B CA 1
ATOM 4348 C C . ALA B 1 188 ? -25.516 -3.715 10.078 1 52.34 188 ALA B C 1
ATOM 4350 O O . ALA B 1 188 ? -25.719 -4.539 10.977 1 52.34 188 ALA B O 1
ATOM 4351 N N . THR B 1 189 ? -24.344 -3.188 9.695 1 55.88 189 THR B N 1
ATOM 4352 C CA . THR B 1 189 ? -23.188 -3.896 10.219 1 55.88 189 THR B CA 1
ATOM 4353 C C . THR B 1 189 ? -22.656 -3.207 11.477 1 55.88 189 THR B C 1
ATOM 4355 O O . THR B 1 189 ? -23.234 -2.221 11.938 1 55.88 189 THR B O 1
ATOM 4358 N N . ASN B 1 190 ? -21.453 -3.695 12.008 1 58.72 190 ASN B N 1
ATOM 4359 C CA . ASN B 1 190 ? -20.609 -3.453 13.18 1 58.72 190 ASN B CA 1
ATOM 4360 C C . ASN B 1 190 ? -20.141 -2.004 13.242 1 58.72 190 ASN B C 1
ATOM 4362 O O . ASN B 1 190 ? -19.516 -1.591 14.227 1 58.72 190 ASN B O 1
ATOM 4366 N N . PHE B 1 191 ? -20.5 -1.286 12.156 1 60.84 191 PHE B N 1
ATOM 4367 C CA . PHE B 1 191 ? -20.016 0.089 12.234 1 60.84 191 PHE B CA 1
ATOM 4368 C C . PHE B 1 191 ? -21.156 1.038 12.609 1 60.84 191 PHE B C 1
ATOM 4370 O O . PHE B 1 191 ? -22.094 1.218 11.844 1 60.84 191 PHE B O 1
ATOM 4377 N N . THR B 1 192 ? -21.125 1.294 13.844 1 58.88 192 THR B N 1
ATOM 4378 C CA . THR B 1 192 ? -22.156 2.184 14.367 1 58.88 192 THR B CA 1
ATOM 4379 C C . THR B 1 192 ? -21.797 3.643 14.102 1 58.88 192 THR B C 1
ATOM 4381 O O . THR B 1 192 ? -20.641 3.957 13.773 1 58.88 192 THR B O 1
ATOM 4384 N N . SER B 1 193 ? -22.812 4.453 14.016 1 60.16 193 SER B N 1
ATOM 4385 C CA . SER B 1 193 ? -22.656 5.902 13.961 1 60.16 193 SER B CA 1
ATOM 4386 C C . SER B 1 193 ? -21.578 6.375 14.945 1 60.16 193 SER B C 1
ATOM 4388 O O . SER B 1 193 ? -20.797 7.27 14.633 1 60.16 193 SER B O 1
ATOM 4390 N N . GLY B 1 194 ? -21.5 5.695 15.992 1 61.88 194 GLY B N 1
ATOM 4391 C CA . GLY B 1 194 ? -20.547 6.059 17.016 1 61.88 194 GLY B CA 1
ATOM 4392 C C . GLY B 1 194 ? -19.109 5.766 16.609 1 61.88 194 GLY B C 1
ATOM 4393 O O . GLY B 1 194 ? -18.219 6.59 16.828 1 61.88 194 GLY B O 1
ATOM 4394 N N . THR B 1 195 ? -18.922 4.691 15.961 1 62.97 195 THR B N 1
ATOM 4395 C CA . THR B 1 195 ? -17.594 4.316 15.508 1 62.97 195 THR B CA 1
ATOM 4396 C C . THR B 1 195 ? -17.109 5.273 14.422 1 62.97 195 THR B C 1
ATOM 4398 O O . THR B 1 195 ? -15.945 5.703 14.438 1 62.97 195 THR B O 1
ATOM 4401 N N . MET B 1 196 ? -17.984 5.586 13.617 1 64.69 196 MET B N 1
ATOM 4402 C CA . MET B 1 196 ? -17.609 6.48 12.523 1 64.69 196 MET B CA 1
ATOM 4403 C C . MET B 1 196 ? -17.344 7.887 13.039 1 64.69 196 MET B C 1
ATOM 4405 O O . MET B 1 196 ? -16.422 8.555 12.562 1 64.69 196 MET B O 1
ATOM 4409 N N . LYS B 1 197 ? -18.203 8.195 13.906 1 65.56 197 LYS B N 1
ATOM 4410 C CA . LYS B 1 197 ? -17.969 9.492 14.531 1 65.56 197 LYS B CA 1
ATOM 4411 C C . LYS B 1 197 ? -16.625 9.523 15.242 1 65.56 197 LYS B C 1
ATOM 4413 O O . LYS B 1 197 ? -15.898 10.523 15.172 1 65.56 197 LYS B O 1
ATOM 4418 N N . GLN B 1 198 ? -16.406 8.406 15.805 1 64.25 198 GLN B N 1
ATOM 4419 C CA . GLN B 1 198 ? -15.125 8.289 16.484 1 64.25 198 GLN B CA 1
ATOM 4420 C C . GLN B 1 198 ? -13.977 8.289 15.492 1 64.25 198 GLN B C 1
ATOM 4422 O O . GLN B 1 198 ? -12.93 8.891 15.742 1 64.25 198 GLN B O 1
ATOM 4427 N N . LEU B 1 199 ? -14.156 7.691 14.406 1 63.41 199 LEU B N 1
ATOM 4428 C CA . LEU B 1 199 ? -13.141 7.668 13.359 1 63.41 199 LEU B CA 1
ATOM 4429 C C . LEU B 1 199 ? -12.859 9.078 12.844 1 63.41 199 LEU B C 1
ATOM 4431 O O . LEU B 1 199 ? -11.695 9.461 12.695 1 63.41 199 LEU B O 1
ATOM 4435 N N . GLN B 1 200 ? -13.914 9.672 12.578 1 64 200 GLN B N 1
ATOM 4436 C CA . GLN B 1 200 ? -13.789 11.039 12.086 1 64 200 GLN B CA 1
ATOM 4437 C C . GLN B 1 200 ? -13.055 11.922 13.094 1 64 200 GLN B C 1
ATOM 4439 O O . GLN B 1 200 ? -12.195 12.719 12.719 1 64 200 GLN B O 1
ATOM 4444 N N . LYS B 1 201 ? -13.453 11.594 14.219 1 61.62 201 LYS B N 1
ATOM 4445 C CA . LYS B 1 201 ? -12.852 12.359 15.305 1 61.62 201 LYS B CA 1
ATOM 4446 C C . LYS B 1 201 ? -11.367 12.039 15.453 1 61.62 201 LYS B C 1
ATOM 4448 O O . LYS B 1 201 ? -10.547 12.938 15.617 1 61.62 201 LYS B O 1
ATOM 4453 N N . GLU B 1 202 ? -11.141 10.812 15.297 1 60.59 202 GLU B N 1
ATOM 4454 C CA . GLU B 1 202 ? -9.773 10.336 15.508 1 60.59 202 GLU B CA 1
ATOM 4455 C C . GLU B 1 202 ? -8.875 10.703 14.328 1 60.59 202 GLU B C 1
ATOM 4457 O O . GLU B 1 202 ? -7.68 10.945 14.508 1 60.59 202 GLU B O 1
ATOM 4462 N N . LEU B 1 203 ? -9.484 10.625 13.266 1 58.66 203 LEU B N 1
ATOM 4463 C CA . LEU B 1 203 ? -8.711 10.969 12.078 1 58.66 203 LEU B CA 1
ATOM 4464 C C . LEU B 1 203 ? -8.586 12.477 11.93 1 58.66 203 LEU B C 1
ATOM 4466 O O . LEU B 1 203 ? -7.711 12.969 11.211 1 58.66 203 LEU B O 1
ATOM 4470 N N . GLY B 1 204 ? -9.305 13.141 12.812 1 53 204 GLY B N 1
ATOM 4471 C CA . GLY B 1 204 ? -9.328 14.594 12.766 1 53 204 GLY B CA 1
ATOM 4472 C C . GLY B 1 204 ? -9.906 15.133 11.469 1 53 204 GLY B C 1
ATOM 4473 O O . GLY B 1 204 ? -9.555 16.234 11.039 1 53 204 GLY B O 1
ATOM 4474 N N . ILE B 1 205 ? -10.422 14.305 10.695 1 55.34 205 ILE B N 1
ATOM 4475 C CA . ILE B 1 205 ? -10.867 14.727 9.375 1 55.34 205 ILE B CA 1
ATOM 4476 C C . ILE B 1 205 ? -12.391 14.812 9.344 1 55.34 205 ILE B C 1
ATOM 4478 O O . ILE B 1 205 ? -13.078 13.789 9.32 1 55.34 205 ILE B O 1
ATOM 4482 N N . LYS B 1 206 ? -13.016 15.93 9.859 1 55.84 206 LYS B N 1
ATOM 4483 C CA . LYS B 1 206 ? -14.453 16.156 9.766 1 55.84 206 LYS B CA 1
ATOM 4484 C C . LYS B 1 206 ? -14.938 15.984 8.328 1 55.84 206 LYS B C 1
ATOM 4486 O O . LYS B 1 206 ? -16.125 15.773 8.086 1 55.84 206 LYS B O 1
ATOM 4491 N N . GLY B 1 207 ? -14.172 15.812 7.469 1 57.5 207 GLY B N 1
ATOM 4492 C CA . GLY B 1 207 ? -14.547 15.914 6.07 1 57.5 207 GLY B CA 1
ATOM 4493 C C . GLY B 1 207 ? -14.891 14.578 5.441 1 57.5 207 GLY B C 1
ATOM 4494 O O . GLY B 1 207 ? -15.344 14.516 4.301 1 57.5 207 GLY B O 1
ATOM 4495 N N . ILE B 1 208 ? -14.711 13.539 6.305 1 61.81 208 ILE B N 1
ATOM 4496 C CA . ILE B 1 208 ? -15.039 12.281 5.645 1 61.81 208 ILE B CA 1
ATOM 4497 C C . ILE B 1 208 ? -16.531 12 5.773 1 61.81 208 ILE B C 1
ATOM 4499 O O . ILE B 1 208 ? -17.047 11.875 6.883 1 61.81 208 ILE B O 1
ATOM 4503 N N . ARG B 1 209 ? -17.234 12.031 4.688 1 67.06 209 ARG B N 1
ATOM 4504 C CA . ARG B 1 209 ? -18.656 11.695 4.664 1 67.06 209 ARG B CA 1
ATOM 4505 C C . ARG B 1 209 ? -18.859 10.195 4.832 1 67.06 209 ARG B C 1
ATOM 4507 O O . ARG B 1 209 ? -18.141 9.391 4.242 1 67.06 209 ARG B O 1
ATOM 4514 N N . THR B 1 210 ? -19.609 9.852 5.805 1 65.38 210 THR B N 1
ATOM 4515 C CA . THR B 1 210 ? -19.984 8.445 5.957 1 65.38 210 THR B CA 1
ATOM 4516 C C . THR B 1 210 ? -21.391 8.203 5.414 1 65.38 210 THR B C 1
ATOM 4518 O O . THR B 1 210 ? -22.312 8.961 5.715 1 65.38 210 THR B O 1
ATOM 4521 N N . THR B 1 211 ? -21.547 7.395 4.395 1 64.25 211 THR B N 1
ATOM 4522 C CA . THR B 1 211 ? -22.828 7.098 3.793 1 64.25 211 THR B CA 1
ATOM 4523 C C . THR B 1 211 ? -23.234 5.645 4.055 1 64.25 211 THR B C 1
ATOM 4525 O O . THR B 1 211 ? -22.422 4.734 3.854 1 64.25 211 THR B O 1
ATOM 4528 N N . PRO B 1 212 ? -24.484 5.488 4.762 1 62.81 212 PRO B N 1
ATOM 4529 C CA . PRO B 1 212 ? -24.953 4.105 4.93 1 62.81 212 PRO B CA 1
ATOM 4530 C C . PRO B 1 212 ? -25.094 3.367 3.6 1 62.81 212 PRO B C 1
ATOM 4532 O O . PRO B 1 212 ? -25.438 3.98 2.586 1 62.81 212 PRO B O 1
ATOM 4535 N N . TYR B 1 213 ? -24.703 2.111 3.75 1 57.69 213 TYR B N 1
ATOM 4536 C CA . TYR B 1 213 ? -24.781 1.221 2.598 1 57.69 213 TYR B CA 1
ATOM 4537 C C . TYR B 1 213 ? -26.234 1.021 2.166 1 57.69 213 TYR B C 1
ATOM 4539 O O . TYR B 1 213 ? -27.109 0.795 3.002 1 57.69 213 TYR B O 1
ATOM 4547 N N . HIS B 1 214 ? -26.609 1.41 0.893 1 53.41 214 HIS B N 1
ATOM 4548 C CA . HIS B 1 214 ? -27.875 0.947 0.32 1 53.41 214 HIS B CA 1
ATOM 4549 C C . HIS B 1 214 ? -27.656 -0.287 -0.551 1 53.41 214 HIS B C 1
ATOM 4551 O O . HIS B 1 214 ? -26.906 -0.245 -1.521 1 53.41 214 HIS B O 1
ATOM 4557 N N . PRO B 1 215 ? -28.234 -1.5 -0.018 1 51.5 215 PRO B N 1
ATOM 4558 C CA . PRO B 1 215 ? -28.078 -2.785 -0.702 1 51.5 215 PRO B CA 1
ATOM 4559 C C . PRO B 1 215 ? -28.094 -2.648 -2.223 1 51.5 215 PRO B C 1
ATOM 4561 O O . PRO B 1 215 ? -27.391 -3.395 -2.918 1 51.5 215 PRO B O 1
ATOM 4564 N N . GLN B 1 216 ? -29.094 -1.926 -2.658 1 47.19 216 GLN B N 1
ATOM 4565 C CA . GLN B 1 216 ? -29.328 -1.897 -4.102 1 47.19 216 GLN B CA 1
ATOM 4566 C C . GLN B 1 216 ? -28.109 -1.339 -4.84 1 47.19 216 GLN B C 1
ATOM 4568 O O . GLN B 1 216 ? -27.906 -1.626 -6.02 1 47.19 216 GLN B O 1
ATOM 4573 N N . THR B 1 217 ? -27.422 -0.484 -4.168 1 47.41 217 THR B N 1
ATOM 4574 C CA . THR B 1 217 ? -26.469 0.276 -4.957 1 47.41 217 THR B CA 1
ATOM 4575 C C . THR B 1 217 ? -25.047 -0.248 -4.734 1 47.41 217 THR B C 1
ATOM 4577 O O . THR B 1 217 ? -24.172 -0.084 -5.594 1 47.41 217 THR B O 1
ATOM 4580 N N . ASP B 1 218 ? -24.719 -0.827 -3.533 1 57.75 218 ASP B N 1
ATOM 4581 C CA . ASP B 1 218 ? -23.266 -0.793 -3.402 1 57.75 218 ASP B CA 1
ATOM 4582 C C . ASP B 1 218 ? -22.734 -2.145 -2.941 1 57.75 218 ASP B C 1
ATOM 4584 O O . ASP B 1 218 ? -22.406 -2.322 -1.766 1 57.75 218 ASP B O 1
ATOM 4588 N N . GLY B 1 219 ? -22.922 -3.203 -3.834 1 72.25 219 GLY B N 1
ATOM 4589 C CA . GLY B 1 219 ? -22.594 -4.594 -3.568 1 72.25 219 GLY B CA 1
ATOM 4590 C C . GLY B 1 219 ? -21.109 -4.891 -3.73 1 72.25 219 GLY B C 1
ATOM 4591 O O . GLY B 1 219 ? -20.719 -6.051 -3.852 1 72.25 219 GLY B O 1
ATOM 4592 N N . LEU B 1 220 ? -20.266 -3.842 -3.715 1 79.56 220 LEU B N 1
ATOM 4593 C CA . LEU B 1 220 ? -18.859 -4.035 -4.016 1 79.56 220 LEU B CA 1
ATOM 4594 C C . LEU B 1 220 ? -18.172 -4.863 -2.932 1 79.56 220 LEU B C 1
ATOM 4596 O O . LEU B 1 220 ? -17.625 -5.93 -3.213 1 79.56 220 LEU B O 1
ATOM 4600 N N . VAL B 1 221 ? -18.281 -4.484 -1.697 1 84.38 221 VAL B N 1
ATOM 4601 C CA . VAL B 1 221 ? -17.578 -5.148 -0.606 1 84.38 221 VAL B CA 1
ATOM 4602 C C . VAL B 1 221 ? -18.219 -6.508 -0.327 1 84.38 221 VAL B C 1
ATOM 4604 O O . VAL B 1 221 ? -17.516 -7.469 0.009 1 84.38 221 VAL B O 1
ATOM 4607 N N . GLU B 1 222 ? -19.562 -6.621 -0.474 1 81.38 222 GLU B N 1
ATOM 4608 C CA . GLU B 1 222 ? -20.25 -7.891 -0.251 1 81.38 222 GLU B CA 1
ATOM 4609 C C . GLU B 1 222 ? -19.781 -8.953 -1.239 1 81.38 222 GLU B C 1
ATOM 4611 O O . GLU B 1 222 ? -19.531 -10.102 -0.854 1 81.38 222 GLU B O 1
ATOM 4616 N N . ARG B 1 223 ? -19.703 -8.562 -2.453 1 82.69 223 ARG B N 1
ATOM 4617 C CA . ARG B 1 223 ? -19.234 -9.484 -3.479 1 82.69 223 ARG B CA 1
ATOM 4618 C C . ARG B 1 223 ? -17.797 -9.914 -3.213 1 82.69 223 ARG B C 1
ATOM 4620 O O . ARG B 1 223 ? -17.469 -11.102 -3.307 1 82.69 223 ARG B O 1
ATOM 4627 N N . PHE B 1 224 ? -17.047 -8.953 -2.869 1 90.62 224 PHE B N 1
ATOM 4628 C CA . PHE B 1 224 ? -15.656 -9.289 -2.576 1 90.62 224 PHE B CA 1
ATOM 4629 C C . PHE B 1 224 ? -15.562 -10.188 -1.347 1 90.62 224 PHE B C 1
ATOM 4631 O O . PHE B 1 224 ? -14.75 -11.117 -1.308 1 90.62 224 PHE B O 1
ATOM 4638 N N . ASN B 1 225 ? -16.375 -9.875 -0.359 1 90.38 225 ASN B N 1
ATOM 4639 C CA . ASN B 1 225 ? -16.344 -10.688 0.853 1 90.38 225 ASN B CA 1
ATOM 4640 C C . ASN B 1 225 ? -16.672 -12.148 0.554 1 90.38 225 ASN B C 1
ATOM 4642 O O . ASN B 1 225 ? -16.062 -13.055 1.14 1 90.38 225 ASN B O 1
ATOM 4646 N N . GLN B 1 226 ? -17.578 -12.336 -0.289 1 89.25 226 GLN B N 1
ATOM 4647 C CA . GLN B 1 226 ? -17.906 -13.703 -0.69 1 89.25 226 GLN B CA 1
ATOM 4648 C C . GLN B 1 226 ? -16.719 -14.375 -1.37 1 89.25 226 GLN B C 1
ATOM 4650 O O . GLN B 1 226 ? -16.375 -15.516 -1.051 1 89.25 226 GLN B O 1
ATOM 4655 N N . THR B 1 227 ? -16.141 -13.664 -2.281 1 91.25 227 THR B N 1
ATOM 4656 C CA . THR B 1 227 ? -14.961 -14.172 -2.98 1 91.25 227 THR B CA 1
ATOM 4657 C C . THR B 1 227 ? -13.828 -14.453 -1.999 1 91.25 227 THR B C 1
ATOM 4659 O O . THR B 1 227 ? -13.195 -15.508 -2.057 1 91.25 227 THR B O 1
ATOM 4662 N N . LEU B 1 228 ? -13.602 -13.523 -1.092 1 93.94 228 LEU B N 1
ATOM 4663 C CA . LEU B 1 228 ? -12.547 -13.641 -0.092 1 93.94 228 LEU B CA 1
ATOM 4664 C C . LEU B 1 228 ? -12.742 -14.891 0.762 1 93.94 228 LEU B C 1
ATOM 4666 O O . LEU B 1 228 ? -11.805 -15.664 0.962 1 93.94 228 LEU B O 1
ATOM 4670 N N . LYS B 1 229 ? -13.938 -15.078 1.198 1 91.38 229 LYS B N 1
ATOM 4671 C CA . LYS B 1 229 ? -14.242 -16.234 2.029 1 91.38 229 LYS B CA 1
ATOM 4672 C C . LYS B 1 229 ? -14.008 -17.547 1.27 1 91.38 229 LYS B C 1
ATOM 4674 O O . LYS B 1 229 ? -13.438 -18.484 1.812 1 91.38 229 LYS B O 1
ATOM 4679 N N . GLN B 1 230 ? -14.453 -17.562 0.047 1 89.62 230 GLN B N 1
ATOM 4680 C CA . GLN B 1 230 ? -14.289 -18.75 -0.776 1 89.62 230 GLN B CA 1
ATOM 4681 C C . GLN B 1 230 ? -12.805 -19.062 -0.996 1 89.62 230 GLN B C 1
ATOM 4683 O O . GLN B 1 230 ? -12.391 -20.219 -0.921 1 89.62 230 GLN B O 1
ATOM 4688 N N . MET B 1 231 ? -12.039 -18.062 -1.242 1 92.19 231 MET B N 1
ATOM 4689 C CA . MET B 1 231 ? -10.602 -18.25 -1.456 1 92.19 231 MET B CA 1
ATOM 4690 C C . MET B 1 231 ? -9.922 -18.75 -0.186 1 92.19 231 MET B C 1
ATOM 4692 O O . MET B 1 231 ? -9.141 -19.688 -0.228 1 92.19 231 MET B O 1
ATOM 4696 N N . LEU B 1 232 ? -10.258 -18.172 0.947 1 90.88 232 LEU B N 1
ATOM 4697 C CA . LEU B 1 232 ? -9.625 -18.531 2.211 1 90.88 232 LEU B CA 1
ATOM 4698 C C . LEU B 1 232 ? -9.969 -19.969 2.584 1 90.88 232 LEU B C 1
ATOM 4700 O O . LEU B 1 232 ? -9.125 -20.703 3.104 1 90.88 232 LEU B O 1
ATOM 4704 N N . ARG B 1 233 ? -11.148 -20.391 2.285 1 88.12 233 ARG B N 1
ATOM 4705 C CA . ARG B 1 233 ? -11.602 -21.734 2.625 1 88.12 233 ARG B CA 1
ATOM 4706 C C . ARG B 1 233 ? -10.758 -22.781 1.919 1 88.12 233 ARG B C 1
ATOM 4708 O O . ARG B 1 233 ? -10.586 -23.891 2.428 1 88.12 233 ARG B O 1
ATOM 4715 N N . LYS B 1 234 ? -10.242 -22.422 0.801 1 86.5 234 LYS B N 1
ATOM 4716 C CA . LYS B 1 234 ? -9.469 -23.359 0.007 1 86.5 234 LYS B CA 1
ATOM 4717 C C . LYS B 1 234 ? -8.109 -23.625 0.639 1 86.5 234 LYS B C 1
ATOM 4719 O O . LYS B 1 234 ? -7.426 -24.594 0.282 1 86.5 234 LYS B O 1
ATOM 4724 N N . PHE B 1 235 ? -7.664 -22.781 1.496 1 82.25 235 PHE B N 1
ATOM 4725 C CA . PHE B 1 235 ? -6.301 -22.906 1.992 1 82.25 235 PHE B CA 1
ATOM 4726 C C . PHE B 1 235 ? -6.289 -23.156 3.492 1 82.25 235 PHE B C 1
ATOM 4728 O O . PHE B 1 235 ? -5.301 -23.672 4.031 1 82.25 235 PHE B O 1
ATOM 4735 N N . VAL B 1 236 ? -7.297 -22.781 4.098 1 76.56 236 VAL B N 1
ATOM 4736 C CA . VAL B 1 236 ? -7.324 -22.891 5.551 1 76.56 236 VAL B CA 1
ATOM 4737 C C . VAL B 1 236 ? -7.293 -24.359 5.961 1 76.56 236 VAL B C 1
ATOM 4739 O O . VAL B 1 236 ? -7.961 -25.203 5.348 1 76.56 236 VAL B O 1
ATOM 4742 N N . ALA B 1 237 ? -6.383 -24.562 6.883 1 67.62 237 ALA B N 1
ATOM 4743 C CA . ALA B 1 237 ? -6.281 -25.906 7.441 1 67.62 237 ALA B CA 1
ATOM 4744 C C . ALA B 1 237 ? -7.602 -26.344 8.078 1 67.62 237 ALA B C 1
ATOM 4746 O O . ALA B 1 237 ? -8.531 -25.531 8.188 1 67.62 237 ALA B O 1
ATOM 4747 N N . ASP B 1 238 ? -7.496 -27.531 8.383 1 63.47 238 ASP B N 1
ATOM 4748 C CA . ASP B 1 238 ? -8.688 -28.125 8.984 1 63.47 238 ASP B CA 1
ATOM 4749 C C . ASP B 1 238 ? -9.117 -27.344 10.227 1 63.47 238 ASP B C 1
ATOM 4751 O O . ASP B 1 238 ? -10.312 -27.188 10.477 1 63.47 238 ASP B O 1
ATOM 4755 N N . THR B 1 239 ? -8.102 -26.734 10.836 1 65.62 239 THR B N 1
ATOM 4756 C CA . THR B 1 239 ? -8.445 -26.016 12.062 1 65.62 239 THR B CA 1
ATOM 4757 C C . THR B 1 239 ? -8.977 -24.625 11.742 1 65.62 239 THR B C 1
ATOM 4759 O O . THR B 1 239 ? -9.633 -24 12.578 1 65.62 239 THR B O 1
ATOM 4762 N N . GLY B 1 240 ? -8.641 -24.203 10.633 1 75.81 240 GLY B N 1
ATOM 4763 C CA . GLY B 1 240 ? -9.094 -22.891 10.219 1 75.81 240 GLY B CA 1
ATOM 4764 C C . GLY B 1 240 ? -8.359 -21.75 10.914 1 75.81 240 GLY B C 1
ATOM 4765 O O . GLY B 1 240 ? -8.672 -20.578 10.711 1 75.81 240 GLY B O 1
ATOM 4766 N N . ARG B 1 241 ? -7.344 -22.016 11.711 1 81.31 241 ARG B N 1
ATOM 4767 C CA . ARG B 1 241 ? -6.723 -21.047 12.602 1 81.31 241 ARG B CA 1
ATOM 4768 C C . ARG B 1 241 ? -5.609 -20.281 11.891 1 81.31 241 ARG B C 1
ATOM 4770 O O . ARG B 1 241 ? -4.941 -19.438 12.5 1 81.31 241 ARG B O 1
ATOM 4777 N N . ASP B 1 242 ? -5.445 -20.484 10.633 1 86.5 242 ASP B N 1
ATOM 4778 C CA . ASP B 1 242 ? -4.336 -19.828 9.945 1 86.5 242 ASP B CA 1
ATOM 4779 C C . ASP B 1 242 ? -4.84 -18.938 8.82 1 86.5 242 ASP B C 1
ATOM 4781 O O . ASP B 1 242 ? -4.078 -18.562 7.918 1 86.5 242 ASP B O 1
ATOM 4785 N N . TRP B 1 243 ? -6.121 -18.578 8.922 1 90.94 243 TRP B N 1
ATOM 4786 C CA . TRP B 1 243 ? -6.727 -17.828 7.828 1 90.94 243 TRP B CA 1
ATOM 4787 C C . TRP B 1 243 ? -6.016 -16.484 7.633 1 90.94 243 TRP B C 1
ATOM 4789 O O . TRP B 1 243 ? -5.906 -15.992 6.508 1 90.94 243 TRP B O 1
ATOM 4799 N N . ASP B 1 244 ? -5.535 -15.867 8.703 1 91.31 244 ASP B N 1
ATOM 4800 C CA . ASP B 1 244 ? -4.906 -14.555 8.625 1 91.31 244 ASP B CA 1
ATOM 4801 C C . ASP B 1 244 ? -3.59 -14.617 7.852 1 91.31 244 ASP B C 1
ATOM 4803 O O . ASP B 1 244 ? -3.189 -13.648 7.207 1 91.31 244 ASP B O 1
ATOM 4807 N N . LYS B 1 245 ? -2.971 -15.711 7.836 1 86.25 245 LYS B N 1
ATOM 4808 C CA . LYS B 1 245 ? -1.685 -15.867 7.164 1 86.25 245 LYS B CA 1
ATOM 4809 C C . LYS B 1 245 ? -1.858 -15.906 5.648 1 86.25 245 LYS B C 1
ATOM 4811 O O . LYS B 1 245 ? -0.94 -15.562 4.902 1 86.25 245 LYS B O 1
ATOM 4816 N N . TRP B 1 246 ? -3 -16.297 5.242 1 88.75 246 TRP B N 1
ATOM 4817 C CA . TRP B 1 246 ? -3.25 -16.469 3.816 1 88.75 246 TRP B CA 1
ATOM 4818 C C . TRP B 1 246 ? -3.795 -15.18 3.199 1 88.75 246 TRP B C 1
ATOM 4820 O O . TRP B 1 246 ? -3.814 -15.039 1.975 1 88.75 246 TRP B O 1
ATOM 4830 N N . LEU B 1 247 ? -4.113 -14.234 3.998 1 93.38 247 LEU B N 1
ATOM 4831 C CA . LEU B 1 247 ? -4.797 -13.031 3.549 1 93.38 247 LEU B CA 1
ATOM 4832 C C . LEU B 1 247 ? -3.959 -12.281 2.518 1 93.38 247 LEU B C 1
ATOM 4834 O O . LEU B 1 247 ? -4.449 -11.945 1.439 1 93.38 247 LEU B O 1
ATOM 4838 N N . PRO B 1 248 ? -2.656 -12.102 2.754 1 92.56 248 PRO B N 1
ATOM 4839 C CA . PRO B 1 248 ? -1.881 -11.352 1.765 1 92.56 248 PRO B CA 1
ATOM 4840 C C . PRO B 1 248 ? -1.836 -12.039 0.403 1 92.56 248 PRO B C 1
ATOM 4842 O O . PRO B 1 248 ? -1.887 -11.375 -0.633 1 92.56 248 PRO B O 1
ATOM 4845 N N . PHE B 1 249 ? -1.874 -13.281 0.406 1 89.56 249 PHE B N 1
ATOM 4846 C CA . PHE B 1 249 ? -1.77 -14.039 -0.836 1 89.56 249 PHE B CA 1
ATOM 4847 C C . PHE B 1 249 ? -3.064 -13.945 -1.635 1 89.56 249 PHE B C 1
ATOM 4849 O O . PHE B 1 249 ? -3.043 -13.672 -2.836 1 89.56 249 PHE B O 1
ATOM 4856 N N . VAL B 1 250 ? -4.109 -14.188 -0.933 1 93.75 250 VAL B N 1
ATOM 4857 C CA . VAL B 1 250 ? -5.387 -14.195 -1.641 1 93.75 250 VAL B CA 1
ATOM 4858 C C . VAL B 1 250 ? -5.723 -12.789 -2.121 1 93.75 250 VAL B C 1
ATOM 4860 O O . VAL B 1 250 ? -6.336 -12.617 -3.176 1 93.75 250 VAL B O 1
ATOM 4863 N N . LEU B 1 251 ? -5.293 -11.789 -1.374 1 97.06 251 LEU B N 1
ATOM 4864 C CA . LEU B 1 251 ? -5.48 -10.414 -1.83 1 97.06 251 LEU B CA 1
ATOM 4865 C C . LEU B 1 251 ? -4.695 -10.156 -3.109 1 97.06 251 LEU B C 1
ATOM 4867 O O . LEU B 1 251 ? -5.207 -9.539 -4.047 1 97.06 251 LEU B O 1
ATOM 4871 N N . PHE B 1 252 ? -3.473 -10.602 -3.188 1 95.38 252 PHE B N 1
ATOM 4872 C CA . PHE B 1 252 ? -2.68 -10.469 -4.406 1 95.38 252 PHE B CA 1
ATOM 4873 C C . PHE B 1 252 ? -3.393 -11.125 -5.586 1 95.38 252 PHE B C 1
ATOM 4875 O O . PHE B 1 252 ? -3.477 -10.539 -6.664 1 95.38 252 PHE B O 1
ATOM 4882 N N . ALA B 1 253 ? -3.832 -12.312 -5.293 1 95.56 253 ALA B N 1
ATOM 4883 C CA . ALA B 1 253 ? -4.508 -13.078 -6.332 1 95.56 253 ALA B CA 1
ATOM 4884 C C . ALA B 1 253 ? -5.668 -12.289 -6.93 1 95.56 253 ALA B C 1
ATOM 4886 O O . ALA B 1 253 ? -5.852 -12.273 -8.148 1 95.56 253 ALA B O 1
ATOM 4887 N N . TYR B 1 254 ? -6.402 -11.688 -6.094 1 96.19 254 TYR B N 1
ATOM 4888 C CA . TYR B 1 254 ? -7.551 -10.906 -6.531 1 96.19 254 TYR B CA 1
ATOM 4889 C C . TYR B 1 254 ? -7.105 -9.641 -7.25 1 96.19 254 TYR B C 1
ATOM 4891 O O . TYR B 1 254 ? -7.676 -9.266 -8.273 1 96.19 254 TYR B O 1
ATOM 4899 N N . ARG B 1 255 ? -6.094 -9 -6.742 1 97 255 ARG B N 1
ATOM 4900 C CA . ARG B 1 255 ? -5.621 -7.723 -7.266 1 97 255 ARG B CA 1
ATOM 4901 C C . ARG B 1 255 ? -5.02 -7.891 -8.656 1 97 255 ARG B C 1
ATOM 4903 O O . ARG B 1 255 ? -4.992 -6.941 -9.445 1 97 255 ARG B O 1
ATOM 4910 N N . GLU B 1 256 ? -4.586 -9.039 -8.945 1 96.12 256 GLU B N 1
ATOM 4911 C CA . GLU B 1 256 ? -3.807 -9.289 -10.156 1 96.12 256 GLU B CA 1
ATOM 4912 C C . GLU B 1 256 ? -4.715 -9.508 -11.359 1 96.12 256 GLU B C 1
ATOM 4914 O O . GLU B 1 256 ? -4.305 -9.289 -12.5 1 96.12 256 GLU B O 1
ATOM 4919 N N . VAL B 1 257 ? -5.945 -9.906 -11.188 1 94.94 257 VAL B N 1
ATOM 4920 C CA . VAL B 1 257 ? -6.758 -10.359 -12.312 1 94.94 257 VAL B CA 1
ATOM 4921 C C . VAL B 1 257 ? -7.809 -9.297 -12.648 1 94.94 257 VAL B C 1
ATOM 4923 O O . VAL B 1 257 ? -8.359 -8.656 -11.75 1 94.94 257 VAL B O 1
ATOM 4926 N N . PRO B 1 258 ? -8.117 -9.164 -13.891 1 89.12 258 PRO B N 1
ATOM 4927 C CA . PRO B 1 258 ? -9.125 -8.195 -14.305 1 89.12 258 PRO B CA 1
ATOM 4928 C C . PRO B 1 258 ? -10.508 -8.492 -13.711 1 89.12 258 PRO B C 1
ATOM 4930 O O . PRO B 1 258 ? -10.883 -9.656 -13.586 1 89.12 258 PRO B O 1
ATOM 4933 N N . GLN B 1 259 ? -11.133 -7.438 -13.344 1 84.62 259 GLN B N 1
ATOM 4934 C CA . GLN B 1 259 ? -12.508 -7.535 -12.867 1 84.62 259 GLN B CA 1
ATOM 4935 C C . GLN B 1 259 ? -13.5 -7.359 -14.016 1 84.62 259 GLN B C 1
ATOM 4937 O O . GLN B 1 259 ? -13.281 -6.543 -14.914 1 84.62 259 GLN B O 1
ATOM 4942 N N . ALA B 1 260 ? -14.586 -8.102 -13.938 1 78.69 260 ALA B N 1
ATOM 4943 C CA . ALA B 1 260 ? -15.586 -8.07 -15 1 78.69 260 ALA B CA 1
ATOM 4944 C C . ALA B 1 260 ? -16.188 -6.68 -15.148 1 78.69 260 ALA B C 1
ATOM 4946 O O . ALA B 1 260 ? -16.484 -6.242 -16.266 1 78.69 260 ALA B O 1
ATOM 4947 N N . SER B 1 261 ? -16.328 -5.98 -14.062 1 73.12 261 SER B N 1
ATOM 4948 C CA . SER B 1 261 ? -16.984 -4.68 -14.047 1 73.12 261 SER B CA 1
ATOM 4949 C C . SER B 1 261 ? -16.125 -3.617 -14.727 1 73.12 261 SER B C 1
ATOM 4951 O O . SER B 1 261 ? -16.656 -2.738 -15.414 1 73.12 261 SER B O 1
ATOM 4953 N N . THR B 1 262 ? -14.734 -3.744 -14.695 1 76.69 262 THR B N 1
ATOM 4954 C CA . THR B 1 262 ? -13.859 -2.689 -15.203 1 76.69 262 THR B CA 1
ATOM 4955 C C . THR B 1 262 ? -13.07 -3.176 -16.406 1 76.69 262 THR B C 1
ATOM 4957 O O . THR B 1 262 ? -12.578 -2.367 -17.203 1 76.69 262 THR B O 1
ATOM 4960 N N . GLY B 1 263 ? -12.906 -4.469 -16.469 1 81.06 263 GLY B N 1
ATOM 4961 C CA . GLY B 1 263 ? -12.055 -5.035 -17.5 1 81.06 263 GLY B CA 1
ATOM 4962 C C . GLY B 1 263 ? -10.578 -4.949 -17.188 1 81.06 263 GLY B C 1
ATOM 4963 O O . GLY B 1 263 ? -9.742 -5.422 -17.953 1 81.06 263 GLY B O 1
ATOM 4964 N N . PHE B 1 264 ? -10.258 -4.305 -16.062 1 84.94 264 PHE B N 1
ATOM 4965 C CA . PHE B 1 264 ? -8.891 -4.156 -15.602 1 84.94 264 PHE B CA 1
ATOM 4966 C C . PHE B 1 264 ? -8.719 -4.758 -14.211 1 84.94 264 PHE B C 1
ATOM 4968 O O . PHE B 1 264 ? -9.688 -4.895 -13.469 1 84.94 264 PHE B O 1
ATOM 4975 N N . SER B 1 265 ? -7.531 -5.129 -14.016 1 90.62 265 SER B N 1
ATOM 4976 C CA . SER B 1 265 ? -7.262 -5.59 -12.656 1 90.62 265 SER B CA 1
ATOM 4977 C C . SER B 1 265 ? -7.113 -4.414 -11.695 1 90.62 265 SER B C 1
ATOM 4979 O O . SER B 1 265 ? -6.754 -3.309 -12.109 1 90.62 265 SER B O 1
ATOM 4981 N N . PRO B 1 266 ? -7.383 -4.633 -10.453 1 93.88 266 PRO B N 1
ATOM 4982 C CA . PRO B 1 266 ? -7.125 -3.594 -9.453 1 93.88 266 PRO B CA 1
ATOM 4983 C C . PRO B 1 266 ? -5.688 -3.084 -9.484 1 93.88 266 PRO B C 1
ATOM 4985 O O . PRO B 1 266 ? -5.449 -1.882 -9.344 1 93.88 266 PRO B O 1
ATOM 4988 N N . PHE B 1 267 ? -4.68 -3.924 -9.703 1 93.5 267 PHE B N 1
ATOM 4989 C CA . PHE B 1 267 ? -3.285 -3.512 -9.836 1 93.5 267 PHE B CA 1
ATOM 4990 C C . PHE B 1 267 ? -3.113 -2.539 -10.992 1 93.5 267 PHE B C 1
ATOM 4992 O O . PHE B 1 267 ? -2.471 -1.497 -10.852 1 93.5 267 PHE B O 1
ATOM 4999 N N . GLU B 1 268 ? -3.674 -2.84 -12.062 1 87.31 268 GLU B N 1
ATOM 5000 C CA . GLU B 1 268 ? -3.547 -1.999 -13.25 1 87.31 268 GLU B CA 1
ATOM 5001 C C . GLU B 1 268 ? -4.176 -0.628 -13.023 1 87.31 268 GLU B C 1
ATOM 5003 O O . GLU B 1 268 ? -3.605 0.394 -13.406 1 87.31 268 GLU B O 1
ATOM 5008 N N . LEU B 1 269 ? -5.273 -0.686 -12.406 1 86.06 269 LEU B N 1
ATOM 5009 C CA . LEU B 1 269 ? -6.008 0.56 -12.203 1 86.06 269 LEU B CA 1
ATOM 5010 C C . LEU B 1 269 ? -5.34 1.415 -11.133 1 86.06 269 LEU B C 1
ATOM 5012 O O . LEU B 1 269 ? -5.363 2.646 -11.211 1 86.06 269 LEU B O 1
ATOM 5016 N N . LEU B 1 270 ? -4.742 0.798 -10.195 1 90.56 270 LEU B N 1
ATOM 5017 C CA . LEU B 1 270 ? -4.152 1.545 -9.086 1 90.56 270 LEU B CA 1
ATOM 5018 C C . LEU B 1 270 ? -2.775 2.078 -9.469 1 90.56 270 LEU B C 1
ATOM 5020 O O . LEU B 1 270 ? -2.459 3.238 -9.195 1 90.56 270 LEU B O 1
ATOM 5024 N N . TYR B 1 271 ? -1.912 1.248 -10.047 1 89.12 271 TYR B N 1
ATOM 5025 C CA . TYR B 1 271 ? -0.507 1.598 -10.227 1 89.12 271 TYR B CA 1
ATOM 5026 C C . TYR B 1 271 ? -0.222 1.999 -11.664 1 89.12 271 TYR B C 1
ATOM 5028 O O . TYR B 1 271 ? 0.593 2.889 -11.922 1 89.12 271 TYR B O 1
ATOM 5036 N N . GLY B 1 272 ? -0.805 1.335 -12.609 1 85.31 272 GLY B N 1
ATOM 5037 C CA . GLY B 1 272 ? -0.559 1.632 -14.008 1 85.31 272 GLY B CA 1
ATOM 5038 C C . GLY B 1 272 ? 0.644 0.897 -14.57 1 85.31 272 GLY B C 1
ATOM 5039 O O . GLY B 1 272 ? 0.997 1.078 -15.742 1 85.31 272 GLY B O 1
ATOM 5040 N N . TRP B 1 273 ? 1.363 0.221 -13.781 1 80.88 273 TRP B N 1
ATOM 5041 C CA . TRP B 1 273 ? 2.465 -0.626 -14.219 1 80.88 273 TRP B CA 1
ATOM 5042 C C . TRP B 1 273 ? 2.219 -2.082 -13.844 1 80.88 273 TRP B C 1
ATOM 5044 O O . TRP B 1 273 ? 1.416 -2.371 -12.953 1 80.88 273 TRP B O 1
ATOM 5054 N N . PRO B 1 274 ? 2.879 -2.967 -14.562 1 83.69 274 PRO B N 1
ATOM 5055 C CA . PRO B 1 274 ? 2.678 -4.379 -14.234 1 83.69 274 PRO B CA 1
ATOM 5056 C C . PRO B 1 274 ? 3.299 -4.77 -12.891 1 83.69 274 PRO B C 1
ATOM 5058 O O . PRO B 1 274 ? 4.496 -4.555 -12.672 1 83.69 274 PRO B O 1
ATOM 5061 N N . VAL B 1 275 ? 2.447 -5.293 -12.086 1 92.31 275 VAL B N 1
ATOM 5062 C CA . VAL B 1 275 ? 2.902 -5.805 -10.797 1 92.31 275 VAL B CA 1
ATOM 5063 C C . VAL B 1 275 ? 3.383 -7.246 -10.945 1 92.31 275 VAL B C 1
ATOM 5065 O O . VAL B 1 275 ? 2.676 -8.086 -11.516 1 92.31 275 VAL B O 1
ATOM 5068 N N . GLN B 1 276 ? 4.555 -7.516 -10.469 1 90.88 276 GLN B N 1
ATOM 5069 C CA . GLN B 1 276 ? 5.211 -8.797 -10.711 1 90.88 276 GLN B CA 1
ATOM 5070 C C . GLN B 1 276 ? 4.738 -9.852 -9.727 1 90.88 276 GLN B C 1
ATOM 5072 O O . GLN B 1 276 ? 4.766 -9.641 -8.516 1 90.88 276 GLN B O 1
ATOM 5077 N N . GLY B 1 277 ? 4.285 -10.938 -10.273 1 88.94 277 GLY B N 1
ATOM 5078 C CA . GLY B 1 277 ? 3.916 -12.094 -9.477 1 88.94 277 GLY B CA 1
ATOM 5079 C C . GLY B 1 277 ? 4.688 -13.344 -9.844 1 88.94 277 GLY B C 1
ATOM 5080 O O . GLY B 1 277 ? 5.66 -13.281 -10.594 1 88.94 277 GLY B O 1
ATOM 5081 N N . PRO B 1 278 ? 4.285 -14.461 -9.289 1 85 278 PRO B N 1
ATOM 5082 C CA . PRO B 1 278 ? 5.012 -15.719 -9.516 1 85 278 PRO B CA 1
ATOM 5083 C C . PRO B 1 278 ? 5.098 -16.094 -10.992 1 85 278 PRO B C 1
ATOM 5085 O O . PRO B 1 278 ? 6.145 -16.547 -11.453 1 85 278 PRO B O 1
ATOM 5088 N N . LEU B 1 279 ? 4.059 -15.906 -11.727 1 90.19 279 LEU B N 1
ATOM 5089 C CA . LEU B 1 279 ? 4.062 -16.281 -13.141 1 90.19 279 LEU B CA 1
ATOM 5090 C C . LEU B 1 279 ? 4.988 -15.359 -13.938 1 90.19 279 LEU B C 1
ATOM 5092 O O . LEU B 1 279 ? 5.605 -15.797 -14.914 1 90.19 279 LEU B O 1
ATOM 5096 N N . ASP B 1 280 ? 5.043 -14.156 -13.523 1 90.38 280 ASP B N 1
ATOM 5097 C CA . ASP B 1 280 ? 5.973 -13.234 -14.164 1 90.38 280 ASP B CA 1
ATOM 5098 C C . ASP B 1 280 ? 7.422 -13.664 -13.93 1 90.38 280 ASP B C 1
ATOM 5100 O O . ASP B 1 280 ? 8.25 -13.578 -14.836 1 90.38 280 ASP B O 1
ATOM 5104 N N . LEU B 1 281 ? 7.684 -14.062 -12.797 1 84.44 281 LEU B N 1
ATOM 5105 C CA . LEU B 1 281 ? 9.023 -14.531 -12.461 1 84.44 281 LEU B CA 1
ATOM 5106 C C . LEU B 1 281 ? 9.383 -15.781 -13.258 1 84.44 281 LEU B C 1
ATOM 5108 O O . LEU B 1 281 ? 10.516 -15.938 -13.711 1 84.44 281 LEU B O 1
ATOM 5112 N N . LEU B 1 282 ? 8.453 -16.625 -13.352 1 85.75 282 LEU B N 1
ATOM 5113 C CA . LEU B 1 282 ? 8.664 -17.844 -14.141 1 85.75 282 LEU B CA 1
ATOM 5114 C C . LEU B 1 282 ? 8.984 -17.484 -15.594 1 85.75 282 LEU B C 1
ATOM 5116 O O . LEU B 1 282 ? 9.93 -18.031 -16.172 1 85.75 282 LEU B O 1
ATOM 5120 N N . ARG B 1 283 ? 8.18 -16.641 -16.109 1 90 283 ARG B N 1
ATOM 5121 C CA . ARG B 1 283 ? 8.406 -16.203 -17.484 1 90 283 ARG B CA 1
ATOM 5122 C C . ARG B 1 283 ? 9.805 -15.617 -17.656 1 90 283 ARG B C 1
ATOM 5124 O O . ARG B 1 283 ? 10.508 -15.938 -18.609 1 90 283 ARG B O 1
ATOM 5131 N N . LYS B 1 284 ? 10.172 -14.805 -16.766 1 86.25 284 LYS B N 1
ATOM 5132 C CA . LYS B 1 284 ? 11.484 -14.18 -16.812 1 86.25 284 LYS B CA 1
ATOM 5133 C C . LYS B 1 284 ? 12.594 -15.227 -16.766 1 86.25 284 LYS B C 1
ATOM 5135 O O . LYS B 1 284 ? 13.594 -15.117 -17.484 1 86.25 284 LYS B O 1
ATOM 5140 N N . GLU B 1 285 ? 12.383 -16.125 -15.922 1 83.38 285 GLU B N 1
ATOM 5141 C CA . GLU B 1 285 ? 13.375 -17.203 -15.797 1 83.38 285 GLU B CA 1
ATOM 5142 C C . GLU B 1 285 ? 13.5 -17.984 -17.094 1 83.38 285 GLU B C 1
ATOM 5144 O O . GLU B 1 285 ? 14.602 -18.297 -17.531 1 83.38 285 GLU B O 1
ATOM 5149 N N . TRP B 1 286 ? 12.383 -18.344 -17.625 1 86.88 286 TRP B N 1
ATOM 5150 C CA . TRP B 1 286 ? 12.375 -19.109 -18.875 1 86.88 286 TRP B CA 1
ATOM 5151 C C . TRP B 1 286 ? 12.992 -18.297 -20.016 1 86.88 286 TRP B C 1
ATOM 5153 O O . TRP B 1 286 ? 13.688 -18.859 -20.875 1 86.88 286 TRP B O 1
ATOM 5163 N N . GLU B 1 287 ? 12.734 -17.047 -19.984 1 89.19 287 GLU B N 1
ATOM 5164 C CA . GLU B 1 287 ? 13.297 -16.172 -21.016 1 89.19 287 GLU B CA 1
ATOM 5165 C C . GLU B 1 287 ? 14.805 -16 -20.828 1 89.19 287 GLU B C 1
ATOM 5167 O O . GLU B 1 287 ? 15.547 -15.914 -21.812 1 89.19 287 GLU B O 1
ATOM 5172 N N . 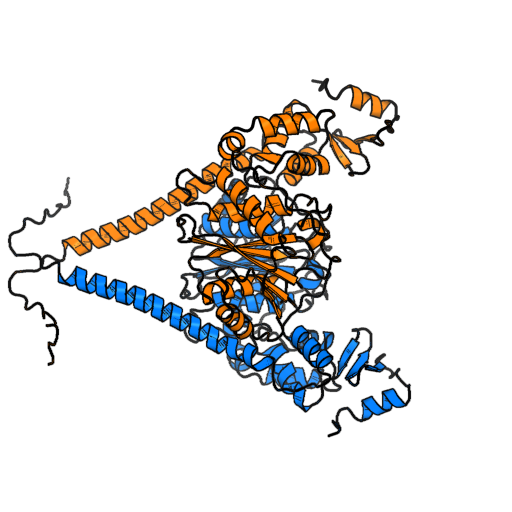ALA B 1 288 ? 15.195 -15.977 -19.656 1 83.19 288 ALA B N 1
ATOM 5173 C CA . ALA B 1 288 ? 16.609 -15.805 -19.359 1 83.19 288 ALA B CA 1
ATOM 5174 C C . ALA B 1 288 ? 17.406 -17.078 -19.688 1 83.19 288 ALA B C 1
ATOM 5176 O O . ALA B 1 288 ? 18.516 -17.016 -20.188 1 83.19 288 ALA B O 1
ATOM 5177 N N . THR B 1 289 ? 16.844 -18.234 -19.391 1 81.19 289 THR B N 1
ATOM 5178 C CA . THR B 1 289 ? 17.562 -19.5 -19.547 1 81.19 289 THR B CA 1
ATOM 5179 C C . THR B 1 289 ? 17.297 -20.094 -20.922 1 81.19 289 THR B C 1
ATOM 5181 O O . THR B 1 289 ? 17.969 -21.062 -21.312 1 81.19 289 THR B O 1
ATOM 5184 N N . LYS B 1 290 ? 16.391 -19.484 -21.625 1 76.06 290 LYS B N 1
ATOM 5185 C CA . LYS B 1 290 ? 15.977 -19.953 -22.953 1 76.06 290 LYS B CA 1
ATOM 5186 C C . LYS B 1 290 ? 15.5 -21.406 -22.891 1 76.06 290 LYS B C 1
ATOM 5188 O O . LYS B 1 290 ? 15.648 -22.141 -23.859 1 76.06 290 LYS B O 1
ATOM 5193 N N . LYS B 1 291 ? 15.188 -21.875 -21.672 1 72.44 291 LYS B N 1
ATOM 5194 C CA . LYS B 1 291 ? 14.758 -23.266 -21.484 1 72.44 291 LYS B CA 1
ATOM 5195 C C . LYS B 1 291 ? 13.578 -23.344 -20.531 1 72.44 291 LYS B C 1
ATOM 5197 O O . LYS B 1 291 ? 13.766 -23.312 -19.312 1 72.44 291 LYS B O 1
ATOM 5202 N N . PRO B 1 292 ? 12.438 -23.375 -21.188 1 69.31 292 PRO B N 1
ATOM 5203 C CA . PRO B 1 292 ? 11.32 -23.672 -20.297 1 69.31 292 PRO B CA 1
ATOM 5204 C C . PRO B 1 292 ? 11.406 -25.062 -19.672 1 69.31 292 PRO B C 1
ATOM 5206 O O . PRO B 1 292 ? 11.398 -26.062 -20.391 1 69.31 292 PRO B O 1
ATOM 5209 N N . VAL B 1 293 ? 11.938 -25.172 -18.422 1 66.12 293 VAL B N 1
ATOM 5210 C CA . VAL B 1 293 ? 12.023 -26.438 -17.703 1 66.12 293 VAL B CA 1
ATOM 5211 C C . VAL B 1 293 ? 11.039 -26.422 -16.531 1 66.12 293 VAL B C 1
ATOM 5213 O O . VAL B 1 293 ? 10.875 -25.406 -15.852 1 66.12 293 VAL B O 1
ATOM 5216 N N . PRO B 1 294 ? 10.188 -27.531 -16.578 1 61.69 294 PRO B N 1
ATOM 5217 C CA . PRO B 1 294 ? 9.266 -27.594 -15.438 1 61.69 294 PRO B CA 1
ATOM 5218 C C . PRO B 1 294 ? 9.984 -27.531 -14.094 1 61.69 294 PRO B C 1
ATOM 5220 O O . PRO B 1 294 ? 9.367 -27.203 -13.078 1 61.69 294 PRO B O 1
ATOM 5223 N N . GLU B 1 295 ? 11.352 -27.891 -14.094 1 54.31 295 GLU B N 1
ATOM 5224 C CA . GLU B 1 295 ? 12.148 -28.031 -12.883 1 54.31 295 GLU B CA 1
ATOM 5225 C C . GLU B 1 295 ? 12.844 -26.719 -12.523 1 54.31 295 GLU B C 1
ATOM 5227 O O . GLU B 1 295 ? 13.086 -25.891 -13.391 1 54.31 295 GLU B O 1
ATOM 5232 N N . GLY B 1 296 ? 12.594 -26.156 -11.188 1 49.66 296 GLY B N 1
ATOM 5233 C CA . GLY B 1 296 ? 13.469 -25.125 -10.633 1 49.66 296 GLY B CA 1
ATOM 5234 C C . GLY B 1 296 ? 12.742 -24.109 -9.789 1 49.66 296 GLY B C 1
ATOM 5235 O O . GLY B 1 296 ? 13.117 -23.859 -8.648 1 49.66 296 GLY B O 1
ATOM 5236 N N . ILE B 1 297 ? 12.164 -23.266 -10.57 1 46.81 297 ILE B N 1
ATOM 5237 C CA . ILE B 1 297 ? 11.781 -22.047 -9.867 1 46.81 297 ILE B CA 1
ATOM 5238 C C . ILE B 1 297 ? 10.789 -22.375 -8.75 1 46.81 297 ILE B C 1
ATOM 5240 O O . ILE B 1 297 ? 10.859 -21.828 -7.656 1 46.81 297 ILE B O 1
ATOM 5244 N N . LEU B 1 298 ? 9.773 -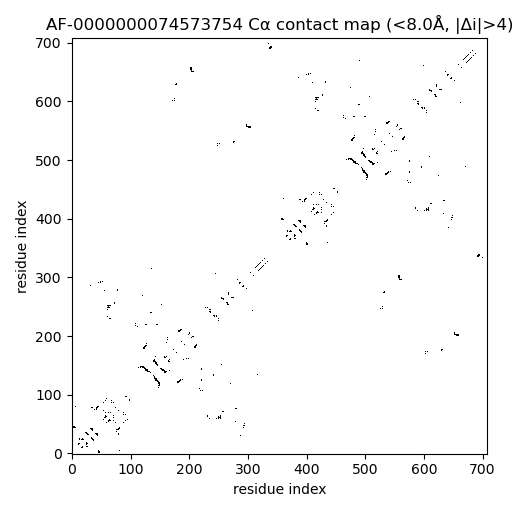23.234 -9.148 1 48.19 298 LEU B N 1
ATOM 5245 C CA . LEU B 1 298 ? 8.477 -23.266 -8.484 1 48.19 298 LEU B CA 1
ATOM 5246 C C . LEU B 1 298 ? 8.508 -24.203 -7.281 1 48.19 298 LEU B C 1
ATOM 5248 O O . LEU B 1 298 ? 7.461 -24.516 -6.699 1 48.19 298 LEU B O 1
ATOM 5252 N N . SER B 1 299 ? 9.523 -24.906 -7.27 1 46.78 299 SER B N 1
ATOM 5253 C CA . SER B 1 299 ? 9.469 -25.797 -6.105 1 46.78 299 SER B CA 1
ATOM 5254 C C . SER B 1 299 ? 8.984 -25.031 -4.871 1 46.78 299 SER B C 1
ATOM 5256 O O . SER B 1 299 ? 8.234 -25.594 -4.062 1 46.78 299 SER B O 1
ATOM 5258 N N . TYR B 1 300 ? 9.484 -23.922 -4.801 1 43.03 300 TYR B N 1
ATOM 5259 C CA . TYR B 1 300 ? 9.328 -23.219 -3.527 1 43.03 300 TYR B CA 1
ATOM 5260 C C . TYR B 1 300 ? 7.938 -22.625 -3.398 1 43.03 300 TYR B C 1
ATOM 5262 O O . TYR B 1 300 ? 7.348 -22.625 -2.314 1 43.03 300 TYR B O 1
ATOM 5270 N N . VAL B 1 301 ? 7.359 -22.172 -4.512 1 46.44 301 VAL B N 1
ATOM 5271 C CA . VAL B 1 301 ? 5.984 -21.719 -4.363 1 46.44 301 VAL B CA 1
ATOM 5272 C C . VAL B 1 301 ? 5.145 -22.797 -3.697 1 46.44 301 VAL B C 1
ATOM 5274 O O . VAL B 1 301 ? 4.293 -22.516 -2.854 1 46.44 301 VAL B O 1
ATOM 5277 N N . LEU B 1 302 ? 5.535 -24.016 -4.105 1 46.03 302 LEU B N 1
ATOM 5278 C CA . LEU B 1 302 ? 4.801 -25.188 -3.645 1 46.03 302 LEU B CA 1
ATOM 5279 C C . LEU B 1 302 ? 5.035 -25.422 -2.156 1 46.03 302 LEU B C 1
ATOM 5281 O O . LEU B 1 302 ? 4.117 -25.828 -1.437 1 46.03 302 LEU B O 1
ATOM 5285 N N . GLN B 1 303 ? 6.23 -25.016 -1.785 1 48.72 303 GLN B N 1
ATOM 5286 C CA . GLN B 1 303 ? 6.57 -25.328 -0.401 1 48.72 303 GLN B CA 1
ATOM 5287 C C . GLN B 1 303 ? 6.043 -24.25 0.549 1 48.72 303 GLN B C 1
ATOM 5289 O O . GLN B 1 303 ? 6.125 -24.406 1.77 1 48.72 303 GLN B O 1
ATOM 5294 N N . MET B 1 304 ? 5.539 -23.328 -0.054 1 48.66 304 MET B N 1
ATOM 5295 C CA . MET B 1 304 ? 5.066 -22.25 0.799 1 48.66 304 MET B CA 1
ATOM 5296 C C . MET B 1 304 ? 4.012 -22.75 1.782 1 48.66 304 MET B C 1
ATOM 5298 O O . MET B 1 304 ? 4.023 -22.375 2.955 1 48.66 304 MET B O 1
ATOM 5302 N N . ARG B 1 305 ? 3.146 -23.641 1.273 1 48.09 305 ARG B N 1
ATOM 5303 C CA . ARG B 1 305 ? 2.152 -24.188 2.191 1 48.09 305 ARG B CA 1
ATOM 5304 C C . ARG B 1 305 ? 2.82 -24.891 3.363 1 48.09 305 ARG B C 1
ATOM 5306 O O . ARG B 1 305 ? 2.443 -24.688 4.52 1 48.09 305 ARG B O 1
ATOM 5313 N N . GLU B 1 306 ? 3.699 -25.672 2.902 1 51.44 306 GLU B N 1
ATOM 5314 C CA . GLU B 1 306 ? 4.328 -26.484 3.945 1 51.44 306 GLU B CA 1
ATOM 5315 C C . GLU B 1 306 ? 5.051 -25.594 4.961 1 51.44 306 GLU B C 1
ATOM 5317 O O . GLU B 1 306 ? 4.996 -25.859 6.168 1 51.44 306 GLU B O 1
ATOM 5322 N N . ARG B 1 307 ? 5.625 -24.641 4.453 1 50.91 307 ARG B N 1
ATOM 5323 C CA . ARG B 1 307 ? 6.488 -23.828 5.316 1 50.91 307 ARG B CA 1
ATOM 5324 C C . ARG B 1 307 ? 5.672 -22.844 6.141 1 50.91 307 ARG B C 1
ATOM 5326 O O . ARG B 1 307 ? 5.945 -22.641 7.324 1 50.91 307 ARG B O 1
ATOM 5333 N N . LEU B 1 308 ? 4.73 -22.297 5.477 1 49.97 308 LEU B N 1
ATOM 5334 C CA . LEU B 1 308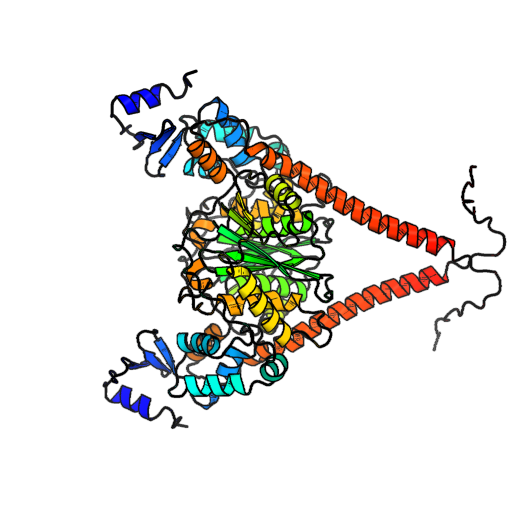 ? 3.836 -21.453 6.27 1 49.97 308 LEU B CA 1
ATOM 5335 C C . LEU B 1 308 ? 3.164 -22.266 7.371 1 49.97 308 LEU B C 1
ATOM 5337 O O . LEU B 1 308 ? 2.959 -21.766 8.477 1 49.97 308 LEU B O 1
ATOM 5341 N N . GLU B 1 309 ? 2.967 -23.516 6.977 1 51.91 309 GLU B N 1
ATOM 5342 C CA . GLU B 1 309 ? 2.438 -24.438 7.973 1 51.91 309 GLU B CA 1
ATOM 5343 C C . GLU B 1 309 ? 3.447 -24.688 9.094 1 51.91 309 GLU B C 1
ATOM 5345 O O . GLU B 1 309 ? 3.076 -24.766 10.266 1 51.91 309 GLU B O 1
ATOM 5350 N N . LYS B 1 310 ? 4.688 -24.766 8.648 1 51.44 310 LYS B N 1
ATOM 5351 C CA . LYS B 1 310 ? 5.742 -24.969 9.633 1 51.44 310 LYS B CA 1
ATOM 5352 C C . LYS B 1 310 ? 5.895 -23.766 10.547 1 51.44 310 LYS B C 1
ATOM 5354 O O . LYS B 1 310 ? 6.172 -23.906 11.742 1 51.44 310 LYS B O 1
ATOM 5359 N N . TYR B 1 311 ? 5.895 -22.688 9.969 1 47.03 311 TYR B N 1
ATOM 5360 C CA . TYR B 1 311 ? 5.98 -21.5 10.797 1 47.03 311 TYR B CA 1
ATOM 5361 C C . TYR B 1 311 ? 4.832 -21.438 11.797 1 47.03 311 TYR B C 1
ATOM 5363 O O . TYR B 1 311 ? 4.996 -20.953 12.914 1 47.03 311 TYR B O 1
ATOM 5371 N N . GLN B 1 312 ? 3.738 -21.922 11.383 1 45.41 312 GLN B N 1
ATOM 5372 C CA . GLN B 1 312 ? 2.59 -22.047 12.273 1 45.41 312 GLN B CA 1
ATOM 5373 C C . GLN B 1 312 ? 2.889 -23.031 13.414 1 45.41 312 GLN B C 1
ATOM 5375 O O . GLN B 1 312 ? 2.523 -22.766 14.562 1 45.41 312 GLN B O 1
ATOM 5380 N N . ASP B 1 313 ? 3.467 -24.047 12.977 1 45.69 313 ASP B N 1
ATOM 5381 C CA . ASP B 1 313 ? 3.807 -25.047 13.977 1 45.69 313 ASP B CA 1
ATOM 5382 C C . ASP B 1 313 ? 4.871 -24.531 14.938 1 45.69 313 ASP B C 1
ATOM 5384 O O . ASP B 1 313 ? 4.797 -24.766 16.141 1 45.69 313 ASP B O 1
ATOM 5388 N N . GLU B 1 314 ? 5.711 -23.859 14.32 1 44.44 314 GLU B N 1
ATOM 5389 C CA . GLU B 1 314 ? 6.754 -23.297 15.18 1 44.44 314 GLU B CA 1
ATOM 5390 C C . GLU B 1 314 ? 6.207 -22.188 16.078 1 44.44 314 GLU B C 1
ATOM 5392 O O . GLU B 1 314 ? 6.578 -22.094 17.25 1 44.44 314 GLU B O 1
ATOM 5397 N N . ALA B 1 315 ? 5.426 -21.422 15.453 1 42.28 315 ALA B N 1
ATOM 5398 C CA . ALA B 1 315 ? 4.727 -20.453 16.281 1 42.28 315 ALA B CA 1
ATOM 5399 C C . ALA B 1 315 ? 3.895 -21.141 17.359 1 42.28 315 ALA B C 1
ATOM 5401 O O . ALA B 1 315 ? 3.836 -20.688 18.5 1 42.28 315 ALA B O 1
ATOM 5402 N N . GLN B 1 316 ? 3.312 -22.25 16.922 1 42.31 316 GLN B N 1
ATOM 5403 C CA . GLN B 1 316 ? 2.584 -23.078 17.875 1 42.31 316 GLN B CA 1
ATOM 5404 C C . GLN B 1 316 ? 3.535 -23.703 18.891 1 42.31 316 GLN B C 1
ATOM 5406 O O . GLN B 1 316 ? 3.236 -23.75 20.078 1 42.31 316 GLN B O 1
ATOM 5411 N N . VAL B 1 317 ? 4.586 -24.234 18.359 1 42.81 317 VAL B N 1
ATOM 5412 C CA . VAL B 1 317 ? 5.551 -24.828 19.281 1 42.81 317 VAL B CA 1
ATOM 5413 C C . VAL B 1 317 ? 6.117 -23.75 20.203 1 42.81 317 VAL B C 1
ATOM 5415 O O . VAL B 1 317 ? 6.262 -23.969 21.406 1 42.81 317 VAL B O 1
ATOM 5418 N N . ASN B 1 318 ? 6.328 -22.688 19.562 1 40.59 318 ASN B N 1
ATOM 5419 C CA . ASN B 1 318 ? 6.82 -21.594 20.391 1 40.59 318 ASN B CA 1
ATOM 5420 C C . ASN B 1 318 ? 5.734 -21.078 21.328 1 40.59 318 ASN B C 1
ATOM 5422 O O . ASN B 1 318 ? 6.016 -20.734 22.484 1 40.59 318 ASN B O 1
ATOM 5426 N N . LEU B 1 319 ? 4.59 -21 20.812 1 39.62 319 LEU B N 1
ATOM 5427 C CA . LEU B 1 319 ? 3.451 -20.703 21.672 1 39.62 319 LEU B CA 1
ATOM 5428 C C . LEU B 1 319 ? 3.24 -21.797 22.703 1 39.62 319 LEU B C 1
ATOM 5430 O O . LEU B 1 319 ? 2.979 -21.5 23.875 1 39.62 319 LEU B O 1
ATOM 5434 N N . GLU B 1 320 ? 3.326 -23 22.203 1 43.31 320 GLU B N 1
ATOM 5435 C CA . GLU B 1 320 ? 3.24 -24.125 23.141 1 43.31 320 GLU B CA 1
ATOM 5436 C C . GLU B 1 320 ? 4.426 -24.141 24.094 1 43.31 320 GLU B C 1
ATOM 5438 O O . GLU B 1 320 ? 4.258 -24.391 25.297 1 43.31 320 GLU B O 1
ATOM 5443 N N . ARG B 1 321 ? 5.512 -23.906 23.547 1 42.69 321 ARG B N 1
ATOM 5444 C CA . ARG B 1 321 ? 6.684 -23.797 24.422 1 42.69 321 ARG B CA 1
ATOM 5445 C C . ARG B 1 321 ? 6.57 -22.594 25.344 1 42.69 321 ARG B C 1
ATOM 5447 O O . ARG B 1 321 ? 6.895 -22.688 26.531 1 42.69 321 ARG B O 1
ATOM 5454 N N . ALA B 1 322 ? 6.16 -21.594 24.719 1 40.34 322 ALA B N 1
ATOM 5455 C CA . ALA B 1 322 ? 5.867 -20.438 25.562 1 40.34 322 ALA B CA 1
ATOM 5456 C C . ALA B 1 322 ? 4.734 -20.75 26.547 1 40.34 322 ALA B C 1
ATOM 5458 O O . ALA B 1 322 ? 4.793 -20.344 27.703 1 40.34 322 ALA B O 1
ATOM 5459 N N . GLN B 1 323 ? 3.797 -21.438 26.016 1 42.75 323 GLN B N 1
ATOM 5460 C CA . GLN B 1 323 ? 2.727 -21.938 26.875 1 42.75 323 GLN B CA 1
ATOM 5461 C C . GLN B 1 323 ? 3.238 -23.016 27.828 1 42.75 323 GLN B C 1
ATOM 5463 O O . GLN B 1 323 ? 2.873 -23.031 29 1 42.75 323 GLN B O 1
ATOM 5468 N N . GLN B 1 324 ? 4.012 -23.922 27.297 1 45.56 324 GLN B N 1
ATOM 5469 C CA . GLN B 1 324 ? 4.629 -24.938 28.141 1 45.56 324 GLN B CA 1
ATOM 5470 C C . GLN B 1 324 ? 5.617 -24.312 29.125 1 45.56 324 GLN B C 1
ATOM 5472 O O . GLN B 1 324 ? 5.66 -24.688 30.297 1 45.56 324 GLN B O 1
ATOM 5477 N N . ASP B 1 325 ? 6.43 -23.5 28.609 1 40.38 325 ASP B N 1
ATOM 5478 C CA . ASP B 1 325 ? 7.336 -22.766 29.484 1 40.38 325 ASP B CA 1
ATOM 5479 C C . ASP B 1 325 ? 6.559 -21.922 30.484 1 40.38 325 ASP B C 1
ATOM 5481 O O . ASP B 1 325 ? 6.922 -21.844 31.672 1 40.38 325 ASP B O 1
ATOM 5485 N N . GLN B 1 326 ? 5.52 -21.375 29.938 1 40.47 326 GLN B N 1
ATOM 5486 C CA . GLN B 1 326 ? 4.594 -20.703 30.844 1 40.47 326 GLN B CA 1
ATOM 5487 C C . GLN B 1 326 ? 3.908 -21.703 31.781 1 40.47 326 GLN B C 1
ATOM 5489 O O . GLN B 1 326 ? 3.727 -21.422 32.969 1 40.47 326 GLN B O 1
ATOM 5494 N N . LYS B 1 327 ? 3.514 -22.812 31.172 1 45 327 LYS B N 1
ATOM 5495 C CA . LYS B 1 327 ? 2.963 -23.891 31.984 1 45 327 LYS B CA 1
ATOM 5496 C C . LYS B 1 327 ? 4.02 -24.453 32.938 1 45 327 LYS B C 1
ATOM 5498 O O . LYS B 1 327 ? 3.729 -24.734 34.094 1 45 327 LYS B O 1
ATOM 5503 N N . TYR B 1 328 ? 5.215 -24.797 32.438 1 42.44 328 TYR B N 1
ATOM 5504 C CA . TYR B 1 328 ? 6.336 -25.281 33.25 1 42.44 328 TYR B CA 1
ATOM 5505 C C . TYR B 1 328 ? 6.672 -24.281 34.344 1 42.44 328 TYR B C 1
ATOM 5507 O O . TYR B 1 328 ? 6.828 -24.672 35.5 1 42.44 328 TYR B O 1
ATOM 5515 N N . TRP B 1 329 ? 6.789 -23.094 33.969 1 39.53 329 TRP B N 1
ATOM 5516 C CA . TRP B 1 329 ? 7.031 -22.078 34.969 1 39.53 329 TRP B CA 1
ATOM 5517 C C . TRP B 1 329 ? 5.812 -21.891 35.875 1 39.53 329 TRP B C 1
ATOM 5519 O O . TRP B 1 329 ? 5.949 -21.703 37.094 1 39.53 329 TRP B O 1
ATOM 5529 N N . TYR B 1 330 ? 4.691 -22.062 35.188 1 37.69 330 TYR B N 1
ATOM 5530 C CA . TYR B 1 330 ? 3.447 -22.078 35.969 1 37.69 330 TYR B CA 1
ATOM 5531 C C . TYR B 1 330 ? 3.363 -23.328 36.844 1 37.69 330 TYR B C 1
ATOM 5533 O O . TYR B 1 330 ? 2.994 -23.234 38 1 37.69 330 TYR B O 1
ATOM 5541 N N . ASP B 1 331 ? 3.615 -24.469 36.188 1 41.31 331 ASP B N 1
ATOM 5542 C CA . ASP B 1 331 ? 3.654 -25.734 36.906 1 41.31 331 ASP B CA 1
ATOM 5543 C C . ASP B 1 331 ? 4.758 -25.719 37.969 1 41.31 331 ASP B C 1
ATOM 5545 O O . ASP B 1 331 ? 4.586 -26.266 39.062 1 41.31 331 ASP B O 1
ATOM 5549 N N . LYS B 1 332 ? 5.93 -25.25 37.688 1 39.53 332 LYS B N 1
ATOM 5550 C CA . LYS B 1 332 ? 7.043 -25.141 38.625 1 39.53 332 LYS B CA 1
ATOM 5551 C C . LYS B 1 332 ? 6.73 -24.156 39.719 1 39.53 332 LYS B C 1
ATOM 5553 O O . LYS B 1 332 ? 7.059 -24.406 40.906 1 39.53 332 LYS B O 1
ATOM 5558 N N . ARG B 1 333 ? 6.086 -23.031 39.312 1 37 333 ARG B N 1
ATOM 5559 C CA . ARG B 1 333 ? 5.641 -22.078 40.312 1 37 333 ARG B CA 1
ATOM 5560 C C . ARG B 1 333 ? 4.414 -22.578 41.062 1 37 333 ARG B C 1
ATOM 5562 O O . ARG B 1 333 ? 4.238 -22.297 42.25 1 37 333 ARG B O 1
ATOM 5569 N N . ALA B 1 334 ? 3.525 -23.203 40.25 1 37.53 334 ALA B N 1
ATOM 5570 C CA . ALA B 1 334 ? 2.342 -23.812 40.844 1 37.53 334 ALA B CA 1
ATOM 5571 C C . ALA B 1 334 ? 2.732 -24.891 41.875 1 37.53 334 ALA B C 1
ATOM 5573 O O . ALA B 1 334 ? 2.039 -25.078 42.875 1 37.53 334 ALA B O 1
ATOM 5574 N N . ARG B 1 335 ? 3.814 -25.734 41.594 1 39.22 335 ARG B N 1
ATOM 5575 C CA . ARG B 1 335 ? 4.254 -26.766 42.531 1 39.22 335 ARG B CA 1
ATOM 5576 C C . ARG B 1 335 ? 4.84 -26.172 43.812 1 39.22 335 ARG B C 1
ATOM 5578 O O . ARG B 1 335 ? 4.844 -26.797 44.844 1 39.22 335 ARG B O 1
ATOM 5585 N N . GLN B 1 336 ? 5.438 -24.969 43.656 1 38.28 336 GLN B N 1
ATOM 5586 C CA . GLN B 1 336 ? 6.16 -24.5 44.812 1 38.28 336 GLN B CA 1
ATOM 5587 C C . GLN B 1 336 ? 5.211 -23.859 45.844 1 38.28 336 GLN B C 1
ATOM 5589 O O . GLN B 1 336 ? 5.629 -23.469 46.906 1 38.28 336 GLN B O 1
ATOM 5594 N N . ARG B 1 337 ? 3.967 -23.625 45.375 1 38.88 337 ARG B N 1
ATOM 5595 C CA . ARG B 1 337 ? 3.152 -22.953 46.375 1 38.88 337 ARG B CA 1
ATOM 5596 C C . ARG B 1 337 ? 2.57 -23.953 47.375 1 38.88 337 ARG B C 1
ATOM 5598 O O . ARG B 1 337 ? 1.523 -24.547 47.125 1 38.88 337 ARG B O 1
ATOM 5605 N N . GLU B 1 338 ? 3.402 -24.812 47.906 1 36.03 338 GLU B N 1
ATOM 5606 C CA . GLU B 1 338 ? 2.926 -25.625 49.031 1 36.03 338 GLU B CA 1
ATOM 5607 C C . GLU B 1 338 ? 2.549 -24.75 50.219 1 36.03 338 GLU B C 1
ATOM 5609 O O . GLU B 1 338 ? 3.381 -24 50.75 1 36.03 338 GLU B O 1
ATOM 5614 N N . PHE B 1 339 ? 1.235 -24.266 50.312 1 35.22 339 PHE B N 1
ATOM 5615 C CA . PHE B 1 339 ? 0.735 -23.531 51.469 1 35.22 339 PHE B CA 1
ATOM 5616 C C . PHE B 1 339 ? 0.883 -24.359 52.75 1 35.22 339 PHE B C 1
ATOM 5618 O O . PHE B 1 339 ? 0.589 -25.562 52.75 1 35.22 339 PHE B O 1
ATOM 5625 N N . LYS B 1 340 ? 1.771 -24.078 53.688 1 38.5 340 LYS B N 1
ATOM 5626 C CA . LYS B 1 340 ? 1.816 -24.734 54.969 1 38.5 340 LYS B CA 1
ATOM 5627 C C . LYS B 1 340 ? 0.571 -24.406 55.812 1 38.5 340 LYS B C 1
ATOM 5629 O O . LYS B 1 340 ? 0.044 -23.297 55.719 1 38.5 340 LYS B O 1
ATOM 5634 N N . PRO B 1 341 ? -0.079 -25.359 56.5 1 40.94 341 PRO B N 1
ATOM 5635 C CA . PRO B 1 341 ? -1.145 -25.25 57.5 1 40.94 341 PRO B CA 1
ATOM 5636 C C . PRO B 1 341 ? -0.782 -24.297 58.625 1 40.94 341 PRO B C 1
ATOM 5638 O O . PRO B 1 341 ? 0.332 -24.359 59.156 1 40.94 341 PRO B O 1
ATOM 5641 N N . GLY B 1 342 ? -1.305 -22.984 58.906 1 42.19 342 GLY B N 1
ATOM 5642 C CA . GLY B 1 342 ? -1.217 -21.969 59.969 1 42.19 342 GLY B CA 1
ATOM 5643 C C . GLY B 1 342 ? -1.198 -20.562 59.406 1 42.19 342 GLY B C 1
ATOM 5644 O O . GLY B 1 342 ? -1.111 -19.594 60.156 1 42.19 342 GLY B O 1
ATOM 5645 N N . GLU B 1 343 ? -0.71 -20.422 58.094 1 38.59 343 GLU B N 1
ATOM 5646 C CA . GLU B 1 343 ? -0.531 -19.047 57.688 1 38.59 343 GLU B CA 1
ATOM 5647 C C . GLU B 1 343 ? -1.87 -18.375 57.344 1 38.59 343 GLU B C 1
ATOM 5649 O O . GLU B 1 343 ? -2.768 -19.031 56.812 1 38.59 343 GLU B O 1
ATOM 5654 N N . MET B 1 344 ? -2.219 -17.266 58.156 1 33.47 344 MET B N 1
ATOM 5655 C CA . MET B 1 344 ? -3.469 -16.5 58.188 1 33.47 344 MET B CA 1
ATOM 5656 C C . MET B 1 344 ? -3.812 -15.969 56.812 1 33.47 344 MET B C 1
ATOM 5658 O O . MET B 1 344 ? -2.98 -15.328 56.156 1 33.47 344 MET B O 1
ATOM 5662 N N . VAL B 1 345 ? -4.414 -16.703 55.938 1 36.84 345 VAL B N 1
ATOM 5663 C CA . VAL B 1 345 ? -4.895 -16.266 54.625 1 36.84 345 VAL B CA 1
ATOM 5664 C C . VAL B 1 345 ? -5.996 -15.219 54.812 1 36.84 345 VAL B C 1
ATOM 5666 O O . VAL B 1 345 ? -6.938 -15.43 55.562 1 36.84 345 VAL B O 1
ATOM 5669 N N . LEU B 1 346 ? -5.648 -13.898 54.781 1 30.62 346 LEU B N 1
ATOM 5670 C CA . LEU B 1 346 ? -6.641 -12.844 54.938 1 30.62 346 LEU B CA 1
ATOM 5671 C C . LEU B 1 346 ? -7.785 -13.023 53.938 1 30.62 346 LEU B C 1
ATOM 5673 O O . LEU B 1 346 ? -7.559 -13.102 52.75 1 30.62 346 LEU B O 1
ATOM 5677 N N . ILE B 1 347 ? -8.805 -13.781 54.312 1 31.91 347 ILE B N 1
ATOM 5678 C CA . ILE B 1 347 ? -10.078 -13.906 53.594 1 31.91 347 ILE B CA 1
ATOM 5679 C C . ILE B 1 347 ? -10.766 -12.539 53.531 1 31.91 347 ILE B C 1
ATOM 5681 O O . ILE B 1 347 ? -10.992 -11.906 54.562 1 31.91 347 ILE B O 1
ATOM 5685 N N . LEU B 1 348 ? -10.477 -11.781 52.5 1 29.59 348 LEU B N 1
ATOM 5686 C CA . LEU B 1 348 ? -11.266 -10.562 52.344 1 29.59 348 LEU B CA 1
ATOM 5687 C C . LEU B 1 348 ? -12.758 -10.875 52.375 1 29.59 348 LEU B C 1
ATOM 5689 O O . LEU B 1 348 ? -13.258 -11.664 51.562 1 29.59 348 LEU B O 1
ATOM 5693 N N . LEU B 1 349 ? -13.359 -10.891 53.562 1 27.09 349 LEU B N 1
ATOM 5694 C CA . LEU B 1 349 ? -14.781 -11.055 53.812 1 27.09 349 LEU B CA 1
ATOM 5695 C C . LEU B 1 349 ? -15.594 -9.992 53.094 1 27.09 349 LEU B C 1
ATOM 5697 O O . LEU B 1 349 ? -15.156 -8.844 52.969 1 27.09 349 LEU B O 1
ATOM 5701 N N . PRO B 1 350 ? -16.484 -10.5 52.188 1 31.27 350 PRO B N 1
ATOM 5702 C CA . PRO B 1 350 ? -17.516 -9.688 51.562 1 31.27 350 PRO B CA 1
ATOM 5703 C C . PRO B 1 350 ? -18.25 -8.781 52.531 1 31.27 350 PRO B C 1
ATOM 5705 O O . PRO B 1 350 ? -18.531 -9.188 53.656 1 31.27 350 PRO B O 1
ATOM 5708 N N . THR B 1 351 ? -17.844 -7.492 52.75 1 27.7 351 THR B N 1
ATOM 5709 C CA . THR B 1 351 ? -18.562 -6.602 53.656 1 27.7 351 THR B CA 1
ATOM 5710 C C . THR B 1 351 ? -20.047 -6.578 53.344 1 27.7 351 THR B C 1
ATOM 5712 O O . THR B 1 351 ? -20.438 -6.348 52.188 1 27.7 351 THR B O 1
ATOM 5715 N N . SER B 1 352 ? -20.938 -7.312 54.031 1 25.47 352 SER B N 1
ATOM 5716 C CA . SER B 1 352 ? -22.391 -7.336 54.156 1 25.47 352 SER B CA 1
ATOM 5717 C C . SER B 1 352 ? -22.938 -5.953 54.5 1 25.47 352 SER B C 1
ATOM 5719 O O . SER B 1 352 ? -23.438 -5.738 55.625 1 25.47 352 SER B O 1
ATOM 5721 N N . SER B 1 353 ? -22.344 -4.77 54.219 1 25.06 353 SER B N 1
ATOM 5722 C CA . SER B 1 353 ? -23.172 -3.725 54.844 1 25.06 353 SER B CA 1
ATOM 5723 C C . SER B 1 353 ? -24.625 -3.814 54.344 1 25.06 353 SER B C 1
ATOM 5725 O O . SER B 1 353 ? -24.875 -3.988 53.156 1 25.06 353 SER B O 1
ATOM 5727 N N . ASN B 1 354 ? -25.578 -3.922 55.375 1 24.41 354 ASN B N 1
ATOM 5728 C CA . ASN B 1 354 ? -26.984 -3.535 55.531 1 24.41 354 ASN B CA 1
ATOM 5729 C C . ASN B 1 354 ? -27.25 -2.143 54.969 1 24.41 354 ASN B C 1
ATOM 5731 O O . ASN B 1 354 ? -26.453 -1.228 55.156 1 24.41 354 ASN B O 1
#

pLDDT: mean 74.58, std 20.44, range [24.41, 97.81]

Foldseek 3Di:
DDQPQCVVVVVCQVVVVQDDVVQWGWHADPLWIWIAGPLGTAGEDGPQQLVLLLCQLAPFLLQLNDDLVQSLQSRVSHYDGPCSSVVSNVCSVPPPLCVVQVPPDDPPPDQDQQDDQDQWPQEKEWAKDAQDPQAPVQFRIKIWMATSNLRQIDIDTDNDLDLVRVLVVVVVVCVPRNDHQEYEYAPVHSCDPVSVVVSCVVVVPVRYHYHHDDVNPDCSRVVVVVSLVSSLSSQQPPSNRCSNVSNVSNSSSQQQTADPSPRDGSCCRNPVDHDDDDSNVLSVVCVVVVDNDSPDDCVVSVCVSVVSVVVVVVSVVVVVCVVVVVVVVVVVVVVPPPPDPPDPPPPPPPPPDD/DDLPLCVVVVVCQVVVVQDDVVQWGWHADPLWIWIAGPLGTAGEDGPQQLVLLLCQLAPFLLQLNDDLVQSLQLRVSHHDGDCSSVVSNVCSVPPPLCVVQVPPDDPDPDLDQQDDQDQWPQEKEWAKDAQDQQAPVQFRIKIWMATSNLRQIDIDTDNDLDLVRVLVVVVVVCVPRNDHQEYEYACVHSCDPVSVVVSCVVVVPVRYHYHHDDVNPDCSRVVVVVSLVSSLSSQQPPSNRCSNVSNVSNSSSQQQTADPSPRDGSCCRNPVDHDDDPSNVLSVVCVVVVDNDSDDDCPVSVCCSVVSVVVVVVSVVVVVCVVVVVVVCVVVVVVPPPPDPPDPPPPPPDPPDD

Organism: Oryzias latipes (NCBI:txid8090)

InterPro domains:
  IPR001584 Integrase, catalytic core [PF00665] (120-215)
  IPR001584 Integrase, catalytic core [PS50994] (116-274)
  IPR012337 Ribonuclease H-like superfamily [SSF53098] (113-270)
  IPR036397 Ribonuclease H superfamily [G3DSA:3.30.420.10] (117-315)
  IPR041588 Integrase zinc-binding domain [PF17921] (45-101)